Protein AF-0000000077557732 (afdb_homodimer)

Radius of gyration: 24.26 Å; Cα contacts (8 Å, |Δi|>4): 825; chains: 2; bounding box: 45×71×56 Å

Organism: Bursaphelenchus xylophilus (NCBI:txid6326)

Secondary structure (DSSP, 8-state):
---GGGTT-EEEEEEEE--SS--HHHHHHHHHHHHHHHHHS--EEEEEEEEEPPGGG--TT---HHHHHHHHHHHTTT-SSEEE--TTTT-SS---HHHHHHHHHHHHHHHH-TTPEEEEEEEHHHHHGGG-B-TTS-BSS-HHHHHHHHHHT-EEEEEPTT--HHHHHHTSSS-HHHHTTEEEEE-SSS-B---HHHHHHHHHTT---TTSS-HHHHHHHHHTTTT-/---GGGTT-EEEEEEEE--SS--HHHHHHHHHHHHHHHHHS--EEEEEEEEEPPGGG--TT---HHHHHHHHHHHTTT-SSEEE--TTTT-SS---HHHHHHHHHHHHHHHH-TTPEEEEEEEHHHHHGGG-B-TTS-BSS-HHHHHHHHHHT-EEEEEPTT--HHHHHHTSSS-HHHHTTEEEEE-SSS-B---HHHHHHHHHTT---TTSS-HHHHHHHHHTTTT-

Solvent-accessible surface area (backbone atoms only — not comparable to full-atom values): 24527 Å² total; per-residue (Å²): 115,79,61,72,80,44,55,61,26,45,31,33,38,36,30,70,43,68,42,71,49,60,34,39,58,66,55,38,48,53,49,51,51,45,44,47,36,36,71,76,32,46,24,44,73,69,37,34,36,40,33,35,45,23,68,61,67,71,57,88,90,62,68,58,35,68,61,29,44,52,35,37,40,48,61,28,61,87,45,92,46,40,42,54,44,58,67,51,36,67,43,93,51,62,74,55,66,66,58,53,50,53,52,50,45,53,55,44,27,74,73,71,35,82,77,51,40,50,28,41,34,39,43,38,70,59,51,46,46,58,72,37,62,42,94,87,67,45,57,70,45,51,50,69,50,52,43,45,42,25,66,75,39,20,34,42,31,40,47,47,88,88,61,59,44,68,62,46,58,71,70,45,86,49,61,66,77,35,57,53,31,51,42,78,42,68,51,79,48,59,41,51,68,53,44,34,68,34,46,40,52,27,44,59,70,70,36,75,57,72,76,48,31,51,68,62,33,51,49,47,36,59,73,68,59,56,65,104,113,79,61,72,80,44,56,61,27,44,30,33,38,37,31,69,43,66,42,70,50,61,36,41,57,66,55,38,46,53,49,51,49,45,44,47,36,36,70,76,33,48,25,44,74,70,37,34,37,41,32,35,44,24,68,60,66,71,58,86,88,63,69,58,34,68,61,28,44,51,34,37,40,47,60,29,61,86,46,91,44,39,42,54,44,58,68,51,35,67,40,94,50,61,74,56,67,66,57,54,49,53,53,51,46,54,56,44,27,74,73,72,35,82,78,53,39,49,28,41,35,41,43,37,70,59,51,47,46,59,71,37,62,40,93,88,68,44,58,68,46,52,49,70,54,50,42,47,41,24,66,76,39,21,32,42,30,38,49,47,89,88,61,58,42,68,61,46,58,72,70,46,86,49,62,68,77,36,55,50,31,51,42,78,40,68,52,77,48,59,41,51,68,53,44,34,68,34,46,41,52,28,45,58,69,70,36,77,56,71,76,48,31,50,67,60,34,52,50,48,37,58,73,67,58,56,65,104

pLDDT: mean 94.13, std 7.49, range [40.25, 98.94]

InterPro domains:
  IPR004821 Cytidyltransferase-like domain [PF01467] (14-201)
  IPR005248 Nicotinate/nicotinamide nucleotide adenylyltransferase [TIGR00482] (14-227)
  IPR014729 Rossmann-like alpha/beta/alpha sandwich fold [G3DSA:3.40.50.620] (9-228)
  IPR051182 Eukaryotic NMN adenylyltransferase [PTHR12039] (10-228)

Structure (mmCIF, N/CA/C/O backbone):
data_AF-0000000077557732-model_v1
#
loop_
_entity.id
_entity.type
_entity.pdbx_description
1 polymer 'Nicotinamide-nucleotide adenylyltransferase'
#
loop_
_atom_site.group_PDB
_atom_site.id
_atom_site.type_symbol
_atom_site.label_atom_id
_atom_site.label_alt_id
_atom_site.label_comp_id
_atom_site.label_asym_id
_atom_site.label_entity_id
_atom_site.label_seq_id
_atom_site.pdbx_PDB_ins_code
_atom_site.Cartn_x
_atom_site.Cartn_y
_atom_site.Cartn_z
_atom_site.occupancy
_atom_site.B_iso_or_equiv
_atom_site.auth_seq_id
_atom_site.auth_comp_id
_atom_site.auth_asym_id
_atom_site.auth_atom_id
_atom_site.pdbx_PDB_model_num
ATOM 1 N N . MET A 1 1 ? -14.984 -14.836 -21.516 1 40.88 1 MET A N 1
ATOM 2 C CA . MET A 1 1 ? -15.844 -15.938 -21.078 1 40.88 1 MET A CA 1
ATOM 3 C C . MET A 1 1 ? -15.312 -16.562 -19.797 1 40.88 1 MET A C 1
ATOM 5 O O . MET A 1 1 ? -14.102 -16.719 -19.625 1 40.88 1 MET A O 1
ATOM 9 N N . ILE A 1 2 ? -16.062 -16.406 -18.641 1 51.31 2 ILE A N 1
ATOM 10 C CA . ILE A 1 2 ? -15.82 -17.047 -17.359 1 51.31 2 ILE A CA 1
ATOM 11 C C . ILE A 1 2 ? -15.469 -18.516 -17.578 1 51.31 2 ILE A C 1
ATOM 13 O O . ILE A 1 2 ? -16.203 -19.25 -18.234 1 51.31 2 ILE A O 1
ATOM 17 N N . PRO A 1 3 ? -14.133 -18.859 -17.297 1 58.62 3 PRO A N 1
ATOM 18 C CA . PRO A 1 3 ? -13.969 -20.312 -17.438 1 58.62 3 PRO A CA 1
ATOM 19 C C . PRO A 1 3 ? -15 -21.109 -16.656 1 58.62 3 PRO A C 1
ATOM 21 O O . PRO A 1 3 ? -15.102 -20.969 -15.43 1 58.62 3 PRO A O 1
ATOM 24 N N . THR A 1 4 ? -16.016 -21.578 -17.266 1 62.94 4 THR A N 1
ATOM 25 C CA . THR A 1 4 ? -17.109 -22.359 -16.688 1 62.94 4 THR A CA 1
ATOM 26 C C . THR A 1 4 ? -16.578 -23.391 -15.703 1 62.94 4 THR A C 1
ATOM 28 O O . THR A 1 4 ? -17.281 -23.781 -14.766 1 62.94 4 THR A O 1
ATOM 31 N N . ARG A 1 5 ? -15.328 -23.578 -15.852 1 72.94 5 ARG A N 1
ATOM 32 C CA . ARG A 1 5 ? -14.766 -24.656 -15.055 1 72.94 5 ARG A CA 1
ATOM 33 C C . ARG A 1 5 ? -14.547 -24.219 -13.609 1 72.94 5 ARG A C 1
ATOM 35 O O . ARG A 1 5 ? -14.43 -25.062 -12.719 1 72.94 5 ARG A O 1
ATOM 42 N N . TRP A 1 6 ? -14.625 -22.984 -13.297 1 81.69 6 TRP A N 1
ATOM 43 C CA . TRP A 1 6 ? -14.312 -22.531 -11.945 1 81.69 6 TRP A CA 1
ATOM 44 C C . TRP A 1 6 ? -15.578 -22.312 -11.125 1 81.69 6 TRP A C 1
ATOM 46 O O . TRP A 1 6 ? -15.523 -22.156 -9.906 1 81.69 6 TRP A O 1
ATOM 56 N N . ASN A 1 7 ? -16.672 -22.344 -11.883 1 85.44 7 ASN A N 1
ATOM 57 C CA . ASN A 1 7 ? -17.906 -21.984 -11.18 1 85.44 7 ASN A CA 1
ATOM 58 C C . ASN A 1 7 ? -18.203 -22.953 -10.047 1 85.44 7 ASN A C 1
ATOM 60 O O . ASN A 1 7 ? -18.375 -24.156 -10.281 1 85.44 7 ASN A O 1
ATOM 64 N N . GLY A 1 8 ? -18.125 -22.422 -8.828 1 90.19 8 GLY A N 1
ATOM 65 C CA . GLY A 1 8 ? -18.469 -23.219 -7.652 1 90.19 8 GLY A CA 1
ATOM 66 C C . GLY A 1 8 ? -17.344 -24.125 -7.188 1 90.19 8 GLY A C 1
ATOM 67 O O . GLY A 1 8 ? -17.547 -24.938 -6.289 1 90.19 8 GLY A O 1
ATOM 68 N N . ALA A 1 9 ? -16.188 -23.938 -7.746 1 93.44 9 ALA A N 1
ATOM 69 C CA . ALA A 1 9 ? -15.078 -24.844 -7.461 1 93.44 9 ALA A CA 1
ATOM 70 C C . ALA A 1 9 ? -14.352 -24.438 -6.184 1 93.44 9 ALA A C 1
ATOM 72 O O . ALA A 1 9 ? -14.406 -23.281 -5.77 1 93.44 9 ALA A O 1
ATOM 73 N N . LYS A 1 10 ? -13.867 -25.531 -5.59 1 97.31 10 LYS A N 1
ATOM 74 C CA . LYS A 1 10 ? -12.844 -25.297 -4.578 1 97.31 10 LYS A CA 1
ATOM 75 C C . LYS A 1 10 ? -11.508 -24.938 -5.223 1 97.31 10 LYS A C 1
ATOM 77 O O . LYS A 1 10 ? -11 -25.688 -6.059 1 97.31 10 LYS A O 1
ATOM 82 N N . VAL A 1 11 ? -10.891 -23.719 -4.773 1 97.81 11 VAL A N 1
ATOM 83 C CA . VAL A 1 11 ? -9.781 -23.172 -5.535 1 97.81 11 VAL A CA 1
ATOM 84 C C . VAL A 1 11 ? -8.625 -22.828 -4.594 1 97.81 11 VAL A C 1
ATOM 86 O O . VAL A 1 11 ? -8.852 -22.391 -3.461 1 97.81 11 VAL A O 1
ATOM 89 N N . ALA A 1 12 ? -7.426 -23.078 -5.055 1 98.56 12 ALA A N 1
ATOM 90 C CA . ALA A 1 12 ? -6.211 -22.531 -4.465 1 98.56 12 ALA A CA 1
ATOM 91 C C . ALA A 1 12 ? -5.469 -21.641 -5.465 1 98.56 12 ALA A C 1
ATOM 93 O O . ALA A 1 12 ? -5.594 -21.828 -6.676 1 98.56 12 ALA A O 1
ATOM 94 N N . LEU A 1 13 ? -4.766 -20.641 -4.941 1 98.81 13 LEU A N 1
ATOM 95 C CA . LEU A 1 13 ? -3.992 -19.719 -5.762 1 98.81 13 LEU A CA 1
ATOM 96 C C . LEU A 1 13 ? -2.496 -19.906 -5.527 1 98.81 13 LEU A C 1
ATOM 98 O O . LEU A 1 13 ? -2.062 -20.078 -4.387 1 98.81 13 LEU A O 1
ATOM 102 N N . LEU A 1 14 ? -1.736 -19.922 -6.566 1 98.88 14 LEU A N 1
ATOM 103 C CA . LEU A 1 14 ? -0.282 -20 -6.477 1 98.88 14 LEU A CA 1
ATOM 104 C C . LEU A 1 14 ? 0.372 -18.812 -7.184 1 98.88 14 LEU A C 1
ATOM 106 O O . LEU A 1 14 ? 0.071 -18.547 -8.352 1 98.88 14 LEU A O 1
ATOM 110 N N . ALA A 1 15 ? 1.18 -18.141 -6.461 1 98.81 15 ALA A N 1
ATOM 111 C CA . ALA A 1 15 ? 1.988 -17.062 -7.043 1 98.81 15 ALA A CA 1
ATOM 112 C C . ALA A 1 15 ? 3.473 -17.422 -7.012 1 98.81 15 ALA A C 1
ATOM 114 O O . ALA A 1 15 ? 4.055 -17.594 -5.941 1 98.81 15 ALA A O 1
ATOM 115 N N . CYS A 1 16 ? 4.035 -17.531 -8.156 1 98.06 16 CYS A N 1
ATOM 116 C CA . CYS A 1 16 ? 5.477 -17.719 -8.289 1 98.06 16 CYS A CA 1
ATOM 117 C C . CYS A 1 16 ? 6.168 -16.391 -8.562 1 98.06 16 CYS A C 1
ATOM 119 O O . CYS A 1 16 ? 5.582 -15.492 -9.164 1 98.06 16 CYS A O 1
ATOM 121 N N . GLY A 1 17 ? 7.348 -16.234 -8.047 1 96.19 17 GLY A N 1
ATOM 122 C CA . GLY A 1 17 ? 8.086 -15.008 -8.297 1 96.19 17 GLY A CA 1
ATOM 123 C C . GLY A 1 17 ? 9.344 -14.891 -7.461 1 96.19 17 GLY A C 1
ATOM 124 O O . GLY A 1 17 ? 9.648 -15.773 -6.656 1 96.19 17 GLY A O 1
ATOM 125 N N . SER A 1 18 ? 10.102 -13.797 -7.715 1 96.38 18 SER A N 1
ATOM 126 C CA . SER A 1 18 ? 11.344 -13.57 -6.973 1 96.38 18 SER A CA 1
ATOM 127 C C . SER A 1 18 ? 11.055 -13.109 -5.551 1 96.38 18 SER A C 1
ATOM 129 O O . SER A 1 18 ? 11.758 -13.5 -4.613 1 96.38 18 SER A O 1
ATOM 131 N N . PHE A 1 19 ? 10.07 -12.164 -5.363 1 97.81 19 PHE A N 1
ATOM 132 C CA . PHE A 1 19 ? 9.734 -11.609 -4.059 1 97.81 19 PHE A CA 1
ATOM 133 C C . PHE A 1 19 ? 10.984 -11.055 -3.373 1 97.81 19 PHE A C 1
ATOM 135 O O . PHE A 1 19 ? 11.266 -11.398 -2.225 1 97.81 19 PHE A O 1
ATOM 142 N N . ASN A 1 20 ? 11.625 -10.094 -4.105 1 97.69 20 ASN A N 1
ATOM 143 C CA . ASN A 1 20 ? 12.961 -9.633 -3.738 1 97.69 20 ASN A CA 1
ATOM 144 C C . ASN A 1 20 ? 12.984 -8.141 -3.434 1 97.69 20 ASN A C 1
ATOM 146 O O . ASN A 1 20 ? 13.758 -7.391 -4.031 1 97.69 20 ASN A O 1
ATOM 150 N N . PRO A 1 21 ? 12.242 -7.684 -2.48 1 98.5 21 PRO A N 1
ATOM 151 C CA . PRO A 1 21 ? 11.477 -8.375 -1.438 1 98.5 21 PRO A CA 1
ATOM 152 C C . PRO A 1 21 ? 9.977 -8.414 -1.733 1 98.5 21 PRO A C 1
ATOM 154 O O . PRO A 1 21 ? 9.523 -7.828 -2.715 1 98.5 21 PRO A O 1
ATOM 157 N N . PRO A 1 22 ? 9.219 -9.18 -0.914 1 98.69 22 PRO A N 1
ATOM 158 C CA . PRO A 1 22 ? 7.762 -9.109 -1.048 1 98.69 22 PRO A CA 1
ATOM 159 C C . PRO A 1 22 ? 7.199 -7.738 -0.678 1 98.69 22 PRO A C 1
ATOM 161 O O . PRO A 1 22 ? 7.703 -7.09 0.244 1 98.69 22 PRO A O 1
ATOM 164 N N . THR A 1 23 ? 6.203 -7.258 -1.39 1 97.88 23 THR A N 1
ATOM 165 C CA . THR A 1 23 ? 5.547 -5.969 -1.188 1 97.88 23 THR A CA 1
ATOM 166 C C . THR A 1 23 ? 4.047 -6.156 -0.981 1 97.88 23 THR A C 1
ATOM 168 O O . THR A 1 23 ? 3.523 -7.262 -1.146 1 97.88 23 THR A O 1
ATOM 171 N N . PHE A 1 24 ? 3.391 -5.09 -0.667 1 97.38 24 PHE A N 1
ATOM 172 C CA . PHE A 1 24 ? 1.944 -5.156 -0.497 1 97.38 24 PHE A CA 1
ATOM 173 C C . PHE A 1 24 ? 1.258 -5.457 -1.823 1 97.38 24 PHE A C 1
ATOM 175 O O . PHE A 1 24 ? 0.146 -5.992 -1.846 1 97.38 24 PHE A O 1
ATOM 182 N N . MET A 1 25 ? 1.916 -5.113 -2.926 1 95.31 25 MET A N 1
ATOM 183 C CA . MET A 1 25 ? 1.328 -5.465 -4.215 1 95.31 25 MET A CA 1
ATOM 184 C C . MET A 1 25 ? 1.175 -6.977 -4.348 1 95.31 25 MET A C 1
ATOM 186 O O . MET A 1 25 ? 0.136 -7.461 -4.801 1 95.31 25 MET A O 1
ATOM 190 N N . HIS A 1 26 ? 2.176 -7.707 -3.896 1 97.44 26 HIS A N 1
ATOM 191 C CA . HIS A 1 26 ? 2.129 -9.164 -3.953 1 97.44 26 HIS A CA 1
ATOM 192 C C . HIS A 1 26 ? 1.004 -9.711 -3.08 1 97.44 26 HIS A C 1
ATOM 194 O O . HIS A 1 26 ? 0.316 -10.656 -3.469 1 97.44 26 HIS A O 1
ATOM 200 N N . LEU A 1 27 ? 0.832 -9.117 -1.992 1 98.06 27 LEU A N 1
ATOM 201 C CA . LEU A 1 27 ? -0.174 -9.594 -1.05 1 98.06 27 LEU A CA 1
ATOM 202 C C . LEU A 1 27 ? -1.576 -9.211 -1.509 1 98.06 27 LEU A C 1
ATOM 204 O O . LEU A 1 27 ? -2.508 -10.016 -1.408 1 98.06 27 LEU A O 1
ATOM 208 N N . ARG A 1 28 ? -1.676 -7.988 -2.035 1 97.19 28 ARG A N 1
ATOM 209 C CA . ARG A 1 28 ? -2.963 -7.496 -2.52 1 97.19 28 ARG A CA 1
ATOM 210 C C . ARG A 1 28 ? -3.465 -8.336 -3.688 1 97.19 28 ARG A C 1
ATOM 212 O O . ARG A 1 28 ? -4.672 -8.531 -3.844 1 97.19 28 ARG A O 1
ATOM 219 N N . MET A 1 29 ? -2.57 -8.859 -4.43 1 97.12 29 MET A N 1
ATOM 220 C CA . MET A 1 29 ? -2.943 -9.703 -5.566 1 97.12 29 MET A CA 1
ATOM 221 C C . MET A 1 29 ? -3.793 -10.883 -5.113 1 97.12 29 MET A C 1
ATOM 223 O O . MET A 1 29 ? -4.781 -11.227 -5.762 1 97.12 29 MET A O 1
ATOM 227 N N . PHE A 1 30 ? -3.449 -11.469 -4.016 1 98.5 30 PHE A N 1
ATOM 228 C CA . PHE A 1 30 ? -4.191 -12.602 -3.471 1 98.5 30 PHE A CA 1
ATOM 229 C C . PHE A 1 30 ? -5.586 -12.172 -3.029 1 98.5 30 PHE A C 1
ATOM 231 O O . PHE A 1 30 ? -6.574 -12.828 -3.357 1 98.5 30 PHE A O 1
ATOM 238 N N . GLU A 1 31 ? -5.641 -11.062 -2.334 1 98.19 31 GLU A N 1
ATOM 239 C CA . GLU A 1 31 ? -6.922 -10.586 -1.83 1 98.19 31 GLU A CA 1
ATOM 240 C C . GLU A 1 31 ? -7.883 -10.266 -2.973 1 98.19 31 GLU A C 1
ATOM 242 O O . GLU A 1 31 ? -9.055 -10.656 -2.936 1 98.19 31 GLU A O 1
ATOM 247 N N . ARG A 1 32 ? -7.367 -9.594 -3.979 1 97.38 32 ARG A N 1
ATOM 248 C CA . ARG A 1 32 ? -8.211 -9.195 -5.098 1 97.38 32 ARG A CA 1
ATOM 249 C C . ARG A 1 32 ? -8.672 -10.406 -5.902 1 97.38 32 ARG A C 1
ATOM 251 O O . ARG A 1 32 ? -9.82 -10.461 -6.352 1 97.38 32 ARG A O 1
ATOM 258 N N . ALA A 1 33 ? -7.754 -11.305 -6.137 1 97.88 33 ALA A N 1
ATOM 259 C CA . ALA A 1 33 ? -8.109 -12.531 -6.852 1 97.88 33 ALA A CA 1
ATOM 260 C C . ALA A 1 33 ? -9.18 -13.312 -6.094 1 97.88 33 ALA A C 1
ATOM 262 O O . ALA A 1 33 ? -10.133 -13.82 -6.691 1 97.88 33 ALA A O 1
ATOM 263 N N . ARG A 1 34 ? -9.016 -13.438 -4.801 1 98.25 34 ARG A N 1
ATOM 264 C CA . ARG A 1 34 ? -9.992 -14.156 -3.988 1 98.25 34 ARG A CA 1
ATOM 265 C C . ARG A 1 34 ? -11.367 -13.492 -4.082 1 98.25 34 ARG A C 1
ATOM 267 O O . ARG A 1 34 ? -12.375 -14.18 -4.246 1 98.25 34 ARG A O 1
ATOM 274 N N . ASP A 1 35 ? -11.391 -12.18 -3.992 1 97.81 35 ASP A N 1
ATOM 275 C CA . ASP A 1 35 ? -12.656 -11.453 -4.133 1 97.81 35 ASP A CA 1
ATOM 276 C C . ASP A 1 35 ? -13.32 -11.781 -5.469 1 97.81 35 ASP A C 1
ATOM 278 O O . ASP A 1 35 ? -14.516 -12.078 -5.508 1 97.81 35 ASP A O 1
ATOM 282 N N . LEU A 1 36 ? -12.547 -11.672 -6.535 1 96.25 36 LEU A N 1
ATOM 283 C CA . LEU A 1 36 ? -13.055 -11.953 -7.871 1 96.25 36 LEU A CA 1
ATOM 284 C C . LEU A 1 36 ? -13.641 -13.359 -7.945 1 96.25 36 LEU A C 1
ATOM 286 O O . LEU A 1 36 ? -14.773 -13.547 -8.383 1 96.25 36 LEU A O 1
ATOM 290 N N . LEU A 1 37 ? -12.914 -14.344 -7.5 1 96.88 37 LEU A N 1
ATOM 291 C CA . LEU A 1 37 ? -13.266 -15.75 -7.625 1 96.88 37 LEU A CA 1
ATOM 292 C C . LEU A 1 37 ? -14.5 -16.078 -6.785 1 96.88 37 LEU A C 1
ATOM 294 O O . LEU A 1 37 ? -15.375 -16.828 -7.223 1 96.88 37 LEU A O 1
ATOM 298 N N . GLN A 1 38 ? -14.539 -15.469 -5.625 1 96.94 38 GLN A N 1
ATOM 299 C CA . GLN A 1 38 ? -15.648 -15.773 -4.727 1 96.94 38 GLN A CA 1
ATOM 300 C C . GLN A 1 38 ? -16.906 -15.023 -5.141 1 96.94 38 GLN A C 1
ATOM 302 O O . GLN A 1 38 ? -18.016 -15.578 -5.098 1 96.94 38 GLN A O 1
ATOM 307 N N . GLN A 1 39 ? -16.781 -13.844 -5.602 1 95.44 39 GLN A N 1
ATOM 308 C CA . GLN A 1 39 ? -17.969 -13.039 -5.898 1 95.44 39 GLN A CA 1
ATOM 309 C C . GLN A 1 39 ? -18.484 -13.32 -7.309 1 95.44 39 GLN A C 1
ATOM 311 O O . GLN A 1 39 ? -19.688 -13.43 -7.523 1 95.44 39 GLN A O 1
ATOM 316 N N . GLU A 1 40 ? -17.578 -13.414 -8.219 1 93.31 40 GLU A N 1
ATOM 317 C CA . GLU A 1 40 ? -18 -13.492 -9.617 1 93.31 40 GLU A CA 1
ATOM 318 C C . GLU A 1 40 ? -18.078 -14.938 -10.094 1 93.31 40 GLU A C 1
ATOM 320 O O . GLU A 1 40 ? -18.906 -15.273 -10.945 1 93.31 40 GLU A O 1
ATOM 325 N N . TYR A 1 41 ? -17.281 -15.789 -9.484 1 93.19 41 TYR A N 1
ATOM 326 C CA . TYR A 1 41 ? -17.219 -17.172 -9.961 1 93.19 41 TYR A CA 1
ATOM 327 C C . TYR A 1 41 ? -17.766 -18.125 -8.906 1 93.19 41 TYR A C 1
ATOM 329 O O . TYR A 1 41 ? -17.766 -19.344 -9.117 1 93.19 41 TYR A O 1
ATOM 337 N N . LYS A 1 42 ? -18.141 -17.594 -7.812 1 95.38 42 LYS A N 1
ATOM 338 C CA . LYS A 1 42 ? -18.75 -18.359 -6.727 1 95.38 42 LYS A CA 1
ATOM 339 C C . LYS A 1 42 ? -17.844 -19.5 -6.27 1 95.38 42 LYS A C 1
ATOM 341 O O . LYS A 1 42 ? -18.328 -20.578 -5.918 1 95.38 42 LYS A O 1
ATOM 346 N N . CYS A 1 43 ? -16.578 -19.219 -6.418 1 96.56 43 CYS A N 1
ATOM 347 C CA . CYS A 1 43 ? -15.594 -20.188 -5.934 1 96.56 43 CYS A CA 1
ATOM 348 C C . CYS A 1 43 ? -15.43 -20.078 -4.422 1 96.56 43 CYS A C 1
ATOM 350 O O . CYS A 1 43 ? -15.867 -19.109 -3.809 1 96.56 43 CYS A O 1
ATOM 352 N N . THR A 1 44 ? -14.945 -21.172 -3.918 1 97.38 44 THR A N 1
ATOM 353 C CA . THR A 1 44 ? -14.43 -21.141 -2.555 1 97.38 44 THR A CA 1
ATOM 354 C C . THR A 1 44 ? -12.898 -21.188 -2.559 1 97.38 44 THR A C 1
ATOM 356 O O . THR A 1 44 ? -12.312 -22.234 -2.854 1 97.38 44 THR A O 1
ATOM 359 N N . VAL A 1 45 ? -12.312 -20.078 -2.248 1 98.19 45 VAL A N 1
ATOM 360 C CA . VAL A 1 45 ? -10.852 -20.031 -2.207 1 98.19 45 VAL A CA 1
ATOM 361 C C . VAL A 1 45 ? -10.359 -20.531 -0.85 1 98.19 45 VAL A C 1
ATOM 363 O O . VAL A 1 45 ? -10.625 -19.906 0.18 1 98.19 45 VAL A O 1
ATOM 366 N N . VAL A 1 46 ? -9.539 -21.578 -0.882 1 98.19 46 VAL A N 1
ATOM 367 C CA . VAL A 1 46 ? -9.234 -22.234 0.389 1 98.19 46 VAL A CA 1
ATOM 368 C C . VAL A 1 46 ? -7.777 -22 0.763 1 98.19 46 VAL A C 1
ATOM 370 O O . VAL A 1 46 ? -7.391 -22.156 1.923 1 98.19 46 VAL A O 1
ATOM 373 N N . GLU A 1 47 ? -6.961 -21.578 -0.262 1 98.38 47 GLU A N 1
ATOM 374 C CA . GLU A 1 47 ? -5.539 -21.453 0.042 1 98.38 47 GLU A CA 1
ATOM 375 C C . GLU A 1 47 ? -4.832 -20.578 -1 1 98.38 47 GLU A C 1
ATOM 377 O O . GLU A 1 47 ? -5.184 -20.609 -2.182 1 98.38 47 GLU A O 1
ATOM 382 N N . GLY A 1 48 ? -3.959 -19.734 -0.534 1 98.81 48 GLY A N 1
ATOM 383 C CA . GLY A 1 48 ? -2.98 -19.047 -1.352 1 98.81 48 GLY A CA 1
ATOM 384 C C . GLY A 1 48 ? -1.55 -19.438 -1.033 1 98.81 48 GLY A C 1
ATOM 385 O O . GLY A 1 48 ? -1.201 -19.641 0.131 1 98.81 48 GLY A O 1
ATOM 386 N N . ILE A 1 49 ? -0.725 -19.562 -2.041 1 98.94 49 ILE A N 1
ATOM 387 C CA . ILE A 1 49 ? 0.657 -19.984 -1.857 1 98.94 49 ILE A CA 1
ATOM 388 C C . ILE A 1 49 ? 1.599 -19.016 -2.564 1 98.94 49 ILE A C 1
ATOM 390 O O . ILE A 1 49 ? 1.43 -18.734 -3.752 1 98.94 49 ILE A O 1
ATOM 394 N N . ILE A 1 50 ? 2.529 -18.516 -1.803 1 98.88 50 ILE A N 1
ATOM 395 C CA . ILE A 1 50 ? 3.654 -17.781 -2.369 1 98.88 50 ILE A CA 1
ATOM 396 C C . ILE A 1 50 ? 4.852 -18.703 -2.539 1 98.88 50 ILE A C 1
ATOM 398 O O . ILE A 1 50 ? 5.293 -19.344 -1.579 1 98.88 50 ILE A O 1
ATOM 402 N N . SER A 1 51 ? 5.332 -18.859 -3.701 1 98.75 51 SER A N 1
ATOM 403 C CA . SER A 1 51 ? 6.449 -19.75 -4.023 1 98.75 51 SER A CA 1
ATOM 404 C C . SER A 1 51 ? 7.625 -18.969 -4.594 1 98.75 51 SER A C 1
ATOM 406 O O . SER A 1 51 ? 7.727 -18.781 -5.812 1 98.75 51 SER A O 1
ATOM 408 N N . PRO A 1 52 ? 8.586 -18.562 -3.732 1 98.31 52 PRO A N 1
ATOM 409 C CA . PRO A 1 52 ? 9.758 -17.875 -4.273 1 98.31 52 PRO A CA 1
ATOM 410 C C . PRO A 1 52 ? 10.625 -18.781 -5.148 1 98.31 52 PRO A C 1
ATOM 412 O O . PRO A 1 52 ? 10.781 -19.953 -4.848 1 98.31 52 PRO A O 1
ATOM 415 N N . VAL A 1 53 ? 11.133 -18.203 -6.152 1 96.88 53 VAL A N 1
ATOM 416 C CA . VAL A 1 53 ? 11.953 -18.953 -7.105 1 96.88 53 VAL A CA 1
ATOM 417 C C . VAL A 1 53 ? 13.281 -19.344 -6.457 1 96.88 53 VAL A C 1
ATOM 419 O O . VAL A 1 53 ? 13.727 -18.688 -5.508 1 96.88 53 VAL A O 1
ATOM 422 N N . GLY A 1 54 ? 13.852 -20.359 -7.027 1 95.62 54 GLY A N 1
ATOM 423 C CA . GLY A 1 54 ? 15.133 -20.812 -6.52 1 95.62 54 GLY A CA 1
ATOM 424 C C . GLY A 1 54 ? 16.297 -19.922 -6.926 1 95.62 54 GLY A C 1
ATOM 425 O O . GLY A 1 54 ? 16.141 -19.062 -7.785 1 95.62 54 GLY A O 1
ATOM 426 N N . ASP A 1 55 ? 17.453 -20.203 -6.363 1 94.44 55 ASP A N 1
ATOM 427 C CA . ASP A 1 55 ? 18.641 -19.375 -6.539 1 94.44 55 ASP A CA 1
ATOM 428 C C . ASP A 1 55 ? 19.203 -19.5 -7.953 1 94.44 55 ASP A C 1
ATOM 430 O O . ASP A 1 55 ? 19.984 -18.656 -8.398 1 94.44 55 ASP A O 1
ATOM 434 N N . ARG A 1 56 ? 18.875 -20.469 -8.648 1 90.62 56 ARG A N 1
ATOM 435 C CA . ARG A 1 56 ? 19.453 -20.734 -9.969 1 90.62 56 ARG A CA 1
ATOM 436 C C . ARG A 1 56 ? 18.656 -20.016 -11.055 1 90.62 56 ARG A C 1
ATOM 438 O O . ARG A 1 56 ? 18.922 -20.188 -12.242 1 90.62 56 ARG A O 1
ATOM 445 N N . TYR A 1 57 ? 17.594 -19.344 -10.734 1 86 57 TYR A N 1
ATOM 446 C CA . TYR A 1 57 ? 16.844 -18.531 -11.68 1 86 57 TYR A CA 1
ATOM 447 C C . TYR A 1 57 ? 17.734 -17.516 -12.367 1 86 57 TYR A C 1
ATOM 449 O O . TYR A 1 57 ? 17.547 -17.188 -13.539 1 86 57 TYR A O 1
ATOM 457 N N . GLY A 1 58 ? 18.844 -17.031 -11.82 1 78 58 GLY A N 1
ATOM 458 C CA . GLY A 1 58 ? 19.891 -16.219 -12.422 1 78 58 GLY A CA 1
ATOM 459 C C . GLY A 1 58 ? 19.469 -14.781 -12.656 1 78 58 GLY A C 1
ATOM 460 O O . GLY A 1 58 ? 19.969 -14.117 -13.562 1 78 58 GLY A O 1
ATOM 461 N N . LYS A 1 59 ? 18.547 -14.188 -12.031 1 80.5 59 LYS A N 1
ATOM 462 C CA . LYS A 1 59 ? 18.172 -12.781 -12.156 1 80.5 59 LYS A CA 1
ATOM 463 C C . LYS A 1 59 ? 19.172 -11.867 -11.469 1 80.5 59 LYS A C 1
ATOM 465 O O . LYS A 1 59 ? 19.719 -12.211 -10.422 1 80.5 59 LYS A O 1
ATOM 470 N N . SER A 1 60 ? 19.312 -10.727 -12.102 1 82.06 60 SER A N 1
ATOM 471 C CA . SER A 1 60 ? 20.25 -9.75 -11.531 1 82.06 60 SER A CA 1
ATOM 472 C C . SER A 1 60 ? 19.75 -9.234 -10.188 1 82.06 60 SER A C 1
ATOM 474 O O . SER A 1 60 ? 18.547 -9.055 -9.984 1 82.06 60 SER A O 1
ATOM 476 N N . GLU A 1 61 ? 20.547 -9.125 -9.18 1 87.81 61 GLU A N 1
ATOM 477 C CA . GLU A 1 61 ? 20.297 -8.5 -7.879 1 87.81 61 GLU A CA 1
ATOM 478 C C . GLU A 1 61 ? 19.5 -9.438 -6.965 1 87.81 61 GLU A C 1
ATOM 480 O O . GLU A 1 61 ? 18.984 -9.008 -5.934 1 87.81 61 GLU A O 1
ATOM 485 N N . LEU A 1 62 ? 19.375 -10.625 -7.508 1 93.38 62 LEU A N 1
ATOM 486 C CA . LEU A 1 62 ? 18.656 -11.594 -6.688 1 93.38 62 LEU A CA 1
ATOM 487 C C . LEU A 1 62 ? 19.5 -11.992 -5.473 1 93.38 62 LEU A C 1
ATOM 489 O O . LEU A 1 62 ? 20.609 -12.492 -5.613 1 93.38 62 LEU A O 1
ATOM 493 N N . ILE A 1 63 ? 18.969 -11.734 -4.312 1 96.94 63 ILE A N 1
ATOM 494 C CA . ILE A 1 63 ? 19.641 -12.203 -3.105 1 96.94 63 ILE A CA 1
ATOM 495 C C . ILE A 1 63 ? 19.297 -13.664 -2.857 1 96.94 63 ILE A C 1
ATOM 497 O O . ILE A 1 63 ? 18.5 -14.258 -3.592 1 96.94 63 ILE A O 1
ATOM 501 N N . SER A 1 64 ? 19.812 -14.289 -1.854 1 96.75 64 SER A N 1
ATOM 502 C CA . SER A 1 64 ? 19.625 -15.711 -1.594 1 96.75 64 SER A CA 1
ATOM 503 C C . SER A 1 64 ? 18.156 -16.047 -1.377 1 96.75 64 SER A C 1
ATOM 505 O O . SER A 1 64 ? 17.422 -15.273 -0.753 1 96.75 64 SER A O 1
ATOM 507 N N . SER A 1 65 ? 17.812 -17.266 -1.859 1 97 65 SER A N 1
ATOM 508 C CA . SER A 1 65 ? 16.422 -17.703 -1.694 1 97 65 SER A CA 1
ATOM 509 C C . SER A 1 65 ? 16.078 -17.891 -0.221 1 97 65 SER A C 1
ATOM 511 O O . SER A 1 65 ? 14.922 -17.766 0.169 1 97 65 SER A O 1
ATOM 513 N N . SER A 1 66 ? 17.062 -18.125 0.572 1 97.94 66 SER A N 1
ATOM 514 C CA . SER A 1 66 ? 16.812 -18.25 2.002 1 97.94 66 SER A CA 1
ATOM 515 C C . SER A 1 66 ? 16.25 -16.953 2.582 1 97.94 66 SER A C 1
ATOM 517 O O . SER A 1 66 ? 15.273 -16.984 3.34 1 97.94 66 SER A O 1
ATOM 519 N N . HIS A 1 67 ? 16.875 -15.812 2.23 1 98.56 67 HIS A N 1
ATOM 520 C CA . HIS A 1 67 ? 16.375 -14.516 2.664 1 98.56 67 HIS A CA 1
ATOM 521 C C . HIS A 1 67 ? 14.977 -14.242 2.1 1 98.56 67 HIS A C 1
ATOM 523 O O . HIS A 1 67 ? 14.094 -13.773 2.818 1 98.56 67 HIS A O 1
ATOM 529 N N . ARG A 1 68 ? 14.805 -14.594 0.849 1 98.56 68 ARG A N 1
ATOM 530 C CA . ARG A 1 68 ? 13.547 -14.289 0.178 1 98.56 68 ARG A CA 1
ATOM 531 C C . ARG A 1 68 ? 12.406 -15.141 0.735 1 98.56 68 ARG A C 1
ATOM 533 O O . ARG A 1 68 ? 11.305 -14.641 0.967 1 98.56 68 ARG A O 1
ATOM 540 N N . LEU A 1 69 ? 12.68 -16.391 0.988 1 98.75 69 LEU A N 1
ATOM 541 C CA . LEU A 1 69 ? 11.672 -17.25 1.592 1 98.75 69 LEU A CA 1
ATOM 542 C C . LEU A 1 69 ? 11.297 -16.766 2.986 1 98.75 69 LEU A C 1
ATOM 544 O O . LEU A 1 69 ? 10.117 -16.719 3.332 1 98.75 69 LEU A O 1
ATOM 548 N N . ARG A 1 70 ? 12.297 -16.453 3.752 1 98.88 70 ARG A N 1
ATOM 549 C CA . ARG A 1 70 ? 12.031 -15.961 5.102 1 98.88 70 ARG A CA 1
ATOM 550 C C . ARG A 1 70 ? 11.172 -14.695 5.07 1 98.88 70 ARG A C 1
ATOM 552 O O . ARG A 1 70 ? 10.227 -14.57 5.844 1 98.88 70 ARG A O 1
ATOM 559 N N . MET A 1 71 ? 11.477 -13.789 4.184 1 98.94 71 MET A N 1
ATOM 560 C CA . MET A 1 71 ? 10.688 -12.57 4.066 1 98.94 71 MET A CA 1
ATOM 561 C C . MET A 1 71 ? 9.258 -12.883 3.627 1 98.94 71 MET A C 1
ATOM 563 O O . MET A 1 71 ? 8.312 -12.266 4.098 1 98.94 71 MET A O 1
ATOM 567 N N . CYS A 1 72 ? 9.109 -13.852 2.734 1 98.94 72 CYS A N 1
ATOM 568 C CA . CYS A 1 72 ? 7.77 -14.258 2.322 1 98.94 72 CYS A CA 1
ATOM 569 C C . CYS A 1 72 ? 6.988 -14.836 3.496 1 98.94 72 CYS A C 1
ATOM 571 O O . CYS A 1 72 ? 5.801 -14.555 3.658 1 98.94 72 CYS A O 1
ATOM 573 N N . GLU A 1 73 ? 7.66 -15.633 4.297 1 98.88 73 GLU A N 1
ATOM 574 C CA . GLU A 1 73 ? 7.027 -16.188 5.488 1 98.88 73 GLU A CA 1
ATOM 575 C C . GLU A 1 73 ? 6.566 -15.086 6.438 1 98.88 73 GLU A C 1
ATOM 577 O O . GLU A 1 73 ? 5.453 -15.141 6.969 1 98.88 73 GLU A O 1
ATOM 582 N N . LEU A 1 74 ? 7.434 -14.125 6.594 1 98.81 74 LEU A N 1
ATOM 583 C CA . LEU A 1 74 ? 7.094 -12.992 7.441 1 98.81 74 LEU A CA 1
ATOM 584 C C . LEU A 1 74 ? 5.926 -12.203 6.855 1 98.81 74 LEU A C 1
ATOM 586 O O . LEU A 1 74 ? 5.035 -11.766 7.59 1 98.81 74 LEU A O 1
ATOM 590 N N . ALA A 1 75 ? 5.883 -12.047 5.559 1 98.75 75 ALA A N 1
ATOM 591 C CA . ALA A 1 75 ? 4.883 -11.242 4.867 1 98.75 75 ALA A CA 1
ATOM 592 C C . ALA A 1 75 ? 3.484 -11.82 5.051 1 98.75 75 ALA A C 1
ATOM 594 O O . ALA A 1 75 ? 2.498 -11.078 5.086 1 98.75 75 ALA A O 1
ATOM 595 N N . VAL A 1 76 ? 3.391 -13.164 5.211 1 98.62 76 VAL A N 1
ATOM 596 C CA . VAL A 1 76 ? 2.07 -13.789 5.211 1 98.62 76 VAL A CA 1
ATOM 597 C C . VAL A 1 76 ? 1.737 -14.297 6.613 1 98.62 76 VAL A C 1
ATOM 599 O O . VAL A 1 76 ? 0.765 -15.031 6.797 1 98.62 76 VAL A O 1
ATOM 602 N N . ARG A 1 77 ? 2.52 -13.914 7.547 1 97.62 77 ARG A N 1
ATOM 603 C CA . ARG A 1 77 ? 2.393 -14.453 8.898 1 97.62 77 ARG A CA 1
ATOM 604 C C . ARG A 1 77 ? 1.011 -14.156 9.477 1 97.62 77 ARG A C 1
ATOM 606 O O . ARG A 1 77 ? 0.448 -14.984 10.203 1 97.62 77 ARG A O 1
ATOM 613 N N . SER A 1 78 ? 0.44 -13.039 9.117 1 96.56 78 SER A N 1
ATOM 614 C CA . SER A 1 78 ? -0.834 -12.641 9.703 1 96.56 78 SER A CA 1
ATOM 615 C C . SER A 1 78 ? -2.008 -13.141 8.875 1 96.56 78 SER A C 1
ATOM 617 O O . SER A 1 78 ? -3.168 -12.938 9.242 1 96.56 78 SER A O 1
ATOM 619 N N . SER A 1 79 ? -1.756 -13.758 7.797 1 97.56 79 SER A N 1
ATOM 620 C CA . SER A 1 79 ? -2.83 -14.258 6.945 1 97.56 79 SER A CA 1
ATOM 621 C C . SER A 1 79 ? -3.305 -15.633 7.41 1 97.56 79 SER A C 1
ATOM 623 O O . SER A 1 79 ? -2.496 -16.469 7.812 1 97.56 79 SER A O 1
ATOM 625 N N . GLU A 1 80 ? -4.582 -15.836 7.27 1 97 80 GLU A N 1
ATOM 626 C CA . GLU A 1 80 ? -5.152 -17.125 7.645 1 97 80 GLU A CA 1
ATOM 627 C C . GLU A 1 80 ? -5.227 -18.062 6.445 1 97 80 GLU A C 1
ATOM 629 O O . GLU A 1 80 ? -5.52 -19.25 6.602 1 97 80 GLU A O 1
ATOM 634 N N . TRP A 1 81 ? -4.969 -17.562 5.254 1 98.44 81 TRP A N 1
ATOM 635 C CA . TRP A 1 81 ? -5.234 -18.438 4.105 1 98.44 81 TRP A CA 1
ATOM 636 C C . TRP A 1 81 ? -4.078 -18.391 3.113 1 98.44 81 TRP A C 1
ATOM 638 O O . TRP A 1 81 ? -4.043 -19.156 2.156 1 98.44 81 TRP A O 1
ATOM 648 N N . ILE A 1 82 ? -3.109 -17.516 3.301 1 98.81 82 ILE A N 1
ATOM 649 C CA . ILE A 1 82 ? -1.931 -17.453 2.441 1 98.81 82 ILE A CA 1
ATOM 650 C C . ILE A 1 82 ? -0.714 -17.984 3.193 1 98.81 82 ILE A C 1
ATOM 652 O O . ILE A 1 82 ? -0.501 -17.656 4.359 1 98.81 82 ILE A O 1
ATOM 656 N N . ARG A 1 83 ? 0.081 -18.797 2.594 1 98.62 83 ARG A N 1
ATOM 657 C CA . ARG A 1 83 ? 1.328 -19.297 3.166 1 98.62 83 ARG A CA 1
ATOM 658 C C . ARG A 1 83 ? 2.473 -19.188 2.164 1 98.62 83 ARG A C 1
ATOM 660 O O . ARG A 1 83 ? 2.242 -19.125 0.955 1 98.62 83 ARG A O 1
ATOM 667 N N . ALA A 1 84 ? 3.662 -19.141 2.674 1 98.81 84 ALA A N 1
ATOM 668 C CA . ALA A 1 84 ? 4.863 -19.266 1.85 1 98.81 84 ALA A CA 1
ATOM 669 C C . ALA A 1 84 ? 5.348 -20.703 1.796 1 98.81 84 ALA A C 1
ATOM 671 O O . ALA A 1 84 ? 5.234 -21.453 2.779 1 98.81 84 ALA A O 1
ATOM 672 N N . ASP A 1 85 ? 5.809 -21.109 0.652 1 98.81 85 ASP A N 1
ATOM 673 C CA . ASP A 1 85 ? 6.285 -22.469 0.474 1 98.81 85 ASP A CA 1
ATOM 674 C C . ASP A 1 85 ? 7.688 -22.5 -0.132 1 98.81 85 ASP A C 1
ATOM 676 O O . ASP A 1 85 ? 7.938 -21.859 -1.152 1 98.81 85 ASP A O 1
ATOM 680 N N . GLY A 1 86 ? 8.562 -23.25 0.408 1 98.5 86 GLY A N 1
ATOM 681 C CA . GLY A 1 86 ? 9.969 -23.219 0.027 1 98.5 86 GLY A CA 1
ATOM 682 C C . GLY A 1 86 ? 10.359 -24.328 -0.936 1 98.5 86 GLY A C 1
ATOM 683 O O . GLY A 1 86 ? 11.539 -24.5 -1.239 1 98.5 86 GLY A O 1
ATOM 684 N N . TRP A 1 87 ? 9.383 -25.125 -1.402 1 98.69 87 TRP A N 1
ATOM 685 C CA . TRP A 1 87 ? 9.719 -26.25 -2.26 1 98.69 87 TRP A CA 1
ATOM 686 C C . TRP A 1 87 ? 10.539 -25.797 -3.465 1 98.69 87 TRP A C 1
ATOM 688 O O . TRP A 1 87 ? 11.57 -26.391 -3.783 1 98.69 87 TRP A O 1
ATOM 698 N N . GLU A 1 88 ? 10.078 -24.719 -4.133 1 98.06 88 GLU A N 1
ATOM 699 C CA . GLU A 1 88 ? 10.781 -24.25 -5.316 1 98.06 88 GLU A CA 1
ATOM 700 C C . GLU A 1 88 ? 12.203 -23.812 -4.969 1 98.06 88 GLU A C 1
ATOM 702 O O . GLU A 1 88 ? 13.156 -24.141 -5.688 1 98.06 88 GLU A O 1
ATOM 707 N N . CYS A 1 89 ? 12.367 -23.141 -3.885 1 95.56 89 CYS A N 1
ATOM 708 C CA . CYS A 1 89 ? 13.664 -22.656 -3.418 1 95.56 89 CYS A CA 1
ATOM 709 C C . CYS A 1 89 ? 14.602 -23.828 -3.115 1 95.56 89 CYS A C 1
ATOM 711 O O . CYS A 1 89 ? 15.82 -23.672 -3.189 1 95.56 89 CYS A O 1
ATOM 713 N N . SER A 1 90 ? 14.039 -24.859 -2.812 1 96.25 90 SER A N 1
ATOM 714 C CA . SER A 1 90 ? 14.836 -25.984 -2.35 1 96.25 90 SER A CA 1
ATOM 715 C C . SER A 1 90 ? 15.367 -26.797 -3.521 1 96.25 90 SER A C 1
ATOM 717 O O . SER A 1 90 ? 16.188 -27.703 -3.336 1 96.25 90 SER A O 1
ATOM 719 N N . GLN A 1 91 ? 14.875 -26.531 -4.715 1 96 91 GLN A N 1
ATOM 720 C CA . GLN A 1 91 ? 15.32 -27.281 -5.883 1 96 91 GLN A CA 1
ATOM 721 C C . GLN A 1 91 ? 16.75 -26.922 -6.258 1 96 91 GLN A C 1
ATOM 723 O O . GLN A 1 91 ? 17.172 -25.766 -6.074 1 96 91 GLN A O 1
ATOM 728 N N . THR A 1 92 ? 17.531 -27.812 -6.836 1 93 92 THR A N 1
ATOM 729 C CA . THR A 1 92 ? 18.938 -27.641 -7.152 1 93 92 THR A CA 1
ATOM 730 C C . THR A 1 92 ? 19.109 -27 -8.531 1 93 92 THR A C 1
ATOM 732 O O . THR A 1 92 ? 20.203 -26.578 -8.891 1 93 92 THR A O 1
ATOM 735 N N . SER A 1 93 ? 18.109 -27 -9.312 1 93.12 93 SER A N 1
ATOM 736 C CA . SER A 1 93 ? 18.094 -26.359 -10.617 1 93.12 93 SER A CA 1
ATOM 737 C C . SER A 1 93 ? 16.891 -25.438 -10.766 1 93.12 93 SER A C 1
ATOM 739 O O . SER A 1 93 ? 15.945 -25.5 -9.977 1 93.12 93 SER A O 1
ATOM 741 N N . TRP A 1 94 ? 17.031 -24.578 -11.688 1 92.44 94 TRP A N 1
ATOM 742 C CA . TRP A 1 94 ? 15.883 -23.734 -11.969 1 92.44 94 TRP A CA 1
ATOM 743 C C . TRP A 1 94 ? 14.672 -24.578 -12.344 1 92.44 94 TRP A C 1
ATOM 745 O O . TRP A 1 94 ? 14.781 -25.531 -13.117 1 92.44 94 TRP A O 1
ATOM 755 N N . THR A 1 95 ? 13.531 -24.234 -11.781 1 94.81 95 THR A N 1
ATOM 756 C CA . THR A 1 95 ? 12.297 -25 -11.961 1 94.81 95 THR A CA 1
ATOM 757 C C . THR A 1 95 ? 11.297 -24.203 -12.797 1 94.81 95 THR A C 1
ATOM 759 O O . THR A 1 95 ? 10.984 -23.047 -12.477 1 94.81 95 THR A O 1
ATOM 762 N N . ARG A 1 96 ? 10.836 -24.797 -13.852 1 94.56 96 ARG A N 1
ATOM 763 C CA . ARG A 1 96 ? 9.805 -24.156 -14.664 1 94.56 96 ARG A CA 1
ATOM 764 C C . ARG A 1 96 ? 8.492 -24.062 -13.891 1 94.56 96 ARG A C 1
ATOM 766 O O . ARG A 1 96 ? 8.156 -24.953 -13.109 1 94.56 96 ARG A O 1
ATOM 773 N N . THR A 1 97 ? 7.727 -23.031 -14.164 1 97.31 97 THR A N 1
ATOM 774 C CA . THR A 1 97 ? 6.48 -22.766 -13.461 1 97.31 97 THR A CA 1
ATOM 775 C C . THR A 1 97 ? 5.523 -23.938 -13.586 1 97.31 97 THR A C 1
ATOM 777 O O . THR A 1 97 ? 4.809 -24.281 -12.641 1 97.31 97 THR A O 1
ATOM 780 N N . ARG A 1 98 ? 5.473 -24.609 -14.734 1 97.31 98 ARG A N 1
ATOM 781 C CA . ARG A 1 98 ? 4.613 -25.781 -14.922 1 97.31 98 ARG A CA 1
ATOM 782 C C . ARG A 1 98 ? 4.91 -26.844 -13.883 1 97.31 98 ARG A C 1
ATOM 784 O O . ARG A 1 98 ? 3.992 -27.453 -13.32 1 97.31 98 ARG A O 1
ATOM 791 N N . VAL A 1 99 ? 6.176 -27.062 -13.641 1 97.44 99 VAL A N 1
ATOM 792 C CA . VAL A 1 99 ? 6.602 -28.078 -12.695 1 97.44 99 VAL A CA 1
ATOM 793 C C . VAL A 1 99 ? 6.203 -27.672 -11.281 1 97.44 99 VAL A C 1
ATOM 795 O O . VAL A 1 99 ? 5.766 -28.5 -10.477 1 97.44 99 VAL A O 1
ATOM 798 N N . VAL A 1 100 ? 6.359 -26.422 -10.938 1 98.56 100 VAL A N 1
ATOM 799 C CA . VAL A 1 100 ? 5.961 -25.891 -9.641 1 98.56 100 VAL A CA 1
ATOM 800 C C . VAL A 1 100 ? 4.457 -26.094 -9.438 1 98.56 100 VAL A C 1
ATOM 802 O O . VAL A 1 100 ? 4.023 -26.547 -8.375 1 98.56 100 VAL A O 1
ATOM 805 N N . LEU A 1 101 ? 3.713 -25.797 -10.445 1 98.69 101 LEU A N 1
ATOM 806 C CA . LEU A 1 101 ? 2.268 -25.984 -10.406 1 98.69 101 LEU A CA 1
ATOM 807 C C . LEU A 1 101 ? 1.915 -27.453 -10.195 1 98.69 101 LEU A C 1
ATOM 809 O O . LEU A 1 101 ? 1.051 -27.781 -9.375 1 98.69 101 LEU A O 1
ATOM 813 N N . GLU A 1 102 ? 2.555 -28.344 -10.914 1 98.44 102 GLU A N 1
ATOM 814 C CA . GLU A 1 102 ? 2.301 -29.781 -10.781 1 98.44 102 GLU A CA 1
ATOM 815 C C . GLU A 1 102 ? 2.576 -30.266 -9.359 1 98.44 102 GLU A C 1
ATOM 817 O O . GLU A 1 102 ? 1.786 -31.016 -8.789 1 98.44 102 GLU A O 1
ATOM 822 N N . HIS A 1 103 ? 3.654 -29.812 -8.812 1 98.62 103 HIS A N 1
ATOM 823 C CA . HIS A 1 103 ? 3.998 -30.172 -7.438 1 98.62 103 HIS A CA 1
ATOM 824 C C . HIS A 1 103 ? 2.916 -29.719 -6.465 1 98.62 103 HIS A C 1
ATOM 826 O O . HIS A 1 103 ? 2.408 -30.516 -5.68 1 98.62 103 HIS A O 1
ATOM 832 N N . HIS A 1 104 ? 2.547 -28.469 -6.539 1 98.75 104 HIS A N 1
ATOM 833 C CA . HIS A 1 104 ? 1.606 -27.922 -5.566 1 98.75 104 HIS A CA 1
ATOM 834 C C . HIS A 1 104 ? 0.205 -28.484 -5.785 1 98.75 104 HIS A C 1
ATOM 836 O O . HIS A 1 104 ? -0.56 -28.641 -4.828 1 98.75 104 HIS A O 1
ATOM 842 N N . ARG A 1 105 ? -0.14 -28.797 -7.062 1 98.38 105 ARG A N 1
ATOM 843 C CA . ARG A 1 105 ? -1.41 -29.484 -7.301 1 98.38 105 ARG A CA 1
ATOM 844 C C . ARG A 1 105 ? -1.479 -30.797 -6.539 1 98.38 105 ARG A C 1
ATOM 846 O O . ARG A 1 105 ? -2.49 -31.094 -5.902 1 98.38 105 ARG A O 1
ATOM 853 N N . SER A 1 106 ? -0.426 -31.531 -6.641 1 98.44 106 SER A N 1
ATOM 854 C CA . SER A 1 106 ? -0.377 -32.812 -5.945 1 98.44 106 SER A CA 1
ATOM 855 C C . SER A 1 106 ? -0.523 -32.625 -4.438 1 98.44 106 SER A C 1
ATOM 857 O O . SER A 1 106 ? -1.28 -33.344 -3.791 1 98.44 106 SER A O 1
ATOM 859 N N . VAL A 1 107 ? 0.18 -31.688 -3.885 1 98.38 107 VAL A N 1
ATOM 860 C CA . VAL A 1 107 ? 0.137 -31.391 -2.453 1 98.38 107 VAL A CA 1
ATOM 861 C C . VAL A 1 107 ? -1.276 -30.984 -2.053 1 98.38 107 VAL A C 1
ATOM 863 O O . VAL A 1 107 ? -1.809 -31.453 -1.047 1 98.38 107 VAL A O 1
ATOM 866 N N . LEU A 1 108 ? -1.904 -30.172 -2.83 1 98.38 108 LEU A N 1
ATOM 867 C CA . LEU A 1 108 ? -3.227 -29.641 -2.535 1 98.38 108 LEU A CA 1
ATOM 868 C C . LEU A 1 108 ? -4.293 -30.719 -2.648 1 98.38 108 LEU A C 1
ATOM 870 O O . LEU A 1 108 ? -5.242 -30.75 -1.859 1 98.38 108 LEU A O 1
ATOM 874 N N . GLN A 1 109 ? -4.117 -31.578 -3.693 1 98.12 109 GLN A N 1
ATOM 875 C CA . GLN A 1 109 ? -5.074 -32.656 -3.869 1 98.12 109 GLN A CA 1
ATOM 876 C C . GLN A 1 109 ? -5.051 -33.625 -2.676 1 98.12 109 GLN A C 1
ATOM 878 O O . GLN A 1 109 ? -6.094 -34.125 -2.258 1 98.12 109 GLN A O 1
ATOM 883 N N . ALA A 1 110 ? -3.879 -33.844 -2.121 1 98.12 110 ALA A N 1
ATOM 884 C CA . ALA A 1 110 ? -3.756 -34.688 -0.93 1 98.12 110 ALA A CA 1
ATOM 885 C C . ALA A 1 110 ? -4.418 -34 0.275 1 98.12 110 ALA A C 1
ATOM 887 O O . ALA A 1 110 ? -5.008 -34.688 1.118 1 98.12 110 ALA A O 1
ATOM 888 N N . LYS A 1 111 ? -4.387 -32.719 0.359 1 97.62 111 LYS A N 1
ATOM 889 C CA . LYS A 1 111 ? -4.855 -31.969 1.511 1 97.62 111 LYS A CA 1
ATOM 890 C C . LYS A 1 111 ? -6.348 -31.656 1.396 1 97.62 111 LYS A C 1
ATOM 892 O O . LYS A 1 111 ? -7.07 -31.688 2.395 1 97.62 111 LYS A O 1
ATOM 897 N N . HIS A 1 112 ? -6.828 -31.344 0.171 1 96.88 112 HIS A N 1
ATOM 898 C CA . HIS A 1 112 ? -8.164 -30.781 0.017 1 96.88 112 HIS A CA 1
ATOM 899 C C . HIS A 1 112 ? -9.039 -31.672 -0.855 1 96.88 112 HIS A C 1
ATOM 901 O O . HIS A 1 112 ? -10.227 -31.391 -1.031 1 96.88 112 HIS A O 1
ATOM 907 N N . GLY A 1 113 ? -8.492 -32.688 -1.423 1 96.12 113 GLY A N 1
ATOM 908 C CA . GLY A 1 113 ? -9.227 -33.562 -2.328 1 96.12 113 GLY A CA 1
ATOM 909 C C . GLY A 1 113 ? -8.844 -33.375 -3.783 1 96.12 113 GLY A C 1
ATOM 910 O O . GLY A 1 113 ? -8.297 -32.344 -4.152 1 96.12 113 GLY A O 1
ATOM 911 N N . THR A 1 114 ? -9.164 -34.281 -4.688 1 95.62 114 THR A N 1
ATOM 912 C CA . THR A 1 114 ? -8.703 -34.312 -6.074 1 95.62 114 THR A CA 1
ATOM 913 C C . THR A 1 114 ? -9.469 -33.281 -6.922 1 95.62 114 THR A C 1
ATOM 915 O O . THR A 1 114 ? -9.047 -32.969 -8.031 1 95.62 114 THR A O 1
ATOM 918 N N . ASP A 1 115 ? -10.539 -32.781 -6.363 1 94.31 115 ASP A N 1
ATOM 919 C CA . ASP A 1 115 ? -11.367 -31.875 -7.164 1 94.31 115 ASP A CA 1
ATOM 920 C C . ASP A 1 115 ? -10.93 -30.422 -7 1 94.31 115 ASP A C 1
ATOM 922 O O . ASP A 1 115 ? -11.461 -29.531 -7.652 1 94.31 115 ASP A O 1
ATOM 926 N N . ILE A 1 116 ? -9.891 -30.188 -6.207 1 96.56 116 ILE A N 1
ATOM 927 C CA . ILE A 1 116 ? -9.414 -28.828 -6.004 1 96.56 116 ILE A CA 1
ATOM 928 C C . ILE A 1 116 ? -8.781 -28.297 -7.289 1 96.56 116 ILE A C 1
ATOM 930 O O . ILE A 1 116 ? -8.07 -29.031 -7.98 1 96.56 116 ILE A O 1
ATOM 934 N N . GLN A 1 117 ? -9.07 -27.047 -7.59 1 96.38 117 GLN A N 1
ATOM 935 C CA . GLN A 1 117 ? -8.461 -26.375 -8.734 1 96.38 117 GLN A CA 1
ATOM 936 C C . GLN A 1 117 ? -7.34 -25.438 -8.289 1 96.38 117 GLN A C 1
ATOM 938 O O . GLN A 1 117 ? -7.484 -24.703 -7.309 1 96.38 117 GLN A O 1
ATOM 943 N N . LEU A 1 118 ? -6.246 -25.594 -8.953 1 98.19 118 LEU A N 1
ATOM 944 C CA . LEU A 1 118 ? -5.121 -24.688 -8.727 1 98.19 118 LEU A CA 1
ATOM 945 C C . LEU A 1 118 ? -5.016 -23.656 -9.852 1 98.19 118 LEU A C 1
ATOM 947 O O . LEU A 1 118 ? -5.023 -24.031 -11.031 1 98.19 118 LEU A O 1
ATOM 951 N N . ILE A 1 119 ? -4.996 -22.391 -9.477 1 98.25 119 ILE A N 1
ATOM 952 C CA . ILE A 1 119 ? -4.922 -21.297 -10.445 1 98.25 119 ILE A CA 1
ATOM 953 C C . ILE A 1 119 ? -3.613 -20.531 -10.25 1 98.25 119 ILE A C 1
ATOM 955 O O . ILE A 1 119 ? -3.211 -20.25 -9.125 1 98.25 119 ILE A O 1
ATOM 959 N N . LEU A 1 120 ? -2.936 -20.234 -11.359 1 98.62 120 LEU A N 1
ATOM 960 C CA . LEU A 1 120 ? -1.749 -19.391 -11.32 1 98.62 120 LEU A CA 1
ATOM 961 C C . LEU A 1 120 ? -2.135 -17.922 -11.141 1 98.62 120 LEU A C 1
ATOM 963 O O . LEU A 1 120 ? -2.941 -17.391 -11.906 1 98.62 120 LEU A O 1
ATOM 967 N N . LEU A 1 121 ? -1.634 -17.359 -10.078 1 98.56 121 LEU A N 1
ATOM 968 C CA . LEU A 1 121 ? -1.828 -15.945 -9.789 1 98.56 121 LEU A CA 1
ATOM 969 C C . LEU A 1 121 ? -0.568 -15.148 -10.109 1 98.56 121 LEU A C 1
ATOM 971 O O . LEU A 1 121 ? 0.521 -15.484 -9.641 1 98.56 121 LEU A O 1
ATOM 975 N N . CYS A 1 122 ? -0.715 -14.07 -10.914 1 97.38 122 CYS A N 1
ATOM 976 C CA . CYS A 1 122 ? 0.491 -13.344 -11.289 1 97.38 122 CYS A CA 1
ATOM 977 C C . CYS A 1 122 ? 0.171 -11.883 -11.594 1 97.38 122 CYS A C 1
ATOM 979 O O . CYS A 1 122 ? -0.998 -11.492 -11.633 1 97.38 122 CYS A O 1
ATOM 981 N N . GLY A 1 123 ? 1.184 -11.078 -11.633 1 94.56 123 GLY A N 1
ATOM 982 C CA . GLY A 1 123 ? 1.071 -9.703 -12.102 1 94.56 123 GLY A CA 1
ATOM 983 C C . GLY A 1 123 ? 1.395 -9.547 -13.578 1 94.56 123 GLY A C 1
ATOM 984 O O . GLY A 1 123 ? 1.714 -10.523 -14.258 1 94.56 123 GLY A O 1
ATOM 985 N N . GLU A 1 124 ? 1.318 -8.383 -14.039 1 90.69 124 GLU A N 1
ATOM 986 C CA . GLU A 1 124 ? 1.522 -8.094 -15.453 1 90.69 124 GLU A CA 1
ATOM 987 C C . GLU A 1 124 ? 2.957 -8.398 -15.875 1 90.69 124 GLU A C 1
ATOM 989 O O . GLU A 1 124 ? 3.193 -8.867 -17 1 90.69 124 GLU A O 1
ATOM 994 N N . ASP A 1 125 ? 3.828 -8.109 -14.977 1 88.5 125 ASP A N 1
ATOM 995 C CA . ASP A 1 125 ? 5.227 -8.367 -15.297 1 88.5 125 ASP A CA 1
ATOM 996 C C . ASP A 1 125 ? 5.465 -9.852 -15.578 1 88.5 125 ASP A C 1
ATOM 998 O O . ASP A 1 125 ? 6.305 -10.211 -16.406 1 88.5 125 ASP A O 1
ATOM 1002 N N . PHE A 1 126 ? 4.84 -10.641 -14.875 1 92.06 126 PHE A N 1
ATOM 1003 C CA . PHE A 1 126 ? 4.93 -12.086 -15.07 1 92.06 126 PHE A CA 1
ATOM 1004 C C . PHE A 1 126 ? 4.371 -12.484 -16.438 1 92.06 126 PHE A C 1
ATOM 1006 O O . PHE A 1 126 ? 5.008 -13.234 -17.172 1 92.06 126 PHE A O 1
ATOM 1013 N N . VAL A 1 127 ? 3.279 -11.906 -16.844 1 92.44 127 VAL A N 1
ATOM 1014 C CA . VAL A 1 127 ? 2.66 -12.188 -18.141 1 92.44 127 VAL A CA 1
ATOM 1015 C C . VAL A 1 127 ? 3.557 -11.672 -19.266 1 92.44 127 VAL A C 1
ATOM 1017 O O . VAL A 1 127 ? 3.738 -12.352 -20.266 1 92.44 127 VAL A O 1
ATOM 1020 N N . ASP A 1 128 ? 4.129 -10.578 -19.047 1 90.94 128 ASP A N 1
ATOM 1021 C CA . ASP A 1 128 ? 5.012 -10.008 -20.062 1 90.94 128 ASP A CA 1
ATOM 1022 C C . ASP A 1 128 ? 6.207 -10.922 -20.328 1 90.94 128 ASP A C 1
ATOM 1024 O O . ASP A 1 128 ? 6.746 -10.945 -21.438 1 90.94 128 ASP A O 1
ATOM 1028 N N . SER A 1 129 ? 6.586 -11.656 -19.328 1 92 129 SER A N 1
ATOM 1029 C CA . SER A 1 129 ? 7.727 -12.555 -19.5 1 92 129 SER A CA 1
ATOM 1030 C C . SER A 1 129 ? 7.391 -13.695 -20.453 1 92 129 SER A C 1
ATOM 1032 O O . SER A 1 129 ? 8.289 -14.367 -20.969 1 92 129 SER A O 1
ATOM 1034 N N . PHE A 1 130 ? 6.109 -13.938 -20.719 1 94.25 130 PHE A N 1
ATOM 1035 C CA . PHE A 1 130 ? 5.699 -15.023 -21.609 1 94.25 130 PHE A CA 1
ATOM 1036 C C . PHE A 1 130 ? 6.227 -14.805 -23.016 1 94.25 130 PHE A C 1
ATOM 1038 O O . PHE A 1 130 ? 6.367 -15.75 -23.781 1 94.25 130 PHE A O 1
ATOM 1045 N N . ALA A 1 131 ? 6.547 -13.594 -23.344 1 92.38 131 ALA A N 1
ATOM 1046 C CA . ALA A 1 131 ? 6.941 -13.258 -24.703 1 92.38 131 ALA A CA 1
ATOM 1047 C C . ALA A 1 131 ? 8.453 -13.055 -24.797 1 92.38 131 ALA A C 1
ATOM 1049 O O . ALA A 1 131 ? 8.969 -12.734 -25.875 1 92.38 131 ALA A O 1
ATOM 1050 N N . VAL A 1 132 ? 9.102 -13.25 -23.734 1 91.62 132 VAL A N 1
ATOM 1051 C CA . VAL A 1 132 ? 10.531 -12.969 -23.703 1 91.62 132 VAL A CA 1
ATOM 1052 C C . VAL A 1 132 ? 11.281 -14.031 -24.516 1 91.62 132 VAL A C 1
ATOM 1054 O O . VAL A 1 132 ? 11.008 -15.227 -24.375 1 91.62 132 VAL A O 1
ATOM 1057 N N . VAL A 1 133 ? 12.273 -13.617 -25.281 1 91.94 133 VAL A N 1
ATOM 1058 C CA . VAL A 1 133 ? 13.18 -14.477 -26.047 1 91.94 133 VAL A CA 1
ATOM 1059 C C . VAL A 1 133 ? 14.594 -14.375 -25.469 1 91.94 133 VAL A C 1
ATOM 1061 O O . VAL A 1 133 ? 15.109 -13.273 -25.266 1 91.94 133 VAL A O 1
ATOM 1064 N N . LEU A 1 134 ? 15.117 -15.469 -25.125 1 88.31 134 LEU A N 1
ATOM 1065 C CA . LEU A 1 134 ? 16.453 -15.516 -24.562 1 88.31 134 LEU A CA 1
ATOM 1066 C C . LEU A 1 134 ? 17.5 -15.125 -25.594 1 88.31 134 LEU A C 1
ATOM 1068 O O . LEU A 1 134 ? 17.203 -15.062 -26.797 1 88.31 134 LEU A O 1
ATOM 1072 N N . ALA A 1 135 ? 18.703 -14.945 -25.078 1 87.25 135 ALA A N 1
ATOM 1073 C CA . ALA A 1 135 ? 19.797 -14.57 -25.969 1 87.25 135 ALA A CA 1
ATOM 1074 C C . ALA A 1 135 ? 20.094 -15.688 -26.953 1 87.25 135 ALA A C 1
ATOM 1076 O O . ALA A 1 135 ? 20.531 -15.422 -28.078 1 87.25 135 ALA A O 1
ATOM 1077 N N . SER A 1 136 ? 19.875 -16.781 -26.625 1 89.75 136 SER A N 1
ATOM 1078 C CA . SER A 1 136 ? 20.109 -17.953 -27.453 1 89.75 136 SER A CA 1
ATOM 1079 C C . SER A 1 136 ? 19.109 -18.031 -28.609 1 89.75 136 SER A C 1
ATOM 1081 O O . SER A 1 136 ? 19.281 -18.812 -29.547 1 89.75 136 SER A O 1
ATOM 1083 N N . GLY A 1 137 ? 18.016 -17.219 -28.484 1 90.5 137 GLY A N 1
ATOM 1084 C CA . GLY A 1 137 ? 16.969 -17.25 -29.5 1 90.5 137 GLY A CA 1
ATOM 1085 C C . GLY A 1 137 ? 15.773 -18.078 -29.094 1 90.5 137 GLY A C 1
ATOM 1086 O O . GLY A 1 137 ? 14.734 -18.047 -29.75 1 90.5 137 GLY A O 1
ATOM 1087 N N . GLU A 1 138 ? 16.031 -18.781 -28.047 1 90.44 138 GLU A N 1
ATOM 1088 C CA . GLU A 1 138 ? 14.93 -19.594 -27.562 1 90.44 138 GLU A CA 1
ATOM 1089 C C . GLU A 1 138 ? 13.945 -18.766 -26.734 1 90.44 138 GLU A C 1
ATOM 1091 O O . GLU A 1 138 ? 14.328 -17.781 -26.109 1 90.44 138 GLU A O 1
ATOM 1096 N N . ASN A 1 139 ? 12.648 -19.234 -26.812 1 91.56 139 ASN A N 1
ATOM 1097 C CA . ASN A 1 139 ? 11.656 -18.594 -25.953 1 91.56 139 ASN A CA 1
ATOM 1098 C C . ASN A 1 139 ? 11.859 -18.969 -24.484 1 91.56 139 ASN A C 1
ATOM 1100 O O . ASN A 1 139 ? 12.164 -20.125 -24.172 1 91.56 139 ASN A O 1
ATOM 1104 N N . LEU A 1 140 ? 11.719 -17.984 -23.641 1 91.19 140 LEU A N 1
ATOM 1105 C CA . LEU A 1 140 ? 11.797 -18.266 -22.203 1 91.19 140 LEU A CA 1
ATOM 1106 C C . LEU A 1 140 ? 10.75 -19.281 -21.797 1 91.19 140 LEU A C 1
ATOM 1108 O O . LEU A 1 140 ? 11.039 -20.188 -21.016 1 91.19 140 LEU A O 1
ATOM 1112 N N . TRP A 1 141 ? 9.586 -19.125 -22.375 1 94.94 141 TRP A N 1
ATOM 1113 C CA . TRP A 1 141 ? 8.492 -20.062 -22.125 1 94.94 141 TRP A CA 1
ATOM 1114 C C . TRP A 1 141 ? 8.227 -20.938 -23.344 1 94.94 141 TRP A C 1
ATOM 1116 O O . TRP A 1 141 ? 8.109 -20.422 -24.453 1 94.94 141 TRP A O 1
ATOM 1126 N N . LYS A 1 142 ? 8.055 -22.188 -23.078 1 93.94 142 LYS A N 1
ATOM 1127 C CA . LYS A 1 142 ? 7.594 -23.062 -24.141 1 93.94 142 LYS A CA 1
ATOM 1128 C C . LYS A 1 142 ? 6.098 -22.906 -24.375 1 93.94 142 LYS A C 1
ATOM 1130 O O . LYS A 1 142 ? 5.316 -22.828 -23.422 1 93.94 142 LYS A O 1
ATOM 1135 N N . SER A 1 143 ? 5.789 -22.938 -25.641 1 93.88 143 SER A N 1
ATOM 1136 C CA . SER A 1 143 ? 4.379 -22.797 -26 1 93.88 143 SER A CA 1
ATOM 1137 C C . SER A 1 143 ? 3.545 -23.922 -25.391 1 93.88 143 SER A C 1
ATOM 1139 O O . SER A 1 143 ? 2.408 -23.703 -24.969 1 93.88 143 SER A O 1
ATOM 1141 N N . GLU A 1 144 ? 4.09 -25.078 -25.391 1 94.94 144 GLU A N 1
ATOM 1142 C CA . GLU A 1 144 ? 3.377 -26.219 -24.812 1 94.94 144 GLU A CA 1
ATOM 1143 C C . GLU A 1 144 ? 3.148 -26.031 -23.328 1 94.94 144 GLU A C 1
ATOM 1145 O O . GLU A 1 144 ? 2.109 -26.438 -22.797 1 94.94 144 GLU A O 1
ATOM 1150 N N . ASP A 1 145 ? 4.105 -25.422 -22.641 1 96.12 145 ASP A N 1
ATOM 1151 C CA . ASP A 1 145 ? 3.963 -25.141 -21.219 1 96.12 145 ASP A CA 1
ATOM 1152 C C . ASP A 1 145 ? 2.867 -24.109 -20.969 1 96.12 145 ASP A C 1
ATOM 1154 O O . ASP A 1 145 ? 2.033 -24.281 -20.078 1 96.12 145 ASP A O 1
ATOM 1158 N N . LEU A 1 146 ? 2.936 -23.109 -21.781 1 96.88 146 LEU A N 1
ATOM 1159 C CA . LEU A 1 146 ? 1.925 -22.062 -21.656 1 96.88 146 LEU A CA 1
ATOM 1160 C C . LEU A 1 146 ? 0.529 -22.625 -21.906 1 96.88 146 LEU A C 1
ATOM 1162 O O . LEU A 1 146 ? -0.394 -22.375 -21.125 1 96.88 146 LEU A O 1
ATOM 1166 N N . SER A 1 147 ? 0.42 -23.406 -22.969 1 96.12 147 SER A N 1
ATOM 1167 C CA . SER A 1 147 ? -0.862 -24.031 -23.281 1 96.12 147 SER A CA 1
ATOM 1168 C C . SER A 1 147 ? -1.338 -24.906 -22.125 1 96.12 147 SER A C 1
ATOM 1170 O O . SER A 1 147 ? -2.51 -24.859 -21.75 1 96.12 147 SER A O 1
ATOM 1172 N N . HIS A 1 148 ? -0.426 -25.625 -21.625 1 96.75 148 HIS A N 1
ATOM 1173 C CA . HIS A 1 148 ? -0.75 -26.5 -20.516 1 96.75 148 HIS A CA 1
ATOM 1174 C C . HIS A 1 148 ? -1.206 -25.703 -19.297 1 96.75 148 HIS A C 1
ATOM 1176 O O . HIS A 1 148 ? -2.217 -26.031 -18.672 1 96.75 148 HIS A O 1
ATOM 1182 N N . ILE A 1 149 ? -0.553 -24.672 -18.969 1 97.44 149 ILE A N 1
ATOM 1183 C CA . ILE A 1 149 ? -0.87 -23.828 -17.812 1 97.44 149 ILE A CA 1
ATOM 1184 C C . ILE A 1 149 ? -2.236 -23.188 -18 1 97.44 149 ILE A C 1
ATOM 1186 O O . ILE A 1 149 ? -3.082 -23.219 -17.109 1 97.44 149 ILE A O 1
ATOM 1190 N N . PHE A 1 150 ? -2.461 -22.688 -19.188 1 96.25 150 PHE A N 1
ATOM 1191 C CA . PHE A 1 150 ? -3.707 -21.969 -19.453 1 96.25 150 PHE A CA 1
ATOM 1192 C C . PHE A 1 150 ? -4.895 -22.922 -19.391 1 96.25 150 PHE A C 1
ATOM 1194 O O . PHE A 1 150 ? -5.969 -22.547 -18.906 1 96.25 150 PHE A O 1
ATOM 1201 N N . THR A 1 151 ? -4.719 -24.125 -19.75 1 95.12 151 THR A N 1
ATOM 1202 C CA . THR A 1 151 ? -5.852 -25.047 -19.891 1 95.12 151 THR A CA 1
ATOM 1203 C C . THR A 1 151 ? -6.051 -25.859 -18.625 1 95.12 151 THR A C 1
ATOM 1205 O O . THR A 1 151 ? -7.188 -26.109 -18.203 1 95.12 151 THR A O 1
ATOM 1208 N N . GLN A 1 152 ? -5 -26.234 -18 1 95.06 152 GLN A N 1
ATOM 1209 C CA . GLN A 1 152 ? -5.117 -27.141 -16.859 1 95.06 152 GLN A CA 1
ATOM 1210 C C . GLN A 1 152 ? -5.293 -26.359 -15.562 1 95.06 152 GLN A C 1
ATOM 1212 O O . GLN A 1 152 ? -5.902 -26.859 -14.617 1 95.06 152 GLN A O 1
ATOM 1217 N N . TYR A 1 153 ? -4.812 -25.172 -15.531 1 96.81 153 TYR A N 1
ATOM 1218 C CA . TYR A 1 153 ? -4.805 -24.438 -14.281 1 96.81 153 TYR A CA 1
ATOM 1219 C C . TYR A 1 153 ? -5.59 -23.125 -14.414 1 96.81 153 TYR A C 1
ATOM 1221 O O . TYR A 1 153 ? -6.473 -22.844 -13.602 1 96.81 153 TYR A O 1
ATOM 1229 N N . GLY A 1 154 ? -5.281 -22.438 -15.5 1 95.81 154 GLY A N 1
ATOM 1230 C CA . GLY A 1 154 ? -5.781 -21.078 -15.648 1 95.81 154 GLY A CA 1
ATOM 1231 C C . GLY A 1 154 ? -4.906 -20.047 -14.969 1 95.81 154 GLY A C 1
ATOM 1232 O O . GLY A 1 154 ? -3.994 -20.391 -14.219 1 95.81 154 GLY A O 1
ATOM 1233 N N . VAL A 1 155 ? -5.211 -18.75 -15.344 1 97.12 155 VAL A N 1
ATOM 1234 C CA . VAL A 1 155 ? -4.387 -17.656 -14.852 1 97.12 155 VAL A CA 1
ATOM 1235 C C . VAL A 1 155 ? -5.273 -16.484 -14.43 1 97.12 155 VAL A C 1
ATOM 1237 O O . VAL A 1 155 ? -6.223 -16.141 -15.141 1 97.12 155 VAL A O 1
ATOM 1240 N N . VAL A 1 156 ? -5.059 -16.047 -13.227 1 97 156 VAL A N 1
ATOM 1241 C CA . VAL A 1 156 ? -5.566 -14.734 -12.828 1 97 156 VAL A CA 1
ATOM 1242 C C . VAL A 1 156 ? -4.418 -13.727 -12.789 1 97 156 VAL A C 1
ATOM 1244 O O . VAL A 1 156 ? -3.432 -13.93 -12.078 1 97 156 VAL A O 1
ATOM 1247 N N . CYS A 1 157 ? -4.559 -12.695 -13.547 1 96.44 157 CYS A N 1
ATOM 1248 C CA . CYS A 1 157 ? -3.51 -11.688 -13.664 1 96.44 157 CYS A CA 1
ATOM 1249 C C . CYS A 1 157 ? -3.984 -10.336 -13.148 1 96.44 157 CYS A C 1
ATOM 1251 O O . CYS A 1 157 ? -4.977 -9.797 -13.641 1 96.44 157 CYS A O 1
ATOM 1253 N N . LEU A 1 158 ? -3.291 -9.891 -12.141 1 94.88 158 LEU A N 1
ATOM 1254 C CA . LEU A 1 158 ? -3.559 -8.531 -11.68 1 94.88 158 LEU A CA 1
ATOM 1255 C C . LEU A 1 158 ? -2.941 -7.508 -12.625 1 94.88 158 LEU A C 1
ATOM 1257 O O . LEU A 1 158 ? -1.722 -7.477 -12.805 1 94.88 158 LEU A O 1
ATOM 1261 N N . GLN A 1 159 ? -3.773 -6.676 -13.109 1 89.25 159 GLN A N 1
ATOM 1262 C CA . GLN A 1 159 ? -3.332 -5.688 -14.086 1 89.25 159 GLN A CA 1
ATOM 1263 C C . GLN A 1 159 ? -2.93 -4.383 -13.398 1 89.25 159 GLN A C 1
ATOM 1265 O O . GLN A 1 159 ? -3.553 -3.969 -12.422 1 89.25 159 GLN A O 1
ATOM 1270 N N . ARG A 1 160 ? -1.903 -3.807 -13.922 1 78.94 160 ARG A N 1
ATOM 1271 C CA . ARG A 1 160 ? -1.497 -2.473 -13.492 1 78.94 160 ARG A CA 1
ATOM 1272 C C . ARG A 1 160 ? -2.127 -1.396 -14.367 1 78.94 160 ARG A C 1
ATOM 1274 O O . ARG A 1 160 ? -2.572 -1.68 -15.484 1 78.94 160 ARG A O 1
ATOM 1281 N N . VAL A 1 161 ? -2.174 -0.267 -13.773 1 70.69 161 VAL A N 1
ATOM 1282 C CA . VAL A 1 161 ? -2.691 0.844 -14.562 1 70.69 161 VAL A CA 1
ATOM 1283 C C . VAL A 1 161 ? -1.78 1.094 -15.766 1 70.69 161 VAL A C 1
ATOM 1285 O O . VAL A 1 161 ? -0.569 1.262 -15.609 1 70.69 161 VAL A O 1
ATOM 1288 N N . GLY A 1 162 ? -2.377 0.999 -16.922 1 69.31 162 GLY A N 1
ATOM 1289 C CA . GLY A 1 162 ? -1.632 1.297 -18.141 1 69.31 162 GLY A CA 1
ATOM 1290 C C . GLY A 1 162 ? -0.855 0.106 -18.672 1 69.31 162 GLY A C 1
ATOM 1291 O O . GLY A 1 162 ? -0.06 0.243 -19.594 1 69.31 162 GLY A O 1
ATOM 1292 N N . GLY A 1 163 ? -1.037 -1.028 -18.125 1 73.56 163 GLY A N 1
ATOM 1293 C CA . GLY A 1 163 ? -0.258 -2.184 -18.531 1 73.56 163 GLY A CA 1
ATOM 1294 C C . GLY A 1 163 ? -0.7 -2.752 -19.875 1 73.56 163 GLY A C 1
ATOM 1295 O O . GLY A 1 163 ? -1.764 -2.396 -20.375 1 73.56 163 GLY A O 1
ATOM 1296 N N . ASP A 1 164 ? 0.134 -3.604 -20.531 1 83 164 ASP A N 1
ATOM 1297 C CA . ASP A 1 164 ? -0.071 -4.141 -21.859 1 83 164 ASP A CA 1
ATOM 1298 C C . ASP A 1 164 ? -0.151 -5.668 -21.844 1 83 164 ASP A C 1
ATOM 1300 O O . ASP A 1 164 ? 0.125 -6.328 -22.844 1 83 164 ASP A O 1
ATOM 1304 N N . ALA A 1 165 ? -0.508 -6.223 -20.719 1 86.56 165 ALA A N 1
ATOM 1305 C CA . ALA A 1 165 ? -0.473 -7.676 -20.578 1 86.56 165 ALA A CA 1
ATOM 1306 C C . ALA A 1 165 ? -1.398 -8.352 -21.578 1 86.56 165 ALA A C 1
ATOM 1308 O O . ALA A 1 165 ? -1.078 -9.414 -22.109 1 86.56 165 ALA A O 1
ATOM 1309 N N . ARG A 1 166 ? -2.492 -7.766 -21.969 1 86 166 ARG A N 1
ATOM 1310 C CA . ARG A 1 166 ? -3.426 -8.32 -22.938 1 86 166 ARG A CA 1
ATOM 1311 C C . ARG A 1 166 ? -2.789 -8.406 -24.328 1 86 166 ARG A C 1
ATOM 1313 O O . ARG A 1 166 ? -2.963 -9.406 -25.031 1 86 166 ARG A O 1
ATOM 1320 N N . LYS A 1 167 ? -2.088 -7.387 -24.656 1 89.5 167 LYS A N 1
ATOM 1321 C CA . LYS A 1 167 ? -1.383 -7.379 -25.938 1 89.5 167 LYS A CA 1
ATOM 1322 C C . LYS A 1 167 ? -0.332 -8.484 -25.984 1 89.5 167 LYS A C 1
ATOM 1324 O O . LYS A 1 167 ? -0.149 -9.125 -27.031 1 89.5 167 LYS A O 1
ATOM 1329 N N . THR A 1 168 ? 0.351 -8.617 -24.875 1 91.44 168 THR A N 1
ATOM 1330 C CA . THR A 1 168 ? 1.349 -9.672 -24.781 1 91.44 168 THR A CA 1
ATOM 1331 C C . THR A 1 168 ? 0.716 -11.039 -25.047 1 91.44 168 THR A C 1
ATOM 1333 O O . THR A 1 168 ? 1.259 -11.844 -25.812 1 91.44 168 THR A O 1
ATOM 1336 N N . LEU A 1 169 ? -0.386 -11.289 -24.547 1 92.06 169 LEU A N 1
ATOM 1337 C CA . LEU A 1 169 ? -1.061 -12.578 -24.672 1 92.06 169 LEU A CA 1
ATOM 1338 C C . LEU A 1 169 ? -1.486 -12.812 -26.125 1 92.06 169 LEU A C 1
ATOM 1340 O O . LEU A 1 169 ? -1.395 -13.938 -26.625 1 92.06 169 LEU A O 1
ATOM 1344 N N . GLU A 1 170 ? -1.927 -11.797 -26.75 1 90.38 170 GLU A N 1
ATOM 1345 C CA . GLU A 1 170 ? -2.396 -11.898 -28.125 1 90.38 170 GLU A CA 1
ATOM 1346 C C . GLU A 1 170 ? -1.265 -12.305 -29.078 1 90.38 170 GLU A C 1
ATOM 1348 O O . GLU A 1 170 ? -1.506 -12.93 -30.109 1 90.38 170 GLU A O 1
ATOM 1353 N N . GLY A 1 171 ? -0.063 -12 -28.719 1 90.31 171 GLY A N 1
ATOM 1354 C CA . GLY A 1 171 ? 1.075 -12.281 -29.578 1 90.31 171 GLY A CA 1
ATOM 1355 C C . GLY A 1 171 ? 1.696 -13.641 -29.328 1 90.31 171 GLY A C 1
ATOM 1356 O O . GLY A 1 171 ? 2.623 -14.047 -30.031 1 90.31 171 GLY A O 1
ATOM 1357 N N . LEU A 1 172 ? 1.201 -14.359 -28.406 1 93.06 172 LEU A N 1
ATOM 1358 C CA . LEU A 1 172 ? 1.787 -15.648 -28.047 1 93.06 172 LEU A CA 1
ATOM 1359 C C . LEU A 1 172 ? 1.423 -16.719 -29.078 1 93.06 172 LEU A C 1
ATOM 1361 O O . LEU A 1 172 ? 0.344 -16.656 -29.672 1 93.06 172 LEU A O 1
ATOM 1365 N N . ALA A 1 173 ? 2.291 -17.625 -29.312 1 91.31 173 ALA A N 1
ATOM 1366 C CA . ALA A 1 173 ? 2.039 -18.766 -30.188 1 91.31 173 ALA A CA 1
ATOM 1367 C C . ALA A 1 173 ? 1.253 -19.844 -29.453 1 91.31 173 ALA A C 1
ATOM 1369 O O . ALA A 1 173 ? 1.679 -21 -29.406 1 91.31 173 ALA A O 1
ATOM 1370 N N . VAL A 1 174 ? 0.214 -19.531 -28.859 1 94.44 174 VAL A N 1
ATOM 1371 C CA . VAL A 1 174 ? -0.724 -20.391 -28.141 1 94.44 174 VAL A CA 1
ATOM 1372 C C . VAL A 1 174 ? -2.131 -20.203 -28.703 1 94.44 174 VAL A C 1
ATOM 1374 O O . VAL A 1 174 ? -2.5 -19.094 -29.109 1 94.44 174 VAL A O 1
ATOM 1377 N N . PRO A 1 175 ? -2.93 -21.297 -28.859 1 94.38 175 PRO A N 1
ATOM 1378 C CA . PRO A 1 175 ? -4.301 -21.156 -29.359 1 94.38 175 PRO A CA 1
ATOM 1379 C C . PRO A 1 175 ? -5.102 -20.109 -28.594 1 94.38 175 PRO A C 1
ATOM 1381 O O . PRO A 1 175 ? -4.996 -20.016 -27.375 1 94.38 175 PRO A O 1
ATOM 1384 N N . LYS A 1 176 ? -5.875 -19.391 -29.297 1 92 176 LYS A N 1
ATOM 1385 C CA . LYS A 1 176 ? -6.664 -18.297 -28.719 1 92 176 LYS A CA 1
ATOM 1386 C C . LYS A 1 176 ? -7.609 -18.812 -27.641 1 92 176 LYS A C 1
ATOM 1388 O O . LYS A 1 176 ? -7.871 -18.141 -26.641 1 92 176 LYS A O 1
ATOM 1393 N N . GLU A 1 177 ? -8.078 -19.953 -27.844 1 91.75 177 GLU A N 1
ATOM 1394 C CA . GLU A 1 177 ? -9 -20.562 -26.875 1 91.75 177 GLU A CA 1
ATOM 1395 C C . GLU A 1 177 ? -8.32 -20.781 -25.531 1 91.75 177 GLU A C 1
ATOM 1397 O O . GLU A 1 177 ? -8.969 -20.719 -24.484 1 91.75 177 GLU A O 1
ATOM 1402 N N . HIS A 1 178 ? -7.039 -21.047 -25.562 1 92.12 178 HIS A N 1
ATOM 1403 C CA . HIS A 1 178 ? -6.289 -21.234 -24.328 1 92.12 178 HIS A CA 1
ATOM 1404 C C . HIS A 1 178 ? -6.066 -19.906 -23.609 1 92.12 178 HIS A C 1
ATOM 1406 O O . HIS A 1 178 ? -6.168 -19.828 -22.391 1 92.12 178 HIS A O 1
ATOM 1412 N N . VAL A 1 179 ? -5.891 -18.875 -24.406 1 90.56 179 VAL A N 1
ATOM 1413 C CA . VAL A 1 179 ? -5.613 -17.547 -23.891 1 90.56 179 VAL A CA 1
ATOM 1414 C C . VAL A 1 179 ? -6.836 -17.016 -23.141 1 90.56 179 VAL A C 1
ATOM 1416 O O . VAL A 1 179 ? -6.707 -16.281 -22.172 1 90.56 179 VAL A O 1
ATOM 1419 N N . SER A 1 180 ? -7.973 -17.5 -23.531 1 89.06 180 SER A N 1
ATOM 1420 C CA . SER A 1 180 ? -9.219 -17.062 -22.922 1 89.06 180 SER A CA 1
ATOM 1421 C C . SER A 1 180 ? -9.312 -17.531 -21.469 1 89.06 180 SER A C 1
ATOM 1423 O O . SER A 1 180 ? -10.164 -17.047 -20.719 1 89.06 180 SER A O 1
ATOM 1425 N N . ASN A 1 181 ? -8.414 -18.422 -21.047 1 91.5 181 ASN A N 1
ATOM 1426 C CA . ASN A 1 181 ? -8.375 -18.938 -19.688 1 91.5 181 ASN A CA 1
ATOM 1427 C C . ASN A 1 181 ? -7.523 -18.047 -18.781 1 91.5 181 ASN A C 1
ATOM 1429 O O . ASN A 1 181 ? -7.289 -18.375 -17.609 1 91.5 181 ASN A O 1
ATOM 1433 N N . VAL A 1 182 ? -7.082 -16.922 -19.281 1 93.25 182 VAL A N 1
ATOM 1434 C CA . VAL A 1 182 ? -6.391 -15.891 -18.516 1 93.25 182 VAL A CA 1
ATOM 1435 C C . VAL A 1 182 ? -7.359 -14.766 -18.172 1 93.25 182 VAL A C 1
ATOM 1437 O O . VAL A 1 182 ? -7.875 -14.086 -19.062 1 93.25 182 VAL A O 1
ATOM 1440 N N . ILE A 1 183 ? -7.57 -14.617 -16.859 1 93.38 183 ILE A N 1
ATOM 1441 C CA . ILE A 1 183 ? -8.492 -13.586 -16.406 1 93.38 183 ILE A CA 1
ATOM 1442 C C . ILE A 1 183 ? -7.707 -12.391 -15.867 1 93.38 183 ILE A C 1
ATOM 1444 O O . ILE A 1 183 ? -6.785 -12.555 -15.062 1 93.38 183 ILE A O 1
ATOM 1448 N N . PHE A 1 184 ? -8.109 -11.258 -16.359 1 92.75 184 PHE A N 1
ATOM 1449 C CA . PHE A 1 184 ? -7.496 -10.023 -15.883 1 92.75 184 PHE A CA 1
ATOM 1450 C C . PHE A 1 184 ? -8.359 -9.367 -14.812 1 92.75 184 PHE A C 1
ATOM 1452 O O . PHE A 1 184 ? -9.586 -9.336 -14.93 1 92.75 184 PHE A O 1
ATOM 1459 N N . VAL A 1 185 ? -7.672 -8.914 -13.797 1 93.12 185 VAL A N 1
ATOM 1460 C CA . VAL A 1 185 ? -8.383 -8.188 -12.75 1 93.12 185 VAL A CA 1
ATOM 1461 C C . VAL A 1 185 ? -7.594 -6.941 -12.359 1 93.12 185 VAL A C 1
ATOM 1463 O O . VAL A 1 185 ? -6.363 -6.922 -12.461 1 93.12 185 VAL A O 1
ATOM 1466 N N . GLN A 1 186 ? -8.289 -5.914 -12.086 1 92.38 186 GLN A N 1
ATOM 1467 C CA . GLN A 1 186 ? -7.695 -4.68 -11.586 1 92.38 186 GLN A CA 1
ATOM 1468 C C . GLN A 1 186 ? -8.062 -4.441 -10.125 1 92.38 186 GLN A C 1
ATOM 1470 O O . GLN A 1 186 ? -9.203 -4.684 -9.719 1 92.38 186 GLN A O 1
ATOM 1475 N N . ASP A 1 187 ? -7.105 -4.031 -9.367 1 94.25 187 ASP A N 1
ATOM 1476 C CA . ASP A 1 187 ? -7.406 -3.633 -7.996 1 94.25 187 ASP A CA 1
ATOM 1477 C C . ASP A 1 187 ? -7.844 -2.174 -7.93 1 94.25 187 ASP A C 1
ATOM 1479 O O . ASP A 1 187 ? -7.012 -1.273 -7.801 1 94.25 187 ASP A O 1
ATOM 1483 N N . GLU A 1 188 ? -9.086 -1.947 -7.879 1 93.31 188 GLU A N 1
ATOM 1484 C CA . GLU A 1 188 ? -9.625 -0.592 -7.828 1 93.31 188 GLU A CA 1
ATOM 1485 C C . GLU A 1 188 ? -9.508 0 -6.426 1 93.31 188 GLU A C 1
ATOM 1487 O O . GLU A 1 188 ? -9.648 1.212 -6.246 1 93.31 188 GLU A O 1
ATOM 1492 N N . THR A 1 189 ? -9.367 -0.864 -5.457 1 95.31 189 THR A N 1
ATOM 1493 C CA . THR A 1 189 ? -9.25 -0.411 -4.078 1 95.31 189 THR A CA 1
ATOM 1494 C C . THR A 1 189 ? -7.879 0.203 -3.82 1 95.31 189 THR A C 1
ATOM 1496 O O . THR A 1 189 ? -7.773 1.255 -3.188 1 95.31 189 THR A O 1
ATOM 1499 N N . PHE A 1 190 ? -6.887 -0.413 -4.352 1 93.81 190 PHE A N 1
ATOM 1500 C CA . PHE A 1 190 ? -5.512 -0.007 -4.105 1 93.81 190 PHE A CA 1
ATOM 1501 C C . PHE A 1 190 ? -4.719 0.045 -5.406 1 93.81 190 PHE A C 1
ATOM 1503 O O . PHE A 1 190 ? -3.693 -0.628 -5.543 1 93.81 190 PHE A O 1
ATOM 1510 N N . PRO A 1 191 ? -5.062 0.893 -6.301 1 90.69 191 PRO A N 1
ATOM 1511 C CA . PRO A 1 191 ? -4.246 1.045 -7.508 1 90.69 191 PRO A CA 1
ATOM 1512 C C . PRO A 1 191 ? -2.854 1.593 -7.215 1 90.69 191 PRO A C 1
ATOM 1514 O O . PRO A 1 191 ? -2.721 2.629 -6.555 1 90.69 191 PRO A O 1
ATOM 1517 N N . ASN A 1 192 ? -1.8 0.858 -7.641 1 88.81 192 ASN A N 1
ATOM 1518 C CA . ASN A 1 192 ? -0.448 1.327 -7.355 1 88.81 192 ASN A CA 1
ATOM 1519 C C . ASN A 1 192 ? 0.569 0.73 -8.328 1 88.81 192 ASN A C 1
ATOM 1521 O O . ASN A 1 192 ? 0.221 -0.112 -9.156 1 88.81 192 ASN A O 1
ATOM 1525 N N . SER A 1 193 ? 1.797 1.228 -8.25 1 89.81 193 SER A N 1
ATOM 1526 C CA . SER A 1 193 ? 2.916 0.701 -9.023 1 89.81 193 SER A CA 1
ATOM 1527 C C . SER A 1 193 ? 4.062 0.268 -8.117 1 89.81 193 SER A C 1
ATOM 1529 O O . SER A 1 193 ? 5.234 0.437 -8.461 1 89.81 193 SER A O 1
ATOM 1531 N N . LEU A 1 194 ? 3.701 -0.136 -6.973 1 93.69 194 LEU A N 1
ATOM 1532 C CA . LEU A 1 194 ? 4.684 -0.662 -6.031 1 93.69 194 LEU A CA 1
ATOM 1533 C C . LEU A 1 194 ? 5.398 -1.877 -6.613 1 93.69 194 LEU A C 1
ATOM 1535 O O . LEU A 1 194 ? 4.77 -2.727 -7.25 1 93.69 194 LEU A O 1
ATOM 1539 N N . SER A 1 195 ? 6.711 -1.956 -6.465 1 94.44 195 SER A N 1
ATOM 1540 C CA . SER A 1 195 ? 7.504 -3.084 -6.941 1 94.44 195 SER A CA 1
ATOM 1541 C C . SER A 1 195 ? 8.711 -3.328 -6.047 1 94.44 195 SER A C 1
ATOM 1543 O O . SER A 1 195 ? 9.141 -2.434 -5.316 1 94.44 195 SER A O 1
ATOM 1545 N N . SER A 1 196 ? 9.164 -4.508 -6.184 1 96.69 196 SER A N 1
ATOM 1546 C CA . SER A 1 196 ? 10.383 -4.832 -5.449 1 96.69 196 SER A CA 1
ATOM 1547 C C . SER A 1 196 ? 11.555 -3.963 -5.902 1 96.69 196 SER A C 1
ATOM 1549 O O . SER A 1 196 ? 12.398 -3.582 -5.094 1 96.69 196 SER A O 1
ATOM 1551 N N . THR A 1 197 ? 11.641 -3.656 -7.172 1 96.19 197 THR A N 1
ATOM 1552 C CA . THR A 1 197 ? 12.688 -2.799 -7.711 1 96.19 197 THR A CA 1
ATOM 1553 C C . THR A 1 197 ? 12.656 -1.425 -7.051 1 96.19 197 THR A C 1
ATOM 1555 O O . THR A 1 197 ? 13.695 -0.903 -6.645 1 96.19 197 THR A O 1
ATOM 1558 N N . ARG A 1 198 ? 11.508 -0.867 -6.871 1 96.81 198 ARG A N 1
ATOM 1559 C CA . ARG A 1 198 ? 11.367 0.43 -6.219 1 96.81 198 ARG A CA 1
ATOM 1560 C C . ARG A 1 198 ? 11.836 0.365 -4.766 1 96.81 198 ARG A C 1
ATOM 1562 O O . ARG A 1 198 ? 12.461 1.302 -4.27 1 96.81 198 ARG A O 1
ATOM 1569 N N . LEU A 1 199 ? 11.492 -0.75 -4.098 1 98.19 199 LEU A N 1
ATOM 1570 C CA . LEU A 1 199 ? 11.914 -0.9 -2.711 1 98.19 199 LEU A CA 1
ATOM 1571 C C . LEU A 1 199 ? 13.438 -0.983 -2.611 1 98.19 199 LEU A C 1
ATOM 1573 O O . LEU A 1 199 ? 14.047 -0.331 -1.76 1 98.19 199 LEU A O 1
ATOM 1577 N N . ARG A 1 200 ? 14.039 -1.778 -3.484 1 98.25 200 ARG A N 1
ATOM 1578 C CA . ARG A 1 200 ? 15.492 -1.887 -3.463 1 98.25 200 ARG A CA 1
ATOM 1579 C C . ARG A 1 200 ? 16.141 -0.539 -3.75 1 98.25 200 ARG A C 1
ATOM 1581 O O . ARG A 1 200 ? 17.125 -0.166 -3.1 1 98.25 200 ARG A O 1
ATOM 1588 N N . ASN A 1 201 ? 15.625 0.198 -4.703 1 97.75 201 ASN A N 1
ATOM 1589 C CA . ASN A 1 201 ? 16.141 1.53 -5.004 1 97.75 201 ASN A CA 1
ATOM 1590 C C . ASN A 1 201 ? 16.016 2.465 -3.803 1 97.75 201 ASN A C 1
ATOM 1592 O O . ASN A 1 201 ? 16.938 3.232 -3.512 1 97.75 201 ASN A O 1
ATOM 1596 N N . ALA A 1 202 ? 14.875 2.426 -3.162 1 98.31 202 ALA A N 1
ATOM 1597 C CA . ALA A 1 202 ? 14.656 3.248 -1.974 1 98.31 202 ALA A CA 1
ATOM 1598 C C . ALA A 1 202 ? 15.695 2.932 -0.896 1 98.31 202 ALA A C 1
ATOM 1600 O O . ALA A 1 202 ? 16.281 3.842 -0.305 1 98.31 202 ALA A O 1
ATOM 1601 N N . ILE A 1 203 ? 15.906 1.672 -0.666 1 98.12 203 ILE A N 1
ATOM 1602 C CA . ILE A 1 203 ? 16.859 1.228 0.349 1 98.12 203 ILE A CA 1
ATOM 1603 C C . ILE A 1 203 ? 18.25 1.741 0.01 1 98.12 203 ILE A C 1
ATOM 1605 O O . ILE A 1 203 ? 18.953 2.277 0.875 1 98.12 203 ILE A O 1
ATOM 1609 N N . ARG A 1 204 ? 18.609 1.626 -1.261 1 97.38 204 ARG A N 1
ATOM 1610 C CA . ARG A 1 204 ? 19.922 2.066 -1.712 1 97.38 204 ARG A CA 1
ATOM 1611 C C . ARG A 1 204 ? 20.094 3.57 -1.521 1 97.38 204 ARG A C 1
ATOM 1613 O O . ARG A 1 204 ? 21.203 4.047 -1.251 1 97.38 204 ARG A O 1
ATOM 1620 N N . ASN A 1 205 ? 19.047 4.254 -1.622 1 97.06 205 ASN A N 1
ATOM 1621 C CA . ASN A 1 205 ? 19.094 5.711 -1.521 1 97.06 205 ASN A CA 1
ATOM 1622 C C . ASN A 1 205 ? 18.812 6.184 -0.097 1 97.06 205 ASN A C 1
ATOM 1624 O O . ASN A 1 205 ? 18.641 7.379 0.14 1 97.06 205 ASN A O 1
ATOM 1628 N N . GLY A 1 206 ? 18.641 5.289 0.806 1 97 206 GLY A N 1
ATOM 1629 C CA . GLY A 1 206 ? 18.438 5.629 2.207 1 97 206 GLY A CA 1
ATOM 1630 C C . GLY A 1 206 ? 17.031 6.098 2.52 1 97 206 GLY A C 1
ATOM 1631 O O . GLY A 1 206 ? 16.812 6.812 3.5 1 97 206 GLY A O 1
ATOM 1632 N N . LEU A 1 207 ? 16.109 5.727 1.674 1 97.75 207 LEU A N 1
ATOM 1633 C CA . LEU A 1 207 ? 14.719 6.125 1.867 1 97.75 207 LEU A CA 1
ATOM 1634 C C . LEU A 1 207 ? 13.953 5.059 2.643 1 97.75 207 LEU A C 1
ATOM 1636 O O . LEU A 1 207 ? 14.281 3.873 2.568 1 97.75 207 LEU A O 1
ATOM 1640 N N . SER A 1 208 ? 13.016 5.52 3.383 1 97.94 208 SER A N 1
ATOM 1641 C CA . SER A 1 208 ? 12.164 4.609 4.145 1 97.94 208 SER A CA 1
ATOM 1642 C C . SER A 1 208 ? 11.32 3.74 3.221 1 97.94 208 SER A C 1
ATOM 1644 O O . SER A 1 208 ? 10.766 4.227 2.234 1 97.94 208 SER A O 1
ATOM 1646 N N . ILE A 1 209 ? 11.203 2.439 3.572 1 98.38 209 ILE A N 1
ATOM 1647 C CA . ILE A 1 209 ? 10.297 1.553 2.852 1 98.38 209 ILE A CA 1
ATOM 1648 C C . ILE A 1 209 ? 9.164 1.107 3.775 1 98.38 209 ILE A C 1
ATOM 1650 O O . ILE A 1 209 ? 8.477 0.123 3.496 1 98.38 209 ILE A O 1
ATOM 1654 N N . ARG A 1 210 ? 9.023 1.81 4.887 1 98.06 210 ARG A N 1
ATOM 1655 C CA . ARG A 1 210 ? 7.898 1.5 5.77 1 98.06 210 ARG A CA 1
ATOM 1656 C C . ARG A 1 210 ? 6.57 1.669 5.043 1 98.06 210 ARG A C 1
ATOM 1658 O O . ARG A 1 210 ? 6.41 2.59 4.238 1 98.06 210 ARG A O 1
ATOM 1665 N N . TYR A 1 211 ? 5.652 0.762 5.312 1 97.56 211 TYR A N 1
ATOM 1666 C CA . TYR A 1 211 ? 4.289 0.718 4.797 1 97.56 211 TYR A CA 1
ATOM 1667 C C . TYR A 1 211 ? 4.273 0.309 3.328 1 97.56 211 TYR A C 1
ATOM 1669 O O . TYR A 1 211 ? 3.242 0.416 2.658 1 97.56 211 TYR A O 1
ATOM 1677 N N . CYS A 1 212 ? 5.441 -0.11 2.777 1 98 212 CYS A N 1
ATOM 1678 C CA . CYS A 1 212 ? 5.473 -0.695 1.442 1 98 212 CYS A CA 1
ATOM 1679 C C . CYS A 1 212 ? 5.352 -2.213 1.509 1 98 212 CYS A C 1
ATOM 1681 O O . CYS A 1 212 ? 5.062 -2.861 0.502 1 98 212 CYS A O 1
ATOM 1683 N N . SER A 1 213 ? 5.633 -2.709 2.615 1 98 213 SER A N 1
ATOM 1684 C CA . SER A 1 213 ? 5.488 -4.102 3.025 1 98 213 SER A CA 1
ATOM 1685 C C . SER A 1 213 ? 5.188 -4.211 4.516 1 98 213 SER A C 1
ATOM 1687 O O . SER A 1 213 ? 5.086 -3.199 5.211 1 98 213 SER A O 1
ATOM 1689 N N . VAL A 1 214 ? 4.93 -5.43 4.977 1 97.94 214 VAL A N 1
ATOM 1690 C CA . VAL A 1 214 ? 4.645 -5.613 6.395 1 97.94 214 VAL A CA 1
ATOM 1691 C C . VAL A 1 214 ? 5.867 -5.223 7.223 1 97.94 214 VAL A C 1
ATOM 1693 O O . VAL A 1 214 ? 7 -5.297 6.742 1 97.94 214 VAL A O 1
ATOM 1696 N N . ASP A 1 215 ? 5.637 -4.82 8.469 1 97.31 215 ASP A N 1
ATOM 1697 C CA . ASP A 1 215 ? 6.699 -4.355 9.359 1 97.31 215 ASP A CA 1
ATOM 1698 C C . ASP A 1 215 ? 7.777 -5.422 9.531 1 97.31 215 ASP A C 1
ATOM 1700 O O . ASP A 1 215 ? 8.961 -5.105 9.617 1 97.31 215 ASP A O 1
ATOM 1704 N N . GLU A 1 216 ? 7.332 -6.656 9.586 1 98.25 216 GLU A N 1
ATOM 1705 C CA . GLU A 1 216 ? 8.266 -7.754 9.82 1 98.25 216 GLU A CA 1
ATOM 1706 C C . GLU A 1 216 ? 9.297 -7.852 8.695 1 98.25 216 GLU A C 1
ATOM 1708 O O . GLU A 1 216 ? 10.469 -8.133 8.945 1 98.25 216 GLU A O 1
ATOM 1713 N N . VAL A 1 217 ? 8.852 -7.629 7.508 1 98.81 217 VAL A N 1
ATOM 1714 C CA . VAL A 1 217 ? 9.758 -7.664 6.363 1 98.81 217 VAL A CA 1
ATOM 1715 C C . VAL A 1 217 ? 10.672 -6.441 6.391 1 98.81 217 VAL A C 1
ATOM 1717 O O . VAL A 1 217 ? 11.883 -6.559 6.172 1 98.81 217 VAL A O 1
ATOM 1720 N N . VAL A 1 218 ? 10.133 -5.273 6.664 1 98.56 218 VAL A N 1
ATOM 1721 C CA . VAL A 1 218 ? 10.898 -4.035 6.734 1 98.56 218 VAL A CA 1
ATOM 1722 C C . VAL A 1 218 ? 12.008 -4.172 7.773 1 98.56 218 VAL A C 1
ATOM 1724 O O . VAL A 1 218 ? 13.156 -3.816 7.508 1 98.56 218 VAL A O 1
ATOM 1727 N N . GLU A 1 219 ? 11.68 -4.676 8.93 1 98.19 219 GLU A N 1
ATOM 1728 C CA . GLU A 1 219 ? 12.641 -4.863 10.008 1 98.19 219 GLU A CA 1
ATOM 1729 C C . GLU A 1 219 ? 13.703 -5.891 9.633 1 98.19 219 GLU A C 1
ATOM 1731 O O . GLU A 1 219 ? 14.875 -5.734 9.969 1 98.19 219 GLU A O 1
ATOM 1736 N N . TYR A 1 220 ? 13.266 -6.992 8.984 1 98.88 220 TYR A N 1
ATOM 1737 C CA . TYR A 1 220 ? 14.195 -8.023 8.523 1 98.88 220 TYR A CA 1
ATOM 1738 C C . TYR A 1 220 ? 15.242 -7.438 7.582 1 98.88 220 TYR A C 1
ATOM 1740 O O . TYR A 1 220 ? 16.438 -7.715 7.719 1 98.88 220 TYR A O 1
ATOM 1748 N N . VAL A 1 221 ? 14.789 -6.625 6.629 1 98.69 221 VAL A N 1
ATOM 1749 C CA . VAL A 1 221 ? 15.664 -5.984 5.652 1 98.69 221 VAL A CA 1
ATOM 1750 C C . VAL A 1 221 ? 16.688 -5.109 6.375 1 98.69 221 VAL A C 1
ATOM 1752 O O . VAL A 1 221 ? 17.875 -5.121 6.035 1 98.69 221 VAL A O 1
ATOM 1755 N N . LYS A 1 222 ? 16.203 -4.387 7.34 1 98 222 LYS A N 1
ATOM 1756 C CA . LYS A 1 222 ? 17.078 -3.523 8.125 1 98 222 LYS A CA 1
ATOM 1757 C C . LYS A 1 222 ? 18.062 -4.348 8.945 1 98 222 LYS A C 1
ATOM 1759 O O . LYS A 1 222 ? 19.266 -4.066 8.938 1 98 222 LYS A O 1
ATOM 1764 N N . GLU A 1 223 ? 17.531 -5.34 9.609 1 98.25 223 GLU A N 1
ATOM 1765 C CA . GLU A 1 223 ? 18.312 -6.18 10.508 1 98.25 223 GLU A CA 1
ATOM 1766 C C . GLU A 1 223 ? 19.469 -6.852 9.766 1 98.25 223 GLU A C 1
ATOM 1768 O O . GLU A 1 223 ? 20.594 -6.934 10.281 1 98.25 223 GLU A O 1
ATOM 1773 N N . PHE A 1 224 ? 19.234 -7.297 8.562 1 98.38 224 PHE A N 1
ATOM 1774 C CA . PHE A 1 224 ? 20.25 -8.062 7.832 1 98.38 224 PHE A CA 1
ATOM 1775 C C . PHE A 1 224 ? 20.938 -7.195 6.785 1 98.38 224 PHE A C 1
ATOM 1777 O O . PHE A 1 224 ? 21.688 -7.699 5.957 1 98.38 224 PHE A O 1
ATOM 1784 N N . SER A 1 225 ? 20.672 -5.887 6.777 1 97.75 225 SER A N 1
ATOM 1785 C CA . SER A 1 225 ? 21.281 -4.922 5.867 1 97.75 225 SER A CA 1
ATOM 1786 C C . SER A 1 225 ? 21.172 -5.383 4.418 1 97.75 225 SER A C 1
ATOM 1788 O O . SER A 1 225 ? 22.156 -5.383 3.682 1 97.75 225 SER A O 1
ATOM 1790 N N . LEU A 1 226 ? 19.984 -5.801 4.109 1 98.12 226 LEU A N 1
ATOM 1791 C CA . LEU A 1 226 ? 19.766 -6.293 2.754 1 98.12 226 LEU A CA 1
ATOM 1792 C C . LEU A 1 226 ? 19.609 -5.133 1.775 1 98.12 226 LEU A C 1
ATOM 1794 O O . LEU A 1 226 ? 19.062 -4.086 2.131 1 98.12 226 LEU A O 1
ATOM 1798 N N . TYR A 1 227 ? 20.078 -5.293 0.518 1 97.06 227 TYR A N 1
ATOM 1799 C CA . TYR A 1 227 ? 19.891 -4.422 -0.637 1 97.06 227 TYR A CA 1
ATOM 1800 C C . TYR A 1 227 ? 20.672 -3.121 -0.466 1 97.06 227 TYR A C 1
ATOM 1802 O O . TYR A 1 227 ? 20.328 -2.102 -1.07 1 97.06 227 TYR A O 1
ATOM 1810 N N . LYS A 1 228 ? 21.594 -3.051 0.502 1 90.12 228 LYS A N 1
ATOM 1811 C CA . LYS A 1 228 ? 22.391 -1.847 0.716 1 90.12 228 LYS A CA 1
ATOM 1812 C C . LYS A 1 228 ? 23.562 -1.781 -0.263 1 90.12 228 LYS A C 1
ATOM 1814 O O . LYS A 1 228 ? 24.078 -2.816 -0.701 1 90.12 228 LYS A O 1
ATOM 1819 N N . MET B 1 1 ? 12.5 27.484 -4.242 1 40.25 1 MET B N 1
ATOM 1820 C CA . MET B 1 1 ? 13.523 27.875 -3.279 1 40.25 1 MET B CA 1
ATOM 1821 C C . MET B 1 1 ? 13.281 27.203 -1.93 1 40.25 1 MET B C 1
ATOM 1823 O O . MET B 1 1 ? 12.141 27.078 -1.488 1 40.25 1 MET B O 1
ATOM 1827 N N . ILE B 1 2 ? 14.203 26.25 -1.499 1 51.31 2 ILE B N 1
ATOM 1828 C CA . ILE B 1 2 ? 14.273 25.609 -0.19 1 51.31 2 ILE B CA 1
ATOM 1829 C C . ILE B 1 2 ? 14.039 26.641 0.904 1 51.31 2 ILE B C 1
ATOM 1831 O O . ILE B 1 2 ? 14.719 27.672 0.943 1 51.31 2 ILE B O 1
ATOM 1835 N N . PRO B 1 3 ? 12.812 26.547 1.604 1 58.72 3 PRO B N 1
ATOM 1836 C CA . PRO B 1 3 ? 12.766 27.547 2.674 1 58.72 3 PRO B CA 1
ATOM 1837 C C . PRO B 1 3 ? 13.992 27.5 3.574 1 58.72 3 PRO B C 1
ATOM 1839 O O . PRO B 1 3 ? 14.281 26.469 4.188 1 58.72 3 PRO B O 1
ATOM 1842 N N . THR B 1 4 ? 14.945 28.344 3.355 1 62.53 4 THR B N 1
ATOM 1843 C CA . THR B 1 4 ? 16.203 28.469 4.102 1 62.53 4 THR B CA 1
ATOM 1844 C C . THR B 1 4 ? 15.945 28.312 5.598 1 62.53 4 THR B C 1
ATOM 1846 O O . THR B 1 4 ? 16.844 27.906 6.344 1 62.53 4 THR B O 1
ATOM 1849 N N . ARG B 1 5 ? 14.703 28.453 5.875 1 72.31 5 ARG B N 1
ATOM 1850 C CA . ARG B 1 5 ? 14.391 28.484 7.301 1 72.31 5 ARG B CA 1
ATOM 1851 C C . ARG B 1 5 ? 14.391 27.078 7.891 1 72.31 5 ARG B C 1
ATOM 1853 O O . ARG B 1 5 ? 14.5 26.906 9.102 1 72.31 5 ARG B O 1
ATOM 1860 N N . TRP B 1 6 ? 14.398 26.031 7.102 1 81.31 6 TRP B N 1
ATOM 1861 C CA . TRP B 1 6 ? 14.289 24.688 7.645 1 81.31 6 TRP B CA 1
ATOM 1862 C C . TRP B 1 6 ? 15.664 24.031 7.754 1 81.31 6 TRP B C 1
ATOM 1864 O O . TRP B 1 6 ? 15.805 22.984 8.383 1 81.31 6 TRP B O 1
ATOM 1874 N N . ASN B 1 7 ? 16.594 24.719 7.125 1 85.19 7 ASN B N 1
ATOM 1875 C CA . ASN B 1 7 ? 17.891 24.047 7.066 1 85.19 7 ASN B CA 1
ATOM 1876 C C . ASN B 1 7 ? 18.469 23.812 8.461 1 85.19 7 ASN B C 1
ATOM 1878 O O . ASN B 1 7 ? 18.688 24.766 9.211 1 85.19 7 ASN B O 1
ATOM 1882 N N . GLY B 1 8 ? 18.562 22.547 8.805 1 89.94 8 GLY B N 1
ATOM 1883 C CA . GLY B 1 8 ? 19.172 22.172 10.07 1 89.94 8 GLY B CA 1
ATOM 1884 C C . GLY B 1 8 ? 18.219 22.281 11.25 1 89.94 8 GLY B C 1
ATOM 1885 O O . GLY B 1 8 ? 18.625 22.125 12.398 1 89.94 8 GLY B O 1
ATOM 1886 N N . ALA B 1 9 ? 16.953 22.5 10.953 1 93.25 9 ALA B N 1
ATOM 1887 C CA . ALA B 1 9 ? 16 22.766 12.023 1 93.25 9 ALA B CA 1
ATOM 1888 C C . ALA B 1 9 ? 15.477 21.453 12.625 1 93.25 9 ALA B C 1
ATOM 1890 O O . ALA B 1 9 ? 15.508 20.406 11.977 1 93.25 9 ALA B O 1
ATOM 1891 N N . LYS B 1 10 ? 15.203 21.641 13.914 1 97.25 10 LYS B N 1
ATOM 1892 C CA . LYS B 1 10 ? 14.359 20.625 14.523 1 97.25 10 LYS B CA 1
ATOM 1893 C C . LYS B 1 10 ? 12.906 20.766 14.086 1 97.25 10 LYS B C 1
ATOM 1895 O O . LYS B 1 10 ? 12.312 21.844 14.242 1 97.25 10 LYS B O 1
ATOM 1900 N N . VAL B 1 11 ? 12.266 19.609 13.531 1 97.81 11 VAL B N 1
ATOM 1901 C CA . VAL B 1 11 ? 10.992 19.75 12.828 1 97.81 11 VAL B CA 1
ATOM 1902 C C . VAL B 1 11 ? 10 18.719 13.336 1 97.81 11 VAL B C 1
ATOM 1904 O O . VAL B 1 11 ? 10.383 17.594 13.656 1 97.81 11 VAL B O 1
ATOM 1907 N N . ALA B 1 12 ? 8.766 19.141 13.453 1 98.56 12 ALA B N 1
ATOM 1908 C CA . ALA B 1 12 ? 7.633 18.234 13.602 1 98.56 12 ALA B CA 1
ATOM 1909 C C . ALA B 1 12 ? 6.656 18.391 12.438 1 98.56 12 ALA B C 1
ATOM 1911 O O . ALA B 1 12 ? 6.578 19.453 11.82 1 98.56 12 ALA B O 1
ATOM 1912 N N . LEU B 1 13 ? 5.965 17.297 12.102 1 98.81 13 LEU B N 1
ATOM 1913 C CA . LEU B 1 13 ? 4.988 17.281 11.023 1 98.81 13 LEU B CA 1
ATOM 1914 C C . LEU B 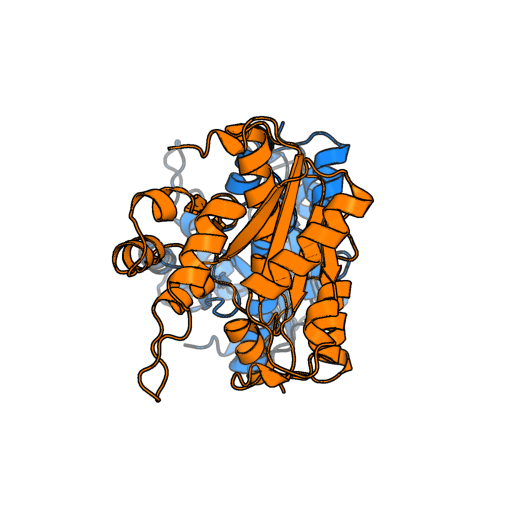1 13 ? 3.578 17.078 11.562 1 98.81 13 LEU B C 1
ATOM 1916 O O . LEU B 1 13 ? 3.365 16.281 12.477 1 98.81 13 LEU B O 1
ATOM 1920 N N . LEU B 1 14 ? 2.654 17.844 11.078 1 98.88 14 LEU B N 1
ATOM 1921 C CA . LEU B 1 14 ? 1.248 17.703 11.445 1 98.88 14 LEU B CA 1
ATOM 1922 C C . LEU B 1 14 ? 0.389 17.453 10.211 1 98.88 14 LEU B C 1
ATOM 1924 O O . LEU B 1 14 ? 0.46 18.188 9.234 1 98.88 14 LEU B O 1
ATOM 1928 N N . ALA B 1 15 ? -0.338 16.391 10.273 1 98.81 15 ALA B N 1
ATOM 1929 C CA . ALA B 1 15 ? -1.32 16.094 9.227 1 98.81 15 ALA B CA 1
ATOM 1930 C C . ALA B 1 15 ? -2.742 16.172 9.781 1 98.81 15 ALA B C 1
ATOM 1932 O O . ALA B 1 15 ? -3.113 15.398 10.664 1 98.81 15 ALA B O 1
ATOM 1933 N N . CYS B 1 16 ? -3.486 17.078 9.266 1 98 16 CYS B N 1
ATOM 1934 C CA . CYS B 1 16 ? -4.91 17.172 9.57 1 98 16 CYS B CA 1
ATOM 1935 C C . CYS B 1 16 ? -5.746 16.484 8.5 1 98 16 CYS B C 1
ATOM 1937 O O . CYS B 1 16 ? -5.348 16.438 7.332 1 98 16 CYS B O 1
ATOM 1939 N N . GLY B 1 17 ? -6.824 15.906 8.891 1 96.12 17 GLY B N 1
ATOM 1940 C CA . GLY B 1 17 ? -7.699 15.266 7.922 1 96.12 17 GLY B CA 1
ATOM 1941 C C . GLY B 1 17 ? -8.789 14.43 8.562 1 96.12 17 GLY B C 1
ATOM 1942 O O . GLY B 1 17 ? -8.875 14.336 9.789 1 96.12 17 GLY B O 1
ATOM 1943 N N . SER B 1 18 ? -9.672 13.883 7.695 1 96.38 18 SER B N 1
ATOM 1944 C CA . SER B 1 18 ? -10.773 13.062 8.188 1 96.38 18 SER B CA 1
ATOM 1945 C C . SER B 1 18 ? -10.289 11.695 8.648 1 96.38 18 SER B C 1
ATOM 1947 O O . SER B 1 18 ? -10.781 11.156 9.641 1 96.38 18 SER B O 1
ATOM 1949 N N . PHE B 1 19 ? -9.359 11.047 7.863 1 97.75 19 PHE B N 1
ATOM 1950 C CA . PHE B 1 19 ? -8.859 9.711 8.18 1 97.75 19 PHE B CA 1
ATOM 1951 C C . PHE B 1 19 ? -10.008 8.734 8.375 1 97.75 19 PHE B C 1
ATOM 1953 O O . PHE B 1 19 ? -10.062 8.039 9.391 1 97.75 19 PHE B O 1
ATOM 1960 N N . ASN B 1 20 ? -10.844 8.633 7.297 1 97.75 20 ASN B N 1
ATOM 1961 C CA . ASN B 1 20 ? -12.125 7.953 7.398 1 97.75 20 ASN B CA 1
ATOM 1962 C C . ASN B 1 20 ? -12.219 6.781 6.426 1 97.75 20 ASN B C 1
ATOM 1964 O O . ASN B 1 20 ? -13.148 6.715 5.617 1 97.75 20 ASN B O 1
ATOM 1968 N N . PRO B 1 21 ? -11.367 5.809 6.539 1 98.5 21 PRO B N 1
ATOM 1969 C CA . PRO B 1 21 ? -10.383 5.504 7.578 1 98.5 21 PRO B CA 1
ATOM 1970 C C . PRO B 1 21 ? -8.961 5.883 7.172 1 98.5 21 PRO B C 1
ATOM 1972 O O . PRO B 1 21 ? -8.727 6.309 6.039 1 98.5 21 PRO B O 1
ATOM 1975 N N . PRO B 1 22 ? -8.016 5.797 8.133 1 98.69 22 PRO B N 1
ATOM 1976 C CA . PRO B 1 22 ? -6.609 5.98 7.75 1 98.69 22 PRO B CA 1
ATOM 1977 C C . PRO B 1 22 ? -6.109 4.879 6.816 1 98.69 22 PRO B C 1
ATOM 1979 O O . PRO B 1 22 ? -6.496 3.717 6.965 1 98.69 22 PRO B O 1
ATOM 1982 N N . THR B 1 23 ? -5.293 5.211 5.844 1 97.88 23 THR B N 1
ATOM 1983 C CA . THR B 1 23 ? -4.719 4.305 4.855 1 97.88 23 THR B CA 1
ATOM 1984 C C . THR B 1 23 ? -3.193 4.387 4.867 1 97.88 23 THR B C 1
ATOM 1986 O O . THR B 1 23 ? -2.619 5.254 5.527 1 97.88 23 THR B O 1
ATOM 1989 N N . PHE B 1 24 ? -2.588 3.533 4.109 1 97.31 24 PHE B N 1
ATOM 1990 C CA . PHE B 1 24 ? -1.133 3.568 4.012 1 97.31 24 PHE B CA 1
ATOM 1991 C C . PHE B 1 24 ? -0.666 4.84 3.318 1 97.31 24 PHE B C 1
ATOM 1993 O O . PHE B 1 24 ? 0.465 5.289 3.523 1 97.31 24 PHE B O 1
ATOM 2000 N N . MET B 1 25 ? -1.54 5.426 2.498 1 95.31 25 MET B N 1
ATOM 2001 C CA . MET B 1 25 ? -1.161 6.691 1.881 1 95.31 25 MET B CA 1
ATOM 2002 C C . MET B 1 25 ? -0.904 7.758 2.941 1 95.31 25 MET B C 1
ATOM 2004 O O . MET B 1 25 ? 0.078 8.5 2.859 1 95.31 25 MET B O 1
ATOM 2008 N N . HIS B 1 26 ? -1.737 7.777 3.957 1 97.38 26 HIS B N 1
ATOM 2009 C CA . HIS B 1 26 ? -1.581 8.742 5.043 1 97.38 26 HIS B CA 1
ATOM 2010 C C . HIS B 1 26 ? -0.282 8.508 5.805 1 97.38 26 HIS B C 1
ATOM 2012 O O . HIS B 1 26 ? 0.398 9.461 6.191 1 97.38 26 HIS B O 1
ATOM 2018 N N . LEU B 1 27 ? 0.031 7.309 5.977 1 98.06 27 LEU B N 1
ATOM 2019 C CA . LEU B 1 27 ? 1.22 6.965 6.75 1 98.06 27 LEU B CA 1
ATOM 2020 C C . LEU B 1 27 ? 2.484 7.191 5.93 1 98.06 27 LEU B C 1
ATOM 2022 O O . LEU B 1 27 ? 3.484 7.691 6.445 1 98.06 27 LEU B O 1
ATOM 2026 N N . ARG B 1 28 ? 2.393 6.832 4.637 1 97.06 28 ARG B N 1
ATOM 2027 C CA . ARG B 1 28 ? 3.529 7.004 3.738 1 97.06 28 ARG B CA 1
ATOM 2028 C C . ARG B 1 28 ? 3.895 8.477 3.596 1 97.06 28 ARG B C 1
ATOM 2030 O O . ARG B 1 28 ? 5.07 8.82 3.443 1 97.06 28 ARG B O 1
ATOM 2037 N N . MET B 1 29 ? 2.93 9.312 3.701 1 97.06 29 MET B N 1
ATOM 2038 C CA . MET B 1 29 ? 3.172 10.75 3.592 1 97.06 29 MET B CA 1
ATOM 2039 C C . MET B 1 29 ? 4.184 11.211 4.637 1 97.06 29 MET B C 1
ATOM 2041 O O . MET B 1 29 ? 5.07 12.008 4.336 1 97.06 29 MET B O 1
ATOM 2045 N N . PHE B 1 30 ? 4.078 10.695 5.82 1 98.5 30 PHE B N 1
ATOM 2046 C CA . PHE B 1 30 ? 4.996 11.047 6.898 1 98.5 30 PHE B CA 1
ATOM 2047 C C . PHE B 1 30 ? 6.406 10.555 6.594 1 98.5 30 PHE B C 1
ATOM 2049 O O . PHE B 1 30 ? 7.375 11.305 6.73 1 98.5 30 PHE B O 1
ATOM 2056 N N . GLU B 1 31 ? 6.484 9.328 6.148 1 98.19 31 GLU B N 1
ATOM 2057 C CA . GLU B 1 31 ? 7.793 8.75 5.863 1 98.19 31 GLU B CA 1
ATOM 2058 C C . GLU B 1 31 ? 8.508 9.516 4.75 1 98.19 31 GLU B C 1
ATOM 2060 O O . GLU B 1 31 ? 9.688 9.828 4.867 1 98.19 31 GLU B O 1
ATOM 2065 N N . ARG B 1 32 ? 7.777 9.82 3.711 1 97.25 32 ARG B N 1
ATOM 2066 C CA . ARG B 1 32 ? 8.375 10.5 2.566 1 97.25 32 ARG B CA 1
ATOM 2067 C C . ARG B 1 32 ? 8.789 11.922 2.932 1 97.25 32 ARG B C 1
ATOM 2069 O O . ARG B 1 32 ? 9.836 12.406 2.494 1 97.25 32 ARG B O 1
ATOM 2076 N N . ALA B 1 33 ? 7.926 12.594 3.652 1 97.81 33 ALA B N 1
ATOM 2077 C CA . ALA B 1 33 ? 8.258 13.938 4.102 1 97.81 33 ALA B CA 1
ATOM 2078 C C . ALA B 1 33 ? 9.5 13.938 4.984 1 97.81 33 ALA B C 1
ATOM 2080 O O . ALA B 1 33 ? 10.375 14.797 4.844 1 97.81 33 ALA B O 1
ATOM 2081 N N . ARG B 1 34 ? 9.57 13.008 5.891 1 98.19 34 ARG B N 1
ATOM 2082 C CA . ARG B 1 34 ? 10.734 12.906 6.77 1 98.19 34 ARG B CA 1
ATOM 2083 C C . ARG B 1 34 ? 12.008 12.68 5.965 1 98.19 34 ARG B C 1
ATOM 2085 O O . ARG B 1 34 ? 13.031 13.32 6.215 1 98.19 34 ARG B O 1
ATOM 2092 N N . ASP B 1 35 ? 11.938 11.789 4.992 1 97.75 35 ASP B N 1
ATOM 2093 C CA . ASP B 1 35 ? 13.086 11.547 4.129 1 97.75 35 ASP B CA 1
ATOM 2094 C C . ASP B 1 35 ? 13.539 12.836 3.447 1 97.75 35 ASP B C 1
ATOM 2096 O O . ASP B 1 35 ? 14.734 13.156 3.445 1 97.75 35 ASP B O 1
ATOM 2100 N N . LEU B 1 36 ? 12.586 13.523 2.846 1 96.12 36 LEU B N 1
ATOM 2101 C CA . LEU B 1 36 ? 12.875 14.773 2.158 1 96.12 36 LEU B CA 1
ATOM 2102 C C . LEU B 1 36 ? 13.547 15.766 3.098 1 96.12 36 LEU B C 1
ATOM 2104 O O . LEU B 1 36 ? 14.609 16.312 2.775 1 96.12 36 LEU B O 1
ATOM 2108 N N . LEU B 1 37 ? 13 15.984 4.262 1 96.81 37 LEU B N 1
ATOM 2109 C CA . LEU B 1 37 ? 13.445 17 5.211 1 96.81 37 LEU B CA 1
ATOM 2110 C C . LEU B 1 37 ? 14.82 16.656 5.766 1 96.81 37 LEU B C 1
ATOM 2112 O O . LEU B 1 37 ? 15.672 17.531 5.918 1 96.81 37 LEU B O 1
ATOM 2116 N N . GLN B 1 38 ? 15.016 15.391 5.992 1 96.88 38 GLN B N 1
ATOM 2117 C CA . GLN B 1 38 ? 16.281 14.977 6.582 1 96.88 38 GLN B CA 1
ATOM 2118 C C . GLN B 1 38 ? 17.391 14.922 5.531 1 96.88 38 GLN B C 1
ATOM 2120 O O . GLN B 1 38 ? 18.531 15.32 5.797 1 96.88 38 GLN B O 1
ATOM 2125 N N . GLN B 1 39 ? 17.078 14.531 4.363 1 95.38 39 GLN B N 1
ATOM 2126 C CA . GLN B 1 39 ? 18.109 14.344 3.354 1 95.38 39 GLN B CA 1
ATOM 2127 C C . GLN B 1 39 ? 18.406 15.656 2.617 1 95.38 39 GLN B C 1
ATOM 2129 O O . GLN B 1 39 ? 19.562 15.984 2.359 1 95.38 39 GLN B O 1
ATOM 2134 N N . GLU B 1 40 ? 17.375 16.344 2.299 1 93.19 40 GLU B N 1
ATOM 2135 C CA . GLU B 1 40 ? 17.547 17.5 1.431 1 93.19 40 GLU B CA 1
ATOM 2136 C C . GLU B 1 40 ? 17.656 18.797 2.242 1 93.19 40 GLU B C 1
ATOM 2138 O O . GLU B 1 40 ? 18.344 19.734 1.838 1 93.19 40 GLU B O 1
ATOM 2143 N N . TYR B 1 41 ? 17.062 18.797 3.42 1 93.06 41 TYR B N 1
ATOM 2144 C CA . TYR B 1 41 ? 17.047 20.031 4.199 1 93.06 41 TYR B CA 1
ATOM 2145 C C . TYR B 1 41 ? 17.828 19.875 5.492 1 93.06 41 TYR B C 1
ATOM 2147 O O . TYR B 1 41 ? 17.891 20.797 6.305 1 93.06 41 TYR B O 1
ATOM 2155 N N . LYS B 1 42 ? 18.328 18.719 5.684 1 95.19 42 LYS B N 1
ATOM 2156 C CA . LYS B 1 42 ? 19.188 18.406 6.824 1 95.19 42 LYS B CA 1
ATOM 2157 C C . LYS B 1 42 ? 18.469 18.703 8.141 1 95.19 42 LYS B C 1
ATOM 2159 O O . LYS B 1 42 ? 19.094 19.141 9.109 1 95.19 42 LYS B O 1
ATOM 2164 N N . CYS B 1 43 ? 17.188 18.531 8.07 1 96.44 43 CYS B N 1
ATOM 2165 C CA . CYS B 1 43 ? 16.375 18.672 9.273 1 96.44 43 CYS B CA 1
ATOM 2166 C C . CYS B 1 43 ? 16.469 17.438 10.148 1 96.44 43 CYS B C 1
ATOM 2168 O O . CYS B 1 43 ? 16.922 16.375 9.688 1 96.44 43 CYS B O 1
ATOM 2170 N N . THR B 1 44 ? 16.188 17.688 11.375 1 97.31 44 THR B N 1
ATOM 2171 C CA . THR B 1 44 ? 15.906 16.578 12.273 1 97.31 44 THR B CA 1
ATOM 2172 C C . THR B 1 44 ? 14.414 16.484 12.578 1 97.31 44 THR B C 1
ATOM 2174 O O . THR B 1 44 ? 13.867 17.312 13.305 1 97.31 44 THR B O 1
ATOM 2177 N N . VAL B 1 45 ? 13.789 15.492 12.016 1 98.19 45 VAL B N 1
ATOM 2178 C CA . VAL B 1 45 ? 12.359 15.305 12.258 1 98.19 45 VAL B CA 1
ATOM 2179 C C . VAL B 1 45 ? 12.156 14.523 13.555 1 98.19 45 VAL B C 1
ATOM 2181 O O . VAL B 1 45 ? 12.555 13.367 13.664 1 98.19 45 VAL B O 1
ATOM 2184 N N . VAL B 1 46 ? 11.438 15.156 14.492 1 98.19 46 VAL B N 1
ATOM 2185 C CA . VAL B 1 46 ? 11.414 14.562 15.82 1 98.19 46 VAL B CA 1
ATOM 2186 C C . VAL B 1 46 ? 10.031 14 16.125 1 98.19 46 VAL B C 1
ATOM 2188 O O . VAL B 1 46 ? 9.867 13.18 17.031 1 98.19 46 VAL B O 1
ATOM 2191 N N . GLU B 1 47 ? 9.016 14.453 15.32 1 98.38 47 GLU B N 1
ATOM 2192 C CA . GLU B 1 47 ? 7.664 14.016 15.648 1 98.38 47 GLU B CA 1
ATOM 2193 C C . GLU B 1 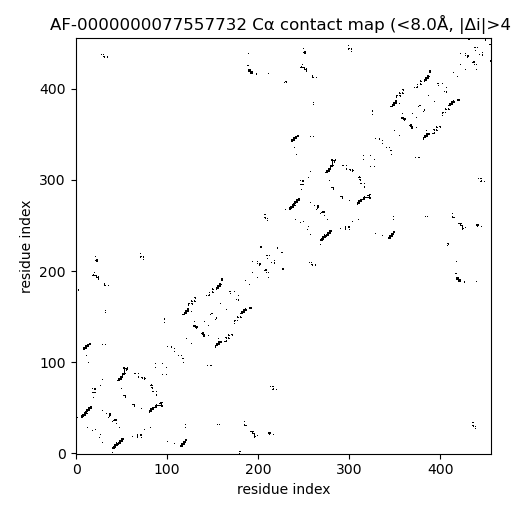47 ? 6.715 14.211 14.469 1 98.38 47 GLU B C 1
ATOM 2195 O O . GLU B 1 47 ? 6.859 15.172 13.703 1 98.38 47 GLU B O 1
ATOM 2200 N N . GLY B 1 48 ? 5.871 13.25 14.242 1 98.81 48 GLY B N 1
ATOM 2201 C CA . GLY B 1 48 ? 4.711 13.359 13.375 1 98.81 48 GLY B CA 1
ATOM 2202 C C . GLY B 1 48 ? 3.393 13.242 14.125 1 98.81 48 GLY B C 1
ATOM 2203 O O . GLY B 1 48 ? 3.271 12.445 15.055 1 98.81 48 GLY B O 1
ATOM 2204 N N . ILE B 1 49 ? 2.418 14.039 13.742 1 98.94 49 ILE B N 1
ATOM 2205 C CA . ILE B 1 49 ? 1.128 14.055 14.43 1 98.94 49 ILE B CA 1
ATOM 2206 C C . ILE B 1 49 ? 0.001 13.906 13.406 1 98.94 49 ILE B C 1
ATOM 2208 O O . ILE B 1 49 ? -0.063 14.648 12.43 1 98.94 49 ILE B O 1
ATOM 2212 N N . ILE B 1 50 ? -0.822 12.914 13.648 1 98.88 50 ILE B N 1
ATOM 2213 C CA . ILE B 1 50 ? -2.084 12.789 12.922 1 98.88 50 ILE B CA 1
ATOM 2214 C C . ILE B 1 50 ? -3.213 13.406 13.75 1 98.88 50 ILE B C 1
ATOM 2216 O O . ILE B 1 50 ? -3.424 13.031 14.906 1 98.88 50 ILE B O 1
ATOM 2220 N N . SER B 1 51 ? -3.877 14.367 13.242 1 98.75 51 SER B N 1
ATOM 2221 C CA . SER B 1 51 ? -4.961 15.07 13.922 1 98.75 51 SER B CA 1
ATOM 2222 C C . SER B 1 51 ? -6.277 14.922 13.164 1 98.75 51 SER B C 1
ATOM 2224 O O . SER B 1 51 ? -6.598 15.742 12.305 1 98.75 51 SER B O 1
ATOM 2226 N N . PRO B 1 52 ? -7.109 13.922 13.539 1 98.25 52 PRO B N 1
ATOM 2227 C CA . PRO B 1 52 ? -8.414 13.812 12.883 1 98.25 52 PRO B CA 1
ATOM 2228 C C . PRO B 1 52 ? -9.336 14.992 13.188 1 98.25 52 PRO B C 1
ATOM 2230 O O . PRO B 1 52 ? -9.344 15.484 14.32 1 98.25 52 PRO B O 1
ATOM 2233 N N . VAL B 1 53 ? -10.062 15.367 12.219 1 96.88 53 VAL B N 1
ATOM 2234 C CA . VAL B 1 53 ? -10.969 16.5 12.359 1 96.88 53 VAL B CA 1
ATOM 2235 C C . VAL B 1 53 ? -12.125 16.141 13.281 1 96.88 53 VAL B C 1
ATOM 2237 O O . VAL B 1 53 ? -12.453 14.953 13.438 1 96.88 53 VAL B O 1
ATOM 2240 N N . GLY B 1 54 ? -12.695 17.172 13.82 1 95.56 54 GLY B N 1
ATOM 2241 C CA . GLY B 1 54 ? -13.828 16.969 14.711 1 95.56 54 GLY B CA 1
ATOM 2242 C C . GLY B 1 54 ? -15.109 16.625 13.977 1 95.56 54 GLY B C 1
ATOM 2243 O O . GLY B 1 54 ? -15.172 16.734 12.75 1 95.56 54 GLY B O 1
ATOM 2244 N N . ASP B 1 55 ? -16.125 16.281 14.719 1 94.38 55 ASP B N 1
ATOM 2245 C CA . ASP B 1 55 ? -17.391 15.789 14.172 1 94.38 55 ASP B CA 1
ATOM 2246 C C . ASP B 1 55 ? -18.172 16.922 13.508 1 94.38 55 ASP B C 1
ATOM 2248 O O . ASP B 1 55 ? -19.094 16.656 12.719 1 94.38 55 ASP B O 1
ATOM 2252 N N . ARG B 1 56 ? -17.891 18.094 13.766 1 90.5 56 ARG B N 1
ATOM 2253 C CA . ARG B 1 56 ? -18.656 19.219 13.258 1 90.5 56 ARG B CA 1
ATOM 2254 C C . ARG B 1 56 ? -18.141 19.672 11.898 1 90.5 56 ARG B C 1
ATOM 2256 O O . ARG B 1 56 ? -18.594 20.688 11.352 1 90.5 56 ARG B O 1
ATOM 2263 N N . TYR B 1 57 ? -17.094 19.094 11.391 1 85.94 57 TYR B N 1
ATOM 2264 C CA . TYR B 1 57 ? -16.578 19.375 10.055 1 85.94 57 TYR B CA 1
ATOM 2265 C C . TYR B 1 57 ? -17.656 19.172 9 1 85.94 57 TYR B C 1
ATOM 2267 O O . TYR B 1 57 ? -17.703 19.875 7.996 1 85.94 57 TYR B O 1
ATOM 2275 N N . GLY B 1 58 ? -18.703 18.375 9.172 1 77.81 58 GLY B N 1
ATOM 2276 C CA . GLY B 1 58 ? -19.891 18.219 8.352 1 77.81 58 GLY B CA 1
ATOM 2277 C C . GLY B 1 58 ? -19.625 17.531 7.027 1 77.81 58 GLY B C 1
ATOM 2278 O O . GLY B 1 58 ? -20.328 17.766 6.043 1 77.81 58 GLY B O 1
ATOM 2279 N N . LYS B 1 59 ? -18.672 16.766 6.785 1 80.38 59 LYS B N 1
ATOM 2280 C CA . LYS B 1 59 ? -18.422 16 5.562 1 80.38 59 LYS B CA 1
ATOM 2281 C C . LYS B 1 59 ? -19.375 14.812 5.449 1 80.38 59 LYS B C 1
ATOM 2283 O O . LYS B 1 59 ? -19.688 14.172 6.453 1 80.38 59 LYS B O 1
ATOM 2288 N N . SER B 1 60 ? -19.703 14.562 4.199 1 82.06 60 SER B N 1
ATOM 2289 C CA . SER B 1 60 ? -20.594 13.438 3.951 1 82.06 60 SER B CA 1
ATOM 2290 C C . SER B 1 60 ? -19.922 12.109 4.309 1 82.06 60 SER B C 1
ATOM 2292 O O . SER B 1 60 ? -18.719 11.938 4.09 1 82.06 60 SER B O 1
ATOM 2294 N N . GLU B 1 61 ? -20.547 11.203 4.977 1 87.75 61 GLU B N 1
ATOM 2295 C CA . GLU B 1 61 ? -20.141 9.828 5.258 1 87.75 61 GLU B CA 1
ATOM 2296 C C . GLU B 1 61 ? -19.141 9.781 6.406 1 87.75 61 GLU B C 1
ATOM 2298 O O . GLU B 1 61 ? -18.5 8.75 6.629 1 87.75 61 GLU B O 1
ATOM 2303 N N . LEU B 1 62 ? -19 10.953 6.961 1 93.44 62 LEU B N 1
ATOM 2304 C CA . LEU B 1 62 ? -18.078 10.992 8.094 1 93.44 62 LEU B CA 1
ATOM 2305 C C . LEU B 1 62 ? -18.656 10.234 9.289 1 93.44 62 LEU B C 1
ATOM 2307 O O . LEU B 1 62 ? -19.734 10.57 9.773 1 93.44 62 LEU B O 1
ATOM 2311 N N . ILE B 1 63 ? -17.953 9.227 9.711 1 96.94 63 ILE B N 1
ATOM 2312 C CA . ILE B 1 63 ? -18.375 8.531 10.93 1 96.94 63 ILE B CA 1
ATOM 2313 C C . ILE B 1 63 ? -17.859 9.297 12.156 1 96.94 63 ILE B C 1
ATOM 2315 O O . ILE B 1 63 ? -17.156 10.297 12.023 1 96.94 63 ILE B O 1
ATOM 2319 N N . SER B 1 64 ? -18.141 8.867 13.336 1 96.75 64 SER B N 1
ATOM 2320 C CA . SER B 1 64 ? -17.797 9.586 14.562 1 96.75 64 SER B CA 1
ATOM 2321 C C . SER B 1 64 ? -16.297 9.75 14.703 1 96.75 64 SER B C 1
ATOM 2323 O O . SER B 1 64 ? -15.531 8.844 14.359 1 96.75 64 SER B O 1
ATOM 2325 N N . SER B 1 65 ? -15.922 10.906 15.281 1 97 65 SER B N 1
ATOM 2326 C CA . SER B 1 65 ? -14.5 11.18 15.492 1 97 65 SER B CA 1
ATOM 2327 C C . SER B 1 65 ? -13.891 10.188 16.469 1 97 65 SER B C 1
ATOM 2329 O O . SER B 1 65 ? -12.695 9.891 16.406 1 97 65 SER B O 1
ATOM 2331 N N . SER B 1 66 ? -14.711 9.633 17.312 1 97.94 66 SER B N 1
ATOM 2332 C CA . SER B 1 66 ? -14.195 8.633 18.234 1 97.94 66 SER B CA 1
ATOM 2333 C C . SER B 1 66 ? -13.656 7.414 17.5 1 97.94 66 SER B C 1
ATOM 2335 O O . SER B 1 66 ? -12.57 6.926 17.812 1 97.94 66 SER B O 1
ATOM 2337 N N . HIS B 1 67 ? -14.422 6.922 16.5 1 98.56 67 HIS B N 1
ATOM 2338 C CA . HIS B 1 67 ? -13.961 5.809 15.68 1 98.56 67 HIS B CA 1
ATOM 2339 C C . HIS B 1 67 ? -12.719 6.188 14.883 1 98.56 67 HIS B C 1
ATOM 2341 O O . HIS B 1 67 ? -11.766 5.406 14.805 1 98.56 67 HIS B O 1
ATOM 2347 N N . ARG B 1 68 ? -12.742 7.387 14.352 1 98.56 68 ARG B N 1
ATOM 2348 C CA . ARG B 1 68 ? -11.641 7.816 13.492 1 98.56 68 ARG B CA 1
ATOM 2349 C C . ARG B 1 68 ? -10.359 8.016 14.297 1 98.56 68 ARG B C 1
ATOM 2351 O O . ARG B 1 68 ? -9.281 7.613 13.859 1 98.56 68 ARG B O 1
ATOM 2358 N N . LEU B 1 69 ? -10.477 8.578 15.461 1 98.75 69 LEU B N 1
ATOM 2359 C CA . LEU B 1 69 ? -9.312 8.742 16.328 1 98.75 69 LEU B CA 1
ATOM 2360 C C . LEU B 1 69 ? -8.742 7.391 16.734 1 98.75 69 LEU B C 1
ATOM 2362 O O . LEU B 1 69 ? -7.527 7.188 16.703 1 98.75 69 LEU B O 1
ATOM 2366 N N . ARG B 1 70 ? -9.617 6.516 17.125 1 98.88 70 ARG B N 1
ATOM 2367 C CA . ARG B 1 70 ? -9.164 5.188 17.531 1 98.88 70 ARG B CA 1
ATOM 2368 C C . ARG B 1 70 ? -8.438 4.492 16.391 1 98.88 70 ARG B C 1
ATOM 2370 O O . ARG B 1 70 ? -7.379 3.889 16.594 1 98.88 70 ARG B O 1
ATOM 2377 N N . MET B 1 71 ? -8.961 4.574 15.195 1 98.94 71 MET B N 1
ATOM 2378 C CA . MET B 1 71 ? -8.305 3.965 14.039 1 98.94 71 MET B CA 1
ATOM 2379 C C . MET B 1 71 ? -6.957 4.621 13.773 1 98.94 71 MET B C 1
ATOM 2381 O O . MET B 1 71 ? -5.992 3.945 13.414 1 98.94 71 MET B O 1
ATOM 2385 N N . CYS B 1 72 ? -6.875 5.934 13.953 1 98.94 72 CYS B N 1
ATOM 2386 C CA . CYS B 1 72 ? -5.598 6.621 13.781 1 98.94 72 CYS B CA 1
ATOM 2387 C C . CYS B 1 72 ? -4.582 6.141 14.812 1 98.94 72 CYS B C 1
ATOM 2389 O O . CYS B 1 72 ? -3.412 5.938 14.484 1 98.94 72 CYS B O 1
ATOM 2391 N N . GLU B 1 73 ? -5.043 5.965 16.031 1 98.88 73 GLU B N 1
ATOM 2392 C CA . GLU B 1 73 ? -4.168 5.449 17.078 1 98.88 73 GLU B CA 1
ATOM 2393 C C . GLU B 1 73 ? -3.643 4.062 16.734 1 98.88 73 GLU B C 1
ATOM 2395 O O . GLU B 1 73 ? -2.455 3.779 16.906 1 98.88 73 GLU B O 1
ATOM 2400 N N . LEU B 1 74 ? -4.539 3.27 16.234 1 98.81 74 LEU B N 1
ATOM 2401 C CA . LEU B 1 74 ? -4.156 1.926 15.812 1 98.81 74 LEU B CA 1
ATOM 2402 C C . LEU B 1 74 ? -3.172 1.98 14.648 1 98.81 74 LEU B C 1
ATOM 2404 O O . LEU B 1 74 ? -2.207 1.215 14.609 1 98.81 74 LEU B O 1
ATOM 2408 N N . ALA B 1 75 ? -3.367 2.891 13.727 1 98.75 75 ALA B N 1
ATOM 2409 C CA . ALA B 1 75 ? -2.574 3 12.508 1 98.75 75 ALA B CA 1
ATOM 2410 C C . ALA B 1 75 ? -1.12 3.34 12.828 1 98.75 75 ALA B C 1
ATOM 2412 O O . ALA B 1 75 ? -0.208 2.934 12.102 1 98.75 75 ALA B O 1
ATOM 2413 N N . VAL B 1 76 ? -0.893 4.066 13.953 1 98.62 76 VAL B N 1
ATOM 2414 C CA . VAL B 1 76 ? 0.453 4.57 14.203 1 98.62 76 VAL B CA 1
ATOM 2415 C C . VAL B 1 76 ? 1.066 3.836 15.398 1 98.62 76 VAL B C 1
ATOM 2417 O O . VAL B 1 76 ? 2.111 4.238 15.914 1 98.62 76 VAL B O 1
ATOM 2420 N N . ARG B 1 77 ? 0.432 2.814 15.812 1 97.62 77 ARG B N 1
ATOM 2421 C CA . ARG B 1 77 ? 0.836 2.119 17.031 1 97.62 77 ARG B CA 1
ATOM 2422 C C . ARG B 1 77 ? 2.268 1.604 16.922 1 97.62 77 ARG B C 1
ATOM 2424 O O . ARG B 1 77 ? 3.014 1.611 17.891 1 97.62 77 ARG B O 1
ATOM 2431 N N . SER B 1 78 ? 2.674 1.224 15.727 1 96.62 78 SER B N 1
ATOM 2432 C CA . SER B 1 78 ? 3.992 0.624 15.555 1 96.62 78 SER B CA 1
ATOM 2433 C C . SER B 1 78 ? 5.043 1.681 15.234 1 96.62 78 SER B C 1
ATOM 2435 O O . SER B 1 78 ? 6.227 1.366 15.102 1 96.62 78 SER B O 1
ATOM 2437 N N . SER B 1 79 ? 4.66 2.873 15.094 1 97.56 79 SER B N 1
ATOM 2438 C CA . SER B 1 79 ? 5.609 3.936 14.781 1 97.56 79 SER B CA 1
ATOM 2439 C C . SER B 1 79 ? 6.266 4.488 16.047 1 97.56 79 SER B C 1
ATOM 2441 O O . SER B 1 79 ? 5.605 4.641 17.078 1 97.56 79 SER B O 1
ATOM 2443 N N . GLU B 1 80 ? 7.512 4.832 15.898 1 97 80 GLU B N 1
ATOM 2444 C CA . GLU B 1 80 ? 8.242 5.402 17.031 1 97 80 GLU B CA 1
ATOM 2445 C C . GLU B 1 80 ? 8.188 6.93 17 1 97 80 GLU B C 1
ATOM 2447 O O . GLU B 1 80 ? 8.602 7.582 17.969 1 97 80 GLU B O 1
ATOM 2452 N N . TRP B 1 81 ? 7.684 7.512 15.938 1 98.44 81 TRP B N 1
ATOM 2453 C CA . TRP B 1 81 ? 7.812 8.961 15.859 1 98.44 81 TRP B CA 1
ATOM 2454 C C . TRP B 1 81 ? 6.504 9.602 15.414 1 98.44 81 TRP B C 1
ATOM 2456 O O . TRP B 1 81 ? 6.367 10.828 15.43 1 98.44 81 TRP B O 1
ATOM 2466 N N . ILE B 1 82 ? 5.508 8.812 15.023 1 98.81 82 ILE B N 1
ATOM 2467 C CA . ILE B 1 82 ? 4.199 9.336 14.648 1 98.81 82 ILE B CA 1
ATOM 2468 C C . ILE B 1 82 ? 3.18 8.992 15.734 1 98.81 82 ILE B C 1
ATOM 2470 O O . ILE B 1 82 ? 3.145 7.859 16.234 1 98.81 82 ILE B O 1
ATOM 2474 N N . ARG B 1 83 ? 2.361 9.914 16.141 1 98.62 83 ARG B N 1
ATOM 2475 C CA . ARG B 1 83 ? 1.277 9.68 17.094 1 98.62 83 ARG B CA 1
ATOM 2476 C C . ARG B 1 83 ? -0.029 10.281 16.594 1 98.62 83 ARG B C 1
ATOM 2478 O O . ARG B 1 83 ? -0.018 11.203 15.766 1 98.62 83 ARG B O 1
ATOM 2485 N N . ALA B 1 84 ? -1.107 9.766 17.062 1 98.81 84 ALA B N 1
ATOM 2486 C CA . ALA B 1 84 ? -2.418 10.375 16.859 1 98.81 84 ALA B CA 1
ATOM 2487 C C . ALA B 1 84 ? -2.783 11.289 18.031 1 98.81 84 ALA B C 1
ATOM 2489 O O . ALA B 1 84 ? -2.438 11.008 19.172 1 98.81 84 ALA B O 1
ATOM 2490 N N . ASP B 1 85 ? -3.4 12.391 17.719 1 98.81 85 ASP B N 1
ATOM 2491 C CA . ASP B 1 85 ? -3.785 13.352 18.734 1 98.81 85 ASP B CA 1
ATOM 2492 C C . ASP B 1 85 ? -5.266 13.711 18.625 1 98.81 85 ASP B C 1
ATOM 2494 O O . ASP B 1 85 ? -5.742 14.07 17.547 1 98.81 85 ASP B O 1
ATOM 2498 N N . GLY B 1 86 ? -5.98 13.703 19.703 1 98.5 86 GLY B N 1
ATOM 2499 C CA . GLY B 1 86 ? -7.426 13.852 19.672 1 98.5 86 GLY B CA 1
ATOM 2500 C C . GLY B 1 86 ? -7.883 15.258 20.016 1 98.5 86 GLY B C 1
ATOM 2501 O O . GLY B 1 86 ? -9.078 15.508 20.156 1 98.5 86 GLY B O 1
ATOM 2502 N N . TRP B 1 87 ? -6.941 16.203 20.172 1 98.69 87 TRP B N 1
ATOM 2503 C CA . TRP B 1 87 ? -7.328 17.547 20.578 1 98.69 87 TRP B CA 1
ATOM 2504 C C . TRP B 1 87 ? -8.375 18.125 19.641 1 98.69 87 TRP B C 1
ATOM 2506 O O . TRP B 1 87 ? -9.398 18.656 20.078 1 98.69 87 TRP B O 1
ATOM 2516 N N . GLU B 1 88 ? -8.133 18 18.312 1 98 88 GLU B N 1
ATOM 2517 C CA . GLU B 1 88 ? -9.07 18.547 17.344 1 98 88 GLU B CA 1
ATOM 2518 C C . GLU B 1 88 ? -10.438 17.891 17.469 1 98 88 GLU B C 1
ATOM 2520 O O . GLU B 1 88 ? -11.469 18.578 17.453 1 98 88 GLU B O 1
ATOM 2525 N N . CYS B 1 89 ? -10.461 16.625 17.641 1 95.44 89 CYS B N 1
ATOM 2526 C CA . CYS B 1 89 ? -11.695 15.844 17.781 1 95.44 89 CYS B CA 1
ATOM 2527 C C . CYS B 1 89 ? -12.469 16.266 19.016 1 95.44 89 CYS B C 1
ATOM 2529 O O . CYS B 1 89 ? -13.695 16.125 19.062 1 95.44 89 CYS B O 1
ATOM 2531 N N . SER B 1 90 ? -11.781 16.719 19.906 1 96.12 90 SER B N 1
ATOM 2532 C CA . SER B 1 90 ? -12.398 17.016 21.203 1 96.12 90 SER B CA 1
ATOM 2533 C C . SER B 1 90 ? -13.055 18.391 21.203 1 96.12 90 SER B C 1
ATOM 2535 O O . SER B 1 90 ? -13.758 18.734 22.156 1 96.12 90 SER B O 1
ATOM 2537 N N . GLN B 1 91 ? -12.797 19.172 20.172 1 95.94 91 GLN B N 1
ATOM 2538 C CA . GLN B 1 91 ? -13.375 20.5 20.125 1 95.94 91 GLN B CA 1
ATOM 2539 C C . GLN B 1 91 ? -14.875 20.453 19.859 1 95.94 91 GLN B C 1
ATOM 2541 O O . GLN B 1 91 ? -15.359 19.547 19.156 1 95.94 91 GLN B O 1
ATOM 2546 N N . THR B 1 92 ? -15.664 21.406 20.328 1 92.88 92 THR B N 1
ATOM 2547 C CA . THR B 1 92 ? -17.125 21.422 20.234 1 92.88 92 THR B CA 1
ATOM 2548 C C . THR B 1 92 ? -17.578 22.078 18.938 1 92.88 92 THR B C 1
ATOM 2550 O O . THR B 1 92 ? -18.75 21.984 18.562 1 92.88 92 THR B O 1
ATOM 2553 N N . SER B 1 93 ? -16.734 22.766 18.297 1 92.94 93 SER B N 1
ATOM 2554 C CA . SER B 1 93 ? -16.984 23.375 17 1 92.94 93 SER B CA 1
ATOM 2555 C C . SER B 1 93 ? -15.914 23.016 15.992 1 92.94 93 SER B C 1
ATOM 2557 O O . SER B 1 93 ? -14.844 22.531 16.359 1 92.94 93 SER B O 1
ATOM 2559 N N . TRP B 1 94 ? -16.281 23.172 14.789 1 92.31 94 TRP B N 1
ATOM 2560 C CA . TRP B 1 94 ? -15.273 22.953 13.766 1 92.31 94 TRP B CA 1
ATOM 2561 C C . TRP B 1 94 ? -14.078 23.875 13.977 1 92.31 94 TRP B C 1
ATOM 2563 O O . TRP B 1 94 ? -14.242 25.062 14.273 1 92.31 94 TRP B O 1
ATOM 2573 N N . THR B 1 95 ? -12.883 23.312 13.867 1 94.69 95 THR B N 1
ATOM 2574 C CA . THR B 1 95 ? -11.641 24.031 14.133 1 94.69 95 THR B CA 1
ATOM 2575 C C . THR B 1 95 ? -10.867 24.266 12.836 1 94.69 95 THR B C 1
ATOM 2577 O O . THR B 1 95 ? -10.586 23.328 12.094 1 94.69 95 THR B O 1
ATOM 2580 N N . ARG B 1 96 ? -10.555 25.5 12.57 1 94.56 96 ARG B N 1
ATOM 2581 C CA . ARG B 1 96 ? -9.727 25.812 11.406 1 94.56 96 ARG B CA 1
ATOM 2582 C C . ARG B 1 96 ? -8.32 25.266 11.578 1 94.56 96 ARG B C 1
ATOM 2584 O O . ARG B 1 96 ? -7.777 25.266 12.688 1 94.56 96 ARG B O 1
ATOM 2591 N N . THR B 1 97 ? -7.699 24.875 10.477 1 97.31 97 THR B N 1
ATOM 2592 C CA . THR B 1 97 ? -6.375 24.266 10.492 1 97.31 97 THR B CA 1
ATOM 2593 C C . THR B 1 97 ? -5.363 25.188 11.164 1 97.31 97 THR B C 1
ATOM 2595 O O . THR B 1 97 ? -4.465 24.734 11.867 1 97.31 97 THR B O 1
ATOM 2598 N N . ARG B 1 98 ? -5.457 26.516 10.961 1 97.31 98 ARG B N 1
ATOM 2599 C CA . ARG B 1 98 ? -4.551 27.469 11.602 1 97.31 98 ARG B CA 1
ATOM 2600 C C . ARG B 1 98 ? -4.574 27.312 13.117 1 97.31 98 ARG B C 1
ATOM 2602 O O . ARG B 1 98 ? -3.523 27.328 13.758 1 97.31 98 ARG B O 1
ATOM 2609 N N . VAL B 1 99 ? -5.75 27.156 13.648 1 97.44 99 VAL B N 1
ATOM 2610 C CA . VAL B 1 99 ? -5.918 27.016 15.094 1 97.44 99 VAL B CA 1
ATOM 2611 C C . VAL B 1 99 ? -5.316 25.703 15.57 1 97.44 99 VAL B C 1
ATOM 2613 O O . VAL B 1 99 ? -4.68 25.641 16.625 1 97.44 99 VAL B O 1
ATOM 2616 N N . VAL B 1 100 ? -5.512 24.641 14.828 1 98.56 100 VAL B N 1
ATOM 2617 C CA . VAL B 1 100 ? -4.938 23.328 15.156 1 98.56 100 VAL B CA 1
ATOM 2618 C C . VAL B 1 100 ? -3.412 23.422 15.172 1 98.56 100 VAL B C 1
ATOM 2620 O O . VAL B 1 100 ? -2.764 22.922 16.094 1 98.56 100 VAL B O 1
ATOM 2623 N N . LEU B 1 101 ? -2.883 24.094 14.195 1 98.69 101 LEU B N 1
ATOM 2624 C CA . LEU B 1 101 ? -1.441 24.297 14.117 1 98.69 101 LEU B CA 1
ATOM 2625 C C . LEU B 1 101 ? -0.937 25.078 15.32 1 98.69 101 LEU B C 1
ATOM 2627 O O . LEU B 1 101 ? 0.08 24.719 15.922 1 98.69 101 LEU B O 1
ATOM 2631 N N . GLU B 1 102 ? -1.619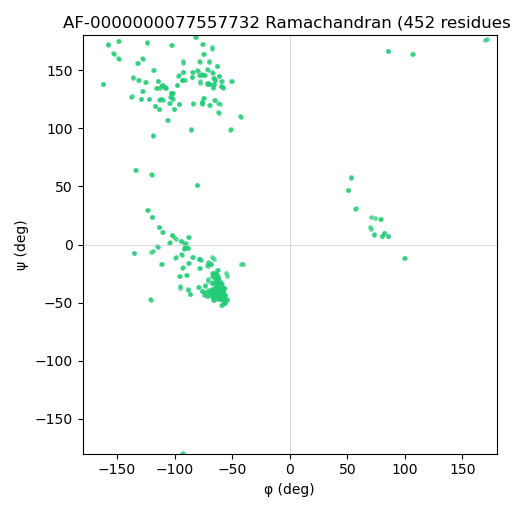 26.141 15.68 1 98.44 102 GLU B N 1
ATOM 2632 C CA . GLU B 1 102 ? -1.228 26.969 16.812 1 98.44 102 GLU B CA 1
ATOM 2633 C C . GLU B 1 102 ? -1.214 26.141 18.109 1 98.44 102 GLU B C 1
ATOM 2635 O O . GLU B 1 102 ? -0.277 26.25 18.906 1 98.44 102 GLU B O 1
ATOM 2640 N N . HIS B 1 103 ? -2.213 25.359 18.281 1 98.62 103 HIS B N 1
ATOM 2641 C CA . HIS B 1 103 ? -2.285 24.484 19.453 1 98.62 103 HIS B CA 1
ATOM 2642 C C . HIS B 1 103 ? -1.09 23.547 19.516 1 98.62 103 HIS B C 1
ATOM 2644 O O . HIS B 1 103 ? -0.391 23.484 20.531 1 98.62 103 HIS B O 1
ATOM 2650 N N . HIS B 1 104 ? -0.842 22.844 18.438 1 98.75 104 HIS B N 1
ATOM 2651 C CA . HIS B 1 104 ? 0.206 21.828 18.453 1 98.75 104 HIS B CA 1
ATOM 2652 C C . HIS B 1 104 ? 1.59 22.469 18.5 1 98.75 104 HIS B C 1
ATOM 2654 O O . HIS B 1 104 ? 2.52 21.891 19.078 1 98.75 104 HIS B O 1
ATOM 2660 N N . ARG B 1 105 ? 1.734 23.688 17.922 1 98.31 105 ARG B N 1
ATOM 2661 C CA . ARG B 1 105 ? 2.994 24.406 18.078 1 98.31 105 ARG B CA 1
ATOM 2662 C C . ARG B 1 105 ? 3.305 24.641 19.547 1 98.31 105 ARG B C 1
ATOM 2664 O O . ARG B 1 105 ? 4.434 24.422 20 1 98.31 105 ARG B O 1
ATOM 2671 N N . SER B 1 106 ? 2.309 25.109 20.234 1 98.44 106 SER B N 1
ATOM 2672 C CA . SER B 1 106 ? 2.486 25.359 21.656 1 98.44 106 SER B CA 1
ATOM 2673 C C . SER B 1 106 ? 2.873 24.094 22.406 1 98.44 106 SER B C 1
ATOM 2675 O O . SER B 1 106 ? 3.787 24.109 23.234 1 98.44 106 SER B O 1
ATOM 2677 N N . VAL B 1 107 ? 2.207 23.016 22.141 1 98.38 107 VAL B N 1
ATOM 2678 C CA . VAL B 1 107 ? 2.473 21.734 22.781 1 98.38 107 VAL B CA 1
ATOM 2679 C C . VAL B 1 107 ? 3.895 21.281 22.453 1 98.38 107 VAL B C 1
ATOM 2681 O O . VAL B 1 107 ? 4.633 20.844 23.344 1 98.38 107 VAL B O 1
ATOM 2684 N N . LEU B 1 108 ? 4.309 21.422 21.25 1 98.31 108 LEU B N 1
ATOM 2685 C CA . LEU B 1 108 ? 5.613 20.969 20.797 1 98.31 108 LEU B CA 1
ATOM 2686 C C . LEU B 1 108 ? 6.73 21.828 21.375 1 98.31 108 LEU B C 1
ATOM 2688 O O . LEU B 1 108 ? 7.797 21.312 21.719 1 98.31 108 LEU B O 1
ATOM 2692 N N . GLN B 1 109 ? 6.453 23.156 21.438 1 98.06 109 GLN B N 1
ATOM 2693 C CA . GLN B 1 109 ? 7.449 24.062 22.016 1 98.06 109 GLN B CA 1
ATOM 2694 C C . GLN B 1 109 ? 7.715 23.734 23.484 1 98.06 109 GLN B C 1
ATOM 2696 O O . GLN B 1 109 ? 8.852 23.812 23.938 1 98.06 109 GLN B O 1
ATOM 2701 N N . ALA B 1 110 ? 6.672 23.344 24.188 1 98.12 110 ALA B N 1
ATOM 2702 C CA . ALA B 1 110 ? 6.824 22.938 25.578 1 98.12 110 ALA B CA 1
ATOM 2703 C C . ALA B 1 110 ? 7.625 21.641 25.688 1 98.12 110 ALA B C 1
ATOM 2705 O O . ALA B 1 110 ? 8.406 21.453 26.625 1 98.12 110 ALA B O 1
ATOM 2706 N N . LYS B 1 111 ? 7.512 20.766 24.75 1 97.62 111 LYS B N 1
ATOM 2707 C CA . LYS B 1 111 ? 8.102 19.438 24.781 1 97.62 111 LYS B CA 1
ATOM 2708 C C . LYS B 1 111 ? 9.523 19.453 24.219 1 97.62 111 LYS B C 1
ATOM 2710 O O . LYS B 1 111 ? 10.406 18.766 24.719 1 97.62 111 LYS B O 1
ATOM 2715 N N . HIS B 1 112 ? 9.742 20.234 23.141 1 96.81 112 HIS B N 1
ATOM 2716 C CA . HIS B 1 112 ? 10.984 20.109 22.375 1 96.81 112 HIS B CA 1
ATOM 2717 C C . HIS B 1 112 ? 11.766 21.422 22.391 1 96.81 112 HIS B C 1
ATOM 2719 O O . HIS B 1 112 ? 12.883 21.484 21.859 1 96.81 112 HIS B O 1
ATOM 2725 N N . GLY B 1 113 ? 11.227 22.469 22.938 1 96 113 GLY B N 1
ATOM 2726 C CA . GLY B 1 113 ? 11.867 23.766 22.922 1 96 113 GLY B CA 1
ATOM 2727 C C . GLY B 1 113 ? 11.227 24.734 21.953 1 96 113 GLY B C 1
ATOM 2728 O O . GLY B 1 113 ? 10.531 24.328 21.016 1 96 113 GLY B O 1
ATOM 2729 N N . THR B 1 114 ? 11.461 26.031 22.031 1 95.38 114 THR B N 1
ATOM 2730 C CA . THR B 1 114 ? 10.781 27.094 21.297 1 95.38 114 THR B CA 1
ATOM 2731 C C . THR B 1 114 ? 11.297 27.172 19.859 1 95.38 114 THR B C 1
ATOM 2733 O O . THR B 1 114 ? 10.664 27.797 19 1 95.38 114 THR B O 1
ATOM 2736 N N . ASP B 1 115 ? 12.406 26.484 19.609 1 94.06 115 ASP B N 1
ATOM 2737 C CA . ASP B 1 115 ? 13.008 26.609 18.281 1 94.06 115 ASP B CA 1
ATOM 2738 C C . ASP B 1 115 ? 12.477 25.531 17.328 1 94.06 115 ASP B C 1
ATOM 2740 O O . ASP B 1 115 ? 12.828 25.516 16.156 1 94.06 115 ASP B O 1
ATOM 2744 N N . ILE B 1 116 ? 11.57 24.703 17.812 1 96.44 116 ILE B N 1
ATOM 2745 C CA . ILE B 1 116 ? 11.023 23.641 16.969 1 96.44 116 ILE B CA 1
ATOM 2746 C C . ILE B 1 116 ? 10.133 24.25 15.891 1 96.44 116 ILE B C 1
ATOM 2748 O O . ILE B 1 116 ? 9.375 25.188 16.156 1 96.44 116 ILE B O 1
ATOM 2752 N N . GLN B 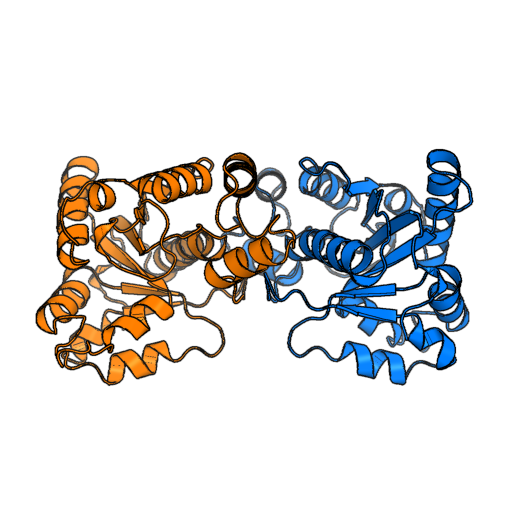1 117 ? 10.266 23.719 14.695 1 96.25 117 GLN B N 1
ATOM 2753 C CA . GLN B 1 117 ? 9.414 24.125 13.578 1 96.25 117 GLN B CA 1
ATOM 2754 C C . GLN B 1 117 ? 8.312 23.109 13.32 1 96.25 117 GLN B C 1
ATOM 2756 O O . GLN B 1 117 ? 8.57 21.906 13.305 1 96.25 117 GLN B O 1
ATOM 2761 N N . LEU B 1 118 ? 7.137 23.625 13.234 1 98.12 118 LEU B N 1
ATOM 2762 C CA . LEU B 1 118 ? 6 22.797 12.867 1 98.12 118 LEU B CA 1
ATOM 2763 C C . LEU B 1 118 ? 5.617 23 11.406 1 98.12 118 LEU B C 1
ATOM 2765 O O . LEU B 1 118 ? 5.453 24.141 10.961 1 98.12 118 LEU B O 1
ATOM 2769 N N . ILE B 1 119 ? 5.559 21.922 10.648 1 98.19 119 ILE B N 1
ATOM 2770 C CA . ILE B 1 119 ? 5.227 21.969 9.227 1 98.19 119 ILE B CA 1
ATOM 2771 C C . ILE B 1 119 ? 3.914 21.234 8.977 1 98.19 119 ILE B C 1
ATOM 2773 O O . ILE B 1 119 ? 3.691 20.141 9.523 1 98.19 119 ILE B O 1
ATOM 2777 N N . LEU B 1 120 ? 3.035 21.844 8.188 1 98.62 120 LEU B N 1
ATOM 2778 C CA . LEU B 1 120 ? 1.807 21.172 7.766 1 98.62 120 LEU B CA 1
ATOM 2779 C C . LEU B 1 120 ? 2.094 20.141 6.676 1 98.62 120 LEU B C 1
ATOM 2781 O O . LEU B 1 120 ? 2.713 20.469 5.66 1 98.62 120 LEU B O 1
ATOM 2785 N N . LEU B 1 121 ? 1.728 18.938 6.973 1 98.56 121 LEU B N 1
ATOM 2786 C CA . LEU B 1 121 ? 1.851 17.828 6.02 1 98.56 121 LEU B CA 1
ATOM 2787 C C . LEU B 1 121 ? 0.492 17.469 5.426 1 98.56 121 LEU B C 1
ATOM 2789 O O . LEU B 1 121 ? -0.465 17.219 6.164 1 98.56 121 LEU B O 1
ATOM 2793 N N . CYS B 1 122 ? 0.409 17.438 4.09 1 97.38 122 CYS B N 1
ATOM 2794 C CA . CYS B 1 122 ? -0.899 17.172 3.504 1 97.38 122 CYS B CA 1
ATOM 2795 C C . CYS B 1 122 ? -0.758 16.516 2.133 1 97.38 122 CYS B C 1
ATOM 2797 O O . CYS B 1 122 ? 0.35 16.391 1.607 1 97.38 122 CYS B O 1
ATOM 2799 N N . GLY B 1 123 ? -1.824 15.938 1.658 1 94.56 123 GLY B N 1
ATOM 2800 C CA . GLY B 1 123 ? -1.906 15.445 0.292 1 94.56 123 GLY B CA 1
ATOM 2801 C C . GLY B 1 123 ? -2.494 16.469 -0.672 1 94.56 123 GLY B C 1
ATOM 2802 O O . GLY B 1 123 ? -2.842 17.578 -0.275 1 94.56 123 GLY B O 1
ATOM 2803 N N . GLU B 1 124 ? -2.604 16.094 -1.868 1 90.69 124 GLU B N 1
ATOM 2804 C CA . GLU B 1 124 ? -3.076 16.984 -2.918 1 90.69 124 GLU B CA 1
ATOM 2805 C C . GLU B 1 124 ? -4.531 17.391 -2.691 1 90.69 124 GLU B C 1
ATOM 2807 O O . GLU B 1 124 ? -4.922 18.531 -2.969 1 90.69 124 GLU B O 1
ATOM 2812 N N . ASP B 1 125 ? -5.254 16.438 -2.219 1 88.5 125 ASP B N 1
ATOM 2813 C CA . ASP B 1 125 ? -6.66 16.734 -1.969 1 88.5 125 ASP B CA 1
ATOM 2814 C C . ASP B 1 125 ? -6.816 17.859 -0.952 1 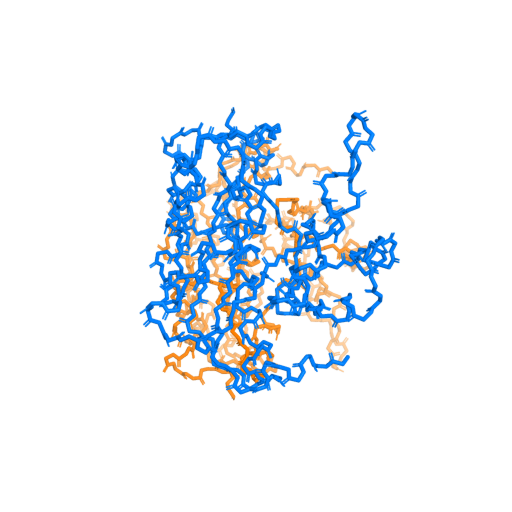88.5 125 ASP B C 1
ATOM 2816 O O . ASP B 1 125 ? -7.754 18.656 -1.039 1 88.5 125 ASP B O 1
ATOM 2820 N N . PHE B 1 126 ? -6.02 17.891 -0.034 1 92.38 126 PHE B N 1
ATOM 2821 C CA . PHE B 1 126 ? -6.02 18.938 0.976 1 92.38 126 PHE B CA 1
ATOM 2822 C C . PHE B 1 126 ? -5.676 20.281 0.355 1 92.38 126 PHE B C 1
ATOM 2824 O O . PHE B 1 126 ? -6.363 21.281 0.592 1 92.38 126 PHE B O 1
ATOM 2831 N N . VAL B 1 127 ? -4.723 20.328 -0.522 1 92.62 127 VAL B N 1
ATOM 2832 C CA . VAL B 1 127 ? -4.316 21.547 -1.203 1 92.62 127 VAL B CA 1
ATOM 2833 C C . VAL B 1 127 ? -5.438 22.016 -2.125 1 92.62 127 VAL B C 1
ATOM 2835 O O . VAL B 1 127 ? -5.734 23.219 -2.188 1 92.62 127 VAL B O 1
ATOM 2838 N N . ASP B 1 128 ? -6.055 21.125 -2.748 1 91.06 128 ASP B N 1
ATOM 2839 C CA . ASP B 1 128 ? -7.145 21.484 -3.652 1 91.06 128 ASP B CA 1
ATOM 2840 C C . ASP B 1 128 ? -8.289 22.156 -2.896 1 91.06 128 ASP B C 1
ATOM 2842 O O . ASP B 1 128 ? -9.008 22.984 -3.459 1 91.06 128 ASP B O 1
ATOM 2846 N N . SER B 1 129 ? -8.43 21.812 -1.655 1 92.06 129 SER B N 1
ATOM 2847 C CA . SER B 1 129 ? -9.5 22.406 -0.862 1 92.06 129 SER B CA 1
ATOM 2848 C C . SER B 1 129 ? -9.242 23.891 -0.62 1 92.06 129 SER B C 1
ATOM 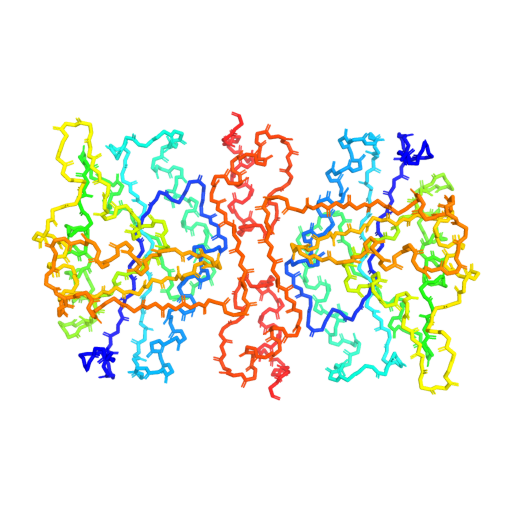2850 O O . SER B 1 129 ? -10.156 24.625 -0.257 1 92.06 129 SER B O 1
ATOM 2852 N N . PHE B 1 130 ? -8.008 24.359 -0.818 1 94.19 130 PHE B N 1
ATOM 2853 C CA . PHE B 1 130 ? -7.664 25.75 -0.592 1 94.19 130 PHE B CA 1
ATOM 2854 C C . PHE B 1 130 ? -8.445 26.656 -1.533 1 94.19 130 PHE B C 1
ATOM 2856 O O . PHE B 1 130 ? -8.641 27.844 -1.245 1 94.19 130 PHE B O 1
ATOM 2863 N N . ALA B 1 131 ? -8.914 26.125 -2.604 1 92.38 131 ALA B N 1
ATOM 2864 C CA . ALA B 1 131 ? -9.562 26.938 -3.631 1 92.38 131 ALA B CA 1
ATOM 2865 C C . ALA B 1 131 ? -11.078 26.766 -3.598 1 92.38 131 ALA B C 1
ATOM 2867 O O . ALA B 1 131 ? -11.789 27.328 -4.422 1 92.38 131 ALA B O 1
ATOM 2868 N N . VAL B 1 132 ? -11.516 25.984 -2.682 1 91.62 132 VAL B N 1
ATOM 2869 C CA . VAL B 1 132 ? -12.938 25.672 -2.639 1 91.62 132 VAL B CA 1
ATOM 2870 C C . VAL B 1 132 ? -13.727 26.906 -2.186 1 91.62 132 VAL B C 1
ATOM 2872 O O . VAL B 1 132 ? -13.344 27.578 -1.227 1 91.62 132 VAL B O 1
ATOM 2875 N N . VAL B 1 133 ? -14.867 27.156 -2.807 1 92 133 VAL B N 1
ATOM 2876 C CA . VAL B 1 133 ? -15.82 28.219 -2.455 1 92 133 VAL B CA 1
ATOM 2877 C C . VAL B 1 133 ? -17.109 27.594 -1.942 1 92 133 VAL B C 1
ATOM 2879 O O . VAL B 1 133 ? -17.672 26.703 -2.584 1 92 133 VAL B O 1
ATOM 2882 N N . LEU B 1 134 ? -17.5 27.969 -0.809 1 88.5 134 LEU B N 1
ATOM 2883 C CA . LEU B 1 134 ? -18.719 27.453 -0.194 1 88.5 134 LEU B CA 1
ATOM 2884 C C . LEU B 1 134 ? -19.953 27.906 -0.955 1 88.5 134 LEU B C 1
ATOM 2886 O O . LEU B 1 134 ? -19.875 28.828 -1.781 1 88.5 134 LEU B O 1
ATOM 2890 N N . ALA B 1 135 ? -21.016 27.266 -0.583 1 87.94 135 ALA B N 1
ATOM 2891 C CA . ALA B 1 135 ? -22.281 27.625 -1.222 1 87.94 135 ALA B CA 1
ATOM 2892 C C . ALA B 1 135 ? -22.656 29.078 -0.914 1 87.94 135 ALA B C 1
ATOM 2894 O O . ALA B 1 135 ? -23.297 29.75 -1.729 1 87.94 135 ALA B O 1
ATOM 2895 N N . SER B 1 136 ? -22.312 29.562 0.097 1 89.75 136 SER B N 1
ATOM 2896 C CA . SER B 1 136 ? -22.578 30.922 0.543 1 89.75 136 SER B CA 1
ATOM 2897 C C . SER B 1 136 ? -21.797 31.938 -0.282 1 89.75 136 SER B C 1
ATOM 2899 O O . SER B 1 136 ? -22.078 33.125 -0.214 1 89.75 136 SER B O 1
ATOM 2901 N N . GLY B 1 137 ? -20.781 31.438 -1.01 1 90.25 137 GLY B N 1
ATOM 2902 C CA . GLY B 1 137 ? -19.922 32.312 -1.783 1 90.25 137 GLY B CA 1
ATOM 2903 C C . GLY B 1 137 ? -18.609 32.625 -1.098 1 90.25 137 GLY B C 1
ATOM 2904 O O . GLY B 1 137 ? -17.703 33.188 -1.708 1 90.25 137 GLY B O 1
ATOM 2905 N N . GLU B 1 138 ? -18.625 32.25 0.099 1 90.44 138 GLU B N 1
ATOM 2906 C CA . GLU B 1 138 ? -17.391 32.469 0.852 1 90.44 138 GLU B CA 1
ATOM 2907 C C . GLU B 1 138 ? -16.359 31.391 0.549 1 90.44 138 GLU B C 1
ATOM 2909 O O . GLU B 1 138 ? -16.703 30.25 0.232 1 90.44 138 GLU B O 1
ATOM 2914 N N . ASN B 1 139 ? -15.055 31.844 0.65 1 91.44 139 ASN B N 1
ATOM 2915 C CA . ASN B 1 139 ? -13.984 30.875 0.515 1 91.44 139 ASN B CA 1
ATOM 2916 C C . ASN B 1 139 ? -13.898 29.953 1.735 1 91.44 139 ASN B C 1
ATOM 2918 O O . ASN B 1 139 ? -14.047 30.422 2.869 1 91.44 139 ASN B O 1
ATOM 2922 N N . LEU B 1 140 ? -13.688 28.688 1.469 1 91.25 140 LEU B N 1
ATOM 2923 C CA . LEU B 1 140 ? -13.492 27.75 2.57 1 91.25 140 LEU B CA 1
ATOM 2924 C C . LEU B 1 140 ? -12.312 28.172 3.436 1 91.25 140 LEU B C 1
ATOM 2926 O O . LEU B 1 140 ? -12.383 28.109 4.664 1 91.25 140 LEU B O 1
ATOM 2930 N N . TRP B 1 141 ? -11.281 28.609 2.762 1 95 141 TRP B N 1
ATOM 2931 C CA . TRP B 1 141 ? -10.086 29.094 3.447 1 95 141 TRP B CA 1
ATOM 2932 C C . TRP B 1 141 ? -9.961 30.609 3.33 1 95 141 TRP B C 1
ATOM 2934 O O . TRP B 1 141 ? -10.078 31.172 2.236 1 95 141 TRP B O 1
ATOM 2944 N N . LYS B 1 142 ? -9.641 31.203 4.438 1 94.06 142 LYS B N 1
ATOM 2945 C CA . LYS B 1 142 ? -9.305 32.625 4.383 1 94.06 142 LYS B CA 1
ATOM 2946 C C . LYS B 1 142 ? -7.887 32.844 3.857 1 94.06 142 LYS B C 1
ATOM 2948 O O . LYS B 1 142 ? -6.961 32.125 4.246 1 94.06 142 LYS B O 1
ATOM 2953 N N . SER B 1 143 ? -7.793 33.844 3.039 1 94 143 SER B N 1
ATOM 2954 C CA . SER B 1 143 ? -6.48 34.156 2.477 1 94 143 SER B CA 1
ATOM 2955 C C . SER B 1 143 ? -5.465 34.469 3.572 1 94 143 SER B C 1
ATOM 2957 O O . SER B 1 143 ? -4.297 34.094 3.465 1 94 143 SER B O 1
ATOM 2959 N N . GLU B 1 144 ? -5.902 35.156 4.555 1 95.06 144 GLU B N 1
ATOM 2960 C CA . GLU B 1 144 ? -5.012 35.5 5.66 1 95.06 144 GLU B CA 1
ATOM 2961 C C . GLU B 1 144 ? -4.547 34.219 6.398 1 95.06 144 GLU B C 1
ATOM 2963 O O . GLU B 1 144 ? -3.4 34.156 6.852 1 95.06 144 GLU B O 1
ATOM 2968 N N . ASP B 1 145 ? -5.414 33.25 6.512 1 96.19 145 ASP B N 1
ATOM 2969 C CA . ASP B 1 145 ? -5.055 31.984 7.145 1 96.19 145 ASP B CA 1
ATOM 2970 C C . ASP B 1 145 ? -4.02 31.219 6.312 1 96.19 145 ASP B C 1
ATOM 2972 O O . ASP B 1 145 ? -3.035 30.719 6.848 1 96.19 145 ASP B O 1
ATOM 2976 N N . LEU B 1 146 ? -4.316 31.219 5.055 1 97 146 LEU B N 1
ATOM 2977 C CA . LEU B 1 146 ? -3.385 30.547 4.16 1 97 146 LEU B CA 1
ATOM 2978 C C . LEU B 1 146 ? -2.014 31.203 4.195 1 97 146 LEU B C 1
ATOM 2980 O O . LEU B 1 146 ? -0.993 30.531 4.324 1 97 146 LEU B O 1
ATOM 2984 N N . SER B 1 147 ? -2.02 32.531 4.113 1 96.19 147 SER B N 1
ATOM 2985 C CA . SER B 1 147 ? -0.763 33.25 4.188 1 96.19 147 SER B CA 1
ATOM 2986 C C . SER B 1 147 ? -0.024 32.969 5.488 1 96.19 147 SER B C 1
ATOM 2988 O O . SER B 1 147 ? 1.188 32.75 5.484 1 96.19 147 SER B O 1
ATOM 2990 N N . HIS B 1 148 ? -0.774 32.938 6.52 1 96.75 148 HIS B N 1
ATOM 2991 C CA . HIS B 1 148 ? -0.188 32.688 7.824 1 96.75 148 HIS B CA 1
ATOM 2992 C C . HIS B 1 148 ? 0.405 31.266 7.875 1 96.75 148 HIS B C 1
ATOM 2994 O O . HIS B 1 148 ? 1.533 31.078 8.336 1 96.75 148 HIS B O 1
ATOM 3000 N N . ILE B 1 149 ? -0.264 30.312 7.391 1 97.5 149 ILE B N 1
ATOM 3001 C CA . ILE B 1 149 ? 0.18 28.922 7.402 1 97.5 149 ILE B CA 1
ATOM 3002 C C . ILE B 1 149 ? 1.434 28.766 6.543 1 97.5 149 ILE B C 1
ATOM 3004 O O . ILE B 1 149 ? 2.424 28.172 6.977 1 97.5 149 ILE B O 1
ATOM 3008 N N . PHE B 1 150 ? 1.401 29.375 5.391 1 96.25 150 PHE B N 1
ATOM 3009 C CA . PHE B 1 150 ? 2.518 29.25 4.465 1 96.25 150 PHE B CA 1
ATOM 3010 C C . PHE B 1 150 ? 3.775 29.891 5.035 1 96.25 150 PHE B C 1
ATOM 3012 O O . PHE B 1 150 ? 4.879 29.375 4.859 1 96.25 150 PHE B O 1
ATOM 3019 N N . THR B 1 151 ? 3.643 30.922 5.77 1 95.12 151 THR B N 1
ATOM 3020 C CA . THR B 1 151 ? 4.805 31.703 6.184 1 95.12 151 THR B CA 1
ATOM 3021 C C . THR B 1 151 ? 5.289 31.266 7.562 1 95.12 151 THR B C 1
ATOM 3023 O O . THR B 1 151 ? 6.492 31.188 7.805 1 95.12 151 THR B O 1
ATOM 3026 N N . GLN B 1 152 ? 4.395 30.922 8.406 1 95 152 GLN B N 1
ATOM 3027 C CA . GLN B 1 152 ? 4.785 30.625 9.781 1 95 152 GLN B CA 1
ATOM 3028 C C . GLN B 1 152 ? 5.121 29.141 9.945 1 95 152 GLN B C 1
ATOM 3030 O O . GLN B 1 152 ? 5.926 28.781 10.805 1 95 152 GLN B O 1
ATOM 3035 N N . TYR B 1 153 ? 4.555 28.328 9.133 1 96.81 153 TYR B N 1
ATOM 3036 C CA . TYR B 1 153 ? 4.707 26.891 9.32 1 96.81 153 TYR B CA 1
ATOM 3037 C C . TYR B 1 153 ? 5.34 26.25 8.102 1 96.81 153 TYR B C 1
ATOM 3039 O O . TYR B 1 153 ? 6.32 25.5 8.219 1 96.81 153 TYR B O 1
ATOM 3047 N N . GLY B 1 154 ? 4.777 26.625 6.961 1 95.88 154 GLY B N 1
ATOM 3048 C CA . GLY B 1 154 ? 5.133 25.922 5.734 1 95.88 154 GLY B CA 1
ATOM 3049 C C . GLY B 1 154 ? 4.309 24.672 5.496 1 95.88 154 GLY B C 1
ATOM 3050 O O . GLY B 1 154 ? 3.568 24.234 6.379 1 95.88 154 GLY B O 1
ATOM 3051 N N . VAL B 1 155 ? 4.438 24.188 4.219 1 97.06 155 VAL B N 1
ATOM 3052 C CA . VAL B 1 155 ? 3.621 23.047 3.818 1 97.06 155 VAL B CA 1
ATOM 3053 C C . VAL B 1 155 ? 4.469 22.062 3.016 1 97.06 155 VAL B C 1
ATOM 3055 O O . VAL B 1 155 ? 5.246 22.469 2.148 1 97.06 155 VAL B O 1
ATOM 3058 N N . VAL B 1 156 ? 4.43 20.828 3.449 1 96.94 156 VAL B N 1
ATOM 3059 C CA . VAL B 1 156 ? 4.891 19.734 2.592 1 96.94 156 VAL B CA 1
ATOM 3060 C C . VAL B 1 156 ? 3.689 18.969 2.037 1 96.94 156 VAL B C 1
ATOM 3062 O O . VAL B 1 156 ? 2.861 18.469 2.799 1 96.94 156 VAL B O 1
ATOM 3065 N N . CYS B 1 157 ? 3.609 18.922 0.745 1 96.44 157 CYS B N 1
ATOM 3066 C CA . CYS B 1 157 ? 2.473 18.297 0.077 1 96.44 157 CYS B CA 1
ATOM 3067 C C . CYS B 1 157 ? 2.918 17.094 -0.733 1 96.44 157 CYS B C 1
ATOM 3069 O O . CYS B 1 157 ? 3.764 17.203 -1.62 1 96.44 157 CYS B O 1
ATOM 3071 N N . LEU B 1 158 ? 2.371 15.969 -0.34 1 94.94 158 LEU B N 1
ATOM 3072 C CA . LEU B 1 158 ? 2.598 14.781 -1.154 1 94.94 158 LEU B CA 1
ATOM 3073 C C . LEU B 1 158 ? 1.741 14.812 -2.414 1 94.94 158 LEU B C 1
ATOM 3075 O O . LEU B 1 158 ? 0.511 14.828 -2.334 1 94.94 158 LEU B O 1
ATOM 3079 N N . GLN B 1 159 ? 2.406 14.742 -3.498 1 89.38 159 GLN B N 1
ATOM 3080 C CA . GLN B 1 159 ? 1.721 14.828 -4.781 1 89.38 159 GLN B CA 1
ATOM 3081 C C . GLN B 1 159 ? 1.317 13.453 -5.289 1 89.38 159 GLN B C 1
ATOM 3083 O O . GLN B 1 159 ? 2.055 12.477 -5.109 1 89.38 159 GLN B O 1
ATOM 3088 N N . ARG B 1 160 ? 0.153 13.43 -5.867 1 79.25 160 ARG B N 1
ATOM 3089 C CA . ARG B 1 160 ? -0.296 12.219 -6.555 1 79.25 160 ARG B CA 1
ATOM 3090 C C . ARG B 1 160 ? 0.066 12.273 -8.039 1 79.25 160 ARG B C 1
ATOM 3092 O O . ARG B 1 160 ? 0.313 13.344 -8.586 1 79.25 160 ARG B O 1
ATOM 3099 N N . VAL B 1 161 ? 0.145 11.078 -8.547 1 71.5 161 VAL B N 1
ATOM 3100 C CA . VAL B 1 161 ? 0.407 11.023 -9.984 1 71.5 161 VAL B CA 1
ATOM 3101 C C . VAL B 1 161 ? -0.72 11.719 -10.742 1 71.5 161 VAL B C 1
ATOM 3103 O O . VAL B 1 161 ? -1.896 11.398 -10.555 1 71.5 161 VAL B O 1
ATOM 3106 N N . GLY B 1 162 ? -0.313 12.75 -11.508 1 69.5 162 GLY B N 1
ATOM 3107 C CA . GLY B 1 162 ? -1.278 13.445 -12.344 1 69.5 162 GLY B CA 1
ATOM 3108 C C . GLY B 1 162 ? -2.023 14.539 -11.609 1 69.5 162 GLY B C 1
ATOM 3109 O O . GLY B 1 162 ? -2.982 15.109 -12.141 1 69.5 162 GLY B O 1
ATOM 3110 N N . GLY B 1 163 ? -1.649 14.828 -10.43 1 73.81 163 GLY B N 1
ATOM 3111 C CA . GLY B 1 163 ? -2.385 15.812 -9.648 1 73.81 163 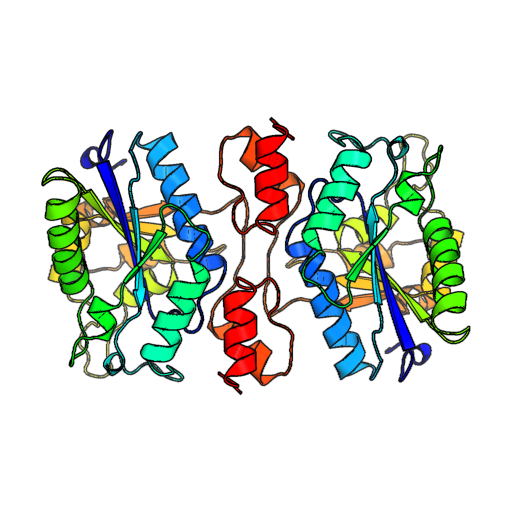GLY B CA 1
ATOM 3112 C C . GLY B 1 163 ? -2.137 17.234 -10.102 1 73.81 163 GLY B C 1
ATOM 3113 O O . GLY B 1 163 ? -1.224 17.5 -10.891 1 73.81 163 GLY B O 1
ATOM 3114 N N . ASP B 1 164 ? -2.988 18.203 -9.695 1 83 164 ASP B N 1
ATOM 3115 C CA . ASP B 1 164 ? -2.975 19.594 -10.133 1 83 164 ASP B CA 1
ATOM 3116 C C . ASP B 1 164 ? -2.754 20.547 -8.961 1 83 164 ASP B C 1
ATOM 3118 O O . ASP B 1 164 ? -3.137 21.719 -9.016 1 83 164 ASP B O 1
ATOM 3122 N N . ALA B 1 165 ? -2.16 20.062 -7.91 1 86.56 165 ALA B N 1
ATOM 3123 C CA . ALA B 1 165 ? -2.039 20.859 -6.691 1 86.56 165 ALA B CA 1
ATOM 3124 C C . ALA B 1 165 ? -1.248 22.141 -6.953 1 86.56 165 ALA B C 1
ATOM 3126 O O . ALA B 1 165 ? -1.562 23.203 -6.398 1 86.56 165 ALA B O 1
ATOM 3127 N N . ARG B 1 166 ? -0.289 22.156 -7.824 1 86.12 166 ARG B N 1
ATOM 3128 C CA . ARG B 1 166 ? 0.509 23.328 -8.156 1 86.12 166 ARG B CA 1
ATOM 3129 C C . ARG B 1 166 ? -0.346 24.406 -8.82 1 86.12 166 ARG B C 1
ATOM 3131 O O . ARG B 1 166 ? -0.211 25.594 -8.516 1 86.12 166 ARG B O 1
ATOM 3138 N N . LYS B 1 167 ? -1.178 23.953 -9.695 1 89.56 167 LYS B N 1
ATOM 3139 C CA . LYS B 1 167 ? -2.09 24.875 -10.367 1 89.56 167 LYS B CA 1
ATOM 3140 C C . LYS B 1 167 ? -3.039 25.531 -9.367 1 89.56 167 LYS B C 1
ATOM 3142 O O . LYS B 1 167 ? -3.344 26.719 -9.477 1 89.56 167 LYS B O 1
ATOM 3147 N N . THR B 1 168 ? -3.504 24.703 -8.461 1 91.69 168 THR B N 1
ATOM 3148 C CA . THR B 1 168 ? -4.375 25.219 -7.414 1 91.69 168 THR B CA 1
ATOM 3149 C C . THR B 1 168 ? -3.686 26.344 -6.637 1 91.69 168 THR B C 1
ATOM 3151 O O . THR B 1 168 ? -4.281 27.391 -6.387 1 91.69 168 THR B O 1
ATOM 3154 N N . LEU B 1 169 ? -2.498 26.188 -6.316 1 92.12 169 LEU B N 1
ATOM 3155 C CA . LEU B 1 169 ? -1.75 27.156 -5.523 1 92.12 169 LEU B CA 1
ATOM 3156 C C . LEU B 1 169 ? -1.564 28.469 -6.297 1 92.12 169 LEU B C 1
ATOM 3158 O O . LEU B 1 169 ? -1.646 29.547 -5.719 1 92.12 169 LEU B O 1
ATOM 3162 N N . GLU B 1 170 ? -1.336 28.344 -7.543 1 90.5 170 GLU B N 1
ATOM 3163 C CA . GLU B 1 170 ? -1.106 29.516 -8.391 1 90.5 170 GLU B CA 1
ATOM 3164 C C . GLU B 1 170 ? -2.344 30.406 -8.453 1 90.5 170 GLU B C 1
ATOM 3166 O O . GLU B 1 170 ? -2.234 31.609 -8.641 1 90.5 170 GLU B O 1
ATOM 3171 N N . GLY B 1 171 ? -3.488 29.844 -8.266 1 90.69 171 GLY B N 1
ATOM 3172 C CA . GLY B 1 171 ? -4.73 30.578 -8.383 1 90.69 171 GLY B CA 1
ATOM 3173 C C . GLY B 1 171 ? -5.184 31.188 -7.062 1 90.69 171 GLY B C 1
ATOM 3174 O O . GLY B 1 171 ? -6.184 31.906 -7.016 1 90.69 171 GLY B O 1
ATOM 3175 N N . LEU B 1 172 ? -4.477 30.969 -6.023 1 93.31 172 LEU B N 1
ATOM 3176 C CA . LEU B 1 172 ? -4.883 31.453 -4.711 1 93.31 172 LEU B CA 1
ATOM 3177 C C . LEU B 1 172 ? -4.617 32.969 -4.582 1 93.31 172 LEU B C 1
ATOM 3179 O O . LEU B 1 172 ? -3.662 33.469 -5.168 1 93.31 172 LEU B O 1
ATOM 3183 N N . ALA B 1 173 ? -5.434 33.625 -3.873 1 91.56 173 ALA B N 1
ATOM 3184 C CA . ALA B 1 173 ? -5.246 35.031 -3.562 1 91.56 173 ALA B CA 1
ATOM 3185 C C . ALA B 1 173 ? -4.258 35.219 -2.414 1 91.56 173 ALA B C 1
ATOM 3187 O O . ALA B 1 173 ? -4.574 35.875 -1.415 1 91.56 173 ALA B O 1
ATOM 3188 N N . VAL B 1 174 ? -3.16 34.656 -2.469 1 94.62 174 VAL B N 1
ATOM 3189 C CA . VAL B 1 174 ? -2.045 34.75 -1.53 1 94.62 174 VAL B CA 1
ATOM 3190 C C . VAL B 1 174 ? -0.777 35.156 -2.266 1 94.62 174 VAL B C 1
ATOM 3192 O O . VAL B 1 174 ? -0.577 34.812 -3.43 1 94.62 174 VAL B O 1
ATOM 3195 N N . PRO B 1 175 ? 0.083 36.062 -1.66 1 94.5 175 PRO B N 1
ATOM 3196 C CA . PRO B 1 175 ? 1.327 36.469 -2.314 1 94.5 175 PRO B CA 1
ATOM 3197 C C . PRO B 1 175 ? 2.158 35.281 -2.799 1 94.5 175 PRO B C 1
ATOM 3199 O O . PRO B 1 175 ? 2.258 34.25 -2.104 1 94.5 175 PRO B O 1
ATOM 3202 N N . LYS B 1 176 ? 2.736 35.438 -3.928 1 92.31 176 LYS B N 1
ATOM 3203 C CA . LYS B 1 176 ? 3.52 34.375 -4.551 1 92.31 176 LYS B CA 1
ATOM 3204 C C . LYS B 1 176 ? 4.68 33.938 -3.654 1 92.31 176 LYS B C 1
ATOM 3206 O O . LYS B 1 176 ? 5.051 32.781 -3.625 1 92.31 176 LYS B O 1
ATOM 3211 N N . GLU B 1 177 ? 5.195 34.844 -2.969 1 91.81 177 GLU B N 1
ATOM 3212 C CA . GLU B 1 177 ? 6.312 34.562 -2.072 1 91.81 177 GLU B CA 1
ATOM 3213 C C . GLU B 1 177 ? 5.895 33.594 -0.961 1 91.81 177 GLU B C 1
ATOM 3215 O O . GLU B 1 177 ? 6.703 32.812 -0.492 1 91.81 177 GLU B O 1
ATOM 3220 N N . HIS B 1 178 ? 4.656 33.688 -0.567 1 92.12 178 HIS B N 1
ATOM 3221 C CA . HIS B 1 178 ? 4.145 32.781 0.457 1 92.12 178 HIS B CA 1
ATOM 3222 C C . HIS B 1 178 ? 3.939 31.359 -0.101 1 92.12 178 HIS B C 1
ATOM 3224 O O . HIS B 1 178 ? 4.242 30.375 0.569 1 92.12 178 HIS B O 1
ATOM 3230 N N . VAL B 1 179 ? 3.543 31.312 -1.324 1 90.75 179 VAL B N 1
ATOM 3231 C CA . VAL B 1 179 ? 3.256 30.062 -1.994 1 90.75 179 VAL B CA 1
ATOM 3232 C C . VAL B 1 179 ? 4.543 29.25 -2.158 1 90.75 179 VAL B C 1
ATOM 3234 O O . VAL B 1 179 ? 4.523 28.016 -2.115 1 90.75 179 VAL B O 1
ATOM 3237 N N . SER B 1 180 ? 5.625 29.953 -2.24 1 89.25 180 SER B N 1
ATOM 3238 C CA . SER B 1 180 ? 6.926 29.312 -2.414 1 89.25 180 SER B CA 1
ATOM 3239 C C . SER B 1 180 ? 7.305 28.484 -1.184 1 89.25 180 SER B C 1
ATOM 3241 O O . SER B 1 180 ? 8.227 27.672 -1.234 1 89.25 180 SER B O 1
ATOM 3243 N N . ASN B 1 181 ? 6.566 28.656 -0.072 1 91.5 181 ASN B N 1
ATOM 3244 C CA . ASN B 1 181 ? 6.809 27.906 1.16 1 91.5 181 ASN B CA 1
ATOM 3245 C C . ASN B 1 181 ? 6.059 26.578 1.172 1 91.5 181 ASN B C 1
ATOM 3247 O O . ASN B 1 181 ? 6.059 25.875 2.18 1 91.5 181 ASN B O 1
ATOM 3251 N N . VAL B 1 182 ? 5.441 26.234 0.08 1 93.19 182 VAL B N 1
ATOM 3252 C CA . VAL B 1 182 ? 4.812 24.938 -0.124 1 93.19 182 VAL B CA 1
ATOM 3253 C C . VAL B 1 182 ? 5.727 24.031 -0.96 1 93.19 182 VAL B C 1
ATOM 3255 O O . VAL B 1 182 ? 6.02 24.344 -2.117 1 93.19 182 VAL B O 1
ATOM 3258 N N . ILE B 1 183 ? 6.141 22.938 -0.312 1 93.38 183 ILE B N 1
ATOM 3259 C CA . ILE B 1 183 ? 7.039 22.016 -0.991 1 93.38 183 ILE B CA 1
ATOM 3260 C C . ILE B 1 183 ? 6.258 20.781 -1.451 1 93.38 183 ILE B C 1
ATOM 3262 O O . ILE B 1 183 ? 5.508 20.188 -0.674 1 93.38 183 ILE B O 1
ATOM 3266 N N . PHE B 1 184 ? 6.473 20.484 -2.695 1 92.75 184 PHE B N 1
ATOM 3267 C CA . PHE B 1 184 ? 5.848 19.297 -3.25 1 92.75 184 PHE B CA 1
ATOM 3268 C C . PHE B 1 184 ? 6.824 18.125 -3.258 1 92.75 184 PHE B C 1
ATOM 3270 O O . PHE B 1 184 ? 8.008 18.297 -3.566 1 92.75 184 PHE B O 1
ATOM 3277 N N . VAL B 1 185 ? 6.297 17 -2.871 1 93.06 185 VAL B N 1
ATOM 3278 C CA . VAL B 1 185 ? 7.117 15.797 -2.92 1 93.06 185 VAL B CA 1
ATOM 3279 C C . VAL B 1 185 ? 6.305 14.641 -3.508 1 93.06 185 VAL B C 1
ATOM 3281 O O . VAL B 1 185 ? 5.078 14.602 -3.373 1 93.06 185 VAL B O 1
ATOM 3284 N N . GLN B 1 186 ? 6.965 13.844 -4.242 1 92.31 186 GLN B N 1
ATOM 3285 C CA . GLN B 1 186 ? 6.367 12.633 -4.789 1 92.31 186 GLN B CA 1
ATOM 3286 C C . GLN B 1 186 ? 6.961 11.383 -4.141 1 92.31 186 GLN B C 1
ATOM 3288 O O . GLN B 1 186 ? 8.172 11.32 -3.904 1 92.31 186 GLN B O 1
ATOM 3293 N N . ASP B 1 187 ? 6.109 10.461 -3.834 1 94.12 187 ASP B N 1
ATOM 3294 C CA . ASP B 1 187 ? 6.609 9.18 -3.355 1 94.12 187 ASP B CA 1
ATOM 3295 C C . ASP B 1 187 ? 6.93 8.242 -4.52 1 94.12 187 ASP B C 1
ATOM 3297 O O . ASP B 1 187 ? 6.059 7.512 -4.992 1 94.12 187 ASP B O 1
ATOM 3301 N N . GLU B 1 188 ? 8.156 8.156 -4.871 1 93.31 188 GLU B N 1
ATOM 3302 C CA . GLU B 1 188 ? 8.578 7.309 -5.984 1 93.31 188 GLU B CA 1
ATOM 3303 C C . GLU B 1 188 ? 8.656 5.84 -5.566 1 93.31 188 GLU B C 1
ATOM 3305 O O . GLU B 1 188 ? 8.719 4.949 -6.418 1 93.31 188 GLU B O 1
ATOM 3310 N N . THR B 1 189 ? 8.75 5.629 -4.289 1 95.25 189 THR B N 1
ATOM 3311 C CA . THR B 1 189 ? 8.836 4.266 -3.777 1 95.25 189 THR B CA 1
ATOM 3312 C C . THR B 1 189 ? 7.48 3.57 -3.855 1 95.25 189 THR B C 1
ATOM 3314 O O . THR B 1 189 ? 7.398 2.41 -4.262 1 95.25 189 THR B O 1
ATOM 3317 N N . PHE B 1 190 ? 6.465 4.281 -3.531 1 93.75 190 PHE B N 1
ATOM 3318 C CA . PHE B 1 190 ? 5.121 3.719 -3.459 1 93.75 190 PHE B CA 1
ATOM 3319 C C . PHE B 1 190 ? 4.117 4.625 -4.16 1 93.75 190 PHE B C 1
ATOM 3321 O O . PHE B 1 190 ? 3.143 5.07 -3.549 1 93.75 190 PHE B O 1
ATOM 3328 N N . PRO B 1 191 ? 4.238 4.805 -5.414 1 90.56 191 PRO B N 1
ATOM 3329 C CA . PRO B 1 191 ? 3.215 5.57 -6.133 1 90.56 191 PRO B CA 1
ATOM 3330 C C . PRO B 1 191 ? 1.853 4.879 -6.133 1 90.56 191 PRO B C 1
ATOM 3332 O O . PRO B 1 191 ? 1.75 3.709 -6.508 1 90.56 191 PRO B O 1
ATOM 3335 N N . ASN B 1 192 ? 0.799 5.594 -5.648 1 88.81 192 ASN B N 1
ATOM 3336 C CA . ASN B 1 192 ? -0.518 4.969 -5.602 1 88.81 192 ASN B CA 1
ATOM 3337 C C . ASN B 1 192 ? -1.633 6.008 -5.555 1 88.81 192 ASN B C 1
ATOM 3339 O O . ASN B 1 192 ? -1.364 7.211 -5.484 1 88.81 192 ASN B O 1
ATOM 3343 N N . SER B 1 193 ? -2.863 5.539 -5.664 1 89.75 193 SER B N 1
ATOM 3344 C CA . SER B 1 193 ? -4.051 6.379 -5.535 1 89.75 193 SER B CA 1
ATOM 3345 C C . SER B 1 193 ? -4.98 5.855 -4.445 1 89.75 193 SER B C 1
ATOM 3347 O O . SER B 1 193 ? -6.203 5.91 -4.59 1 89.75 193 SER B O 1
ATOM 3349 N N . LEU B 1 194 ? -4.395 5.258 -3.504 1 93.69 194 LEU B N 1
ATOM 3350 C CA . LEU B 1 194 ? -5.152 4.777 -2.355 1 93.69 194 LEU B CA 1
ATOM 3351 C C . LEU B 1 194 ? -5.855 5.93 -1.646 1 93.69 194 LEU B C 1
ATOM 3353 O O . LEU B 1 194 ? -5.277 7.008 -1.486 1 93.69 194 LEU B O 1
ATOM 3357 N N . SER B 1 195 ? -7.105 5.754 -1.257 1 94.38 195 SER B N 1
ATOM 3358 C CA . SER B 1 195 ? -7.871 6.766 -0.541 1 94.38 195 SER B CA 1
ATOM 3359 C C . SER B 1 195 ? -8.883 6.129 0.404 1 94.38 195 SER B C 1
ATOM 3361 O O . SER B 1 195 ? -9.25 4.961 0.234 1 94.38 195 SER B O 1
ATOM 3363 N N . SER B 1 196 ? -9.258 6.938 1.296 1 96.69 196 SER B N 1
ATOM 3364 C CA . SER B 1 196 ? -10.297 6.473 2.207 1 96.69 196 SER B CA 1
ATOM 3365 C C . SER B 1 196 ? -11.594 6.18 1.46 1 96.69 196 SER B C 1
ATOM 3367 O O . SER B 1 196 ? -12.32 5.246 1.809 1 96.69 196 SER B O 1
ATOM 3369 N N . THR B 1 197 ? -11.922 6.961 0.47 1 96.19 197 THR B N 1
ATOM 3370 C CA . THR B 1 197 ? -13.117 6.754 -0.34 1 96.19 197 THR B CA 1
ATOM 3371 C C . THR B 1 197 ? -13.094 5.379 -1.004 1 96.19 197 THR B C 1
ATOM 3373 O O . THR B 1 197 ? -14.086 4.652 -0.978 1 96.19 197 THR B O 1
ATOM 3376 N N . ARG B 1 198 ? -11.977 4.984 -1.53 1 96.81 198 ARG B N 1
ATOM 3377 C CA . ARG B 1 198 ? -11.836 3.676 -2.158 1 96.81 198 ARG B CA 1
ATOM 3378 C C . ARG B 1 198 ? -12.039 2.557 -1.143 1 96.81 198 ARG B C 1
ATOM 3380 O O . ARG B 1 198 ? -12.648 1.532 -1.454 1 96.81 198 ARG B O 1
ATOM 3387 N N . LEU B 1 199 ? -11.492 2.764 0.071 1 98.19 199 LEU B N 1
ATOM 3388 C CA . LEU B 1 199 ? -11.656 1.75 1.106 1 98.19 199 LEU B CA 1
ATOM 3389 C C . LEU B 1 199 ? -13.125 1.6 1.493 1 98.19 199 LEU B C 1
ATOM 3391 O O . LEU B 1 199 ? -13.625 0.48 1.618 1 98.19 199 LEU B O 1
ATOM 3395 N N . ARG B 1 200 ? -13.797 2.723 1.681 1 98.19 200 ARG B N 1
ATOM 3396 C CA . ARG B 1 200 ? -15.211 2.652 2.029 1 98.19 200 ARG B CA 1
ATOM 3397 C C . ARG B 1 200 ? -16.016 1.972 0.924 1 98.19 200 ARG B C 1
ATOM 3399 O O . ARG B 1 200 ? -16.891 1.152 1.201 1 98.19 200 ARG B O 1
ATOM 3406 N N . ASN B 1 201 ? -15.727 2.285 -0.316 1 97.75 201 ASN B N 1
ATOM 3407 C CA . ASN B 1 201 ? -16.391 1.637 -1.44 1 97.75 201 ASN B CA 1
ATOM 3408 C C . ASN B 1 201 ? -16.141 0.132 -1.449 1 97.75 201 ASN B C 1
ATOM 3410 O O . ASN B 1 201 ? -17.047 -0.654 -1.706 1 97.75 201 ASN B O 1
ATOM 3414 N N . ALA B 1 202 ? -14.906 -0.242 -1.231 1 98.31 202 ALA B N 1
ATOM 3415 C CA . ALA B 1 202 ? -14.555 -1.659 -1.177 1 98.31 202 ALA B CA 1
ATOM 3416 C C . ALA B 1 202 ? -15.359 -2.379 -0.096 1 98.31 202 ALA B C 1
ATOM 3418 O O . ALA B 1 202 ? -15.906 -3.459 -0.335 1 98.31 202 ALA B O 1
ATOM 3419 N N . ILE B 1 203 ? -15.422 -1.778 1.062 1 98.12 203 ILE B N 1
ATOM 3420 C CA . ILE B 1 203 ? -16.141 -2.361 2.189 1 98.12 203 ILE B CA 1
ATOM 3421 C C . ILE B 1 203 ? -17.609 -2.537 1.827 1 98.12 203 ILE B C 1
ATOM 3423 O O . ILE B 1 203 ? -18.188 -3.602 2.061 1 98.12 203 ILE B O 1
ATOM 3427 N N . ARG B 1 204 ? -18.172 -1.518 1.202 1 97.38 204 ARG B N 1
ATOM 3428 C CA . ARG B 1 204 ? -19.578 -1.558 0.812 1 97.38 204 ARG B CA 1
ATOM 3429 C C . ARG B 1 204 ? -19.828 -2.666 -0.206 1 97.38 204 ARG B C 1
ATOM 3431 O O . ARG B 1 204 ? -20.906 -3.27 -0.219 1 97.38 204 ARG B O 1
ATOM 3438 N N . ASN B 1 205 ? -18.875 -2.926 -0.984 1 97.06 205 ASN B N 1
ATOM 3439 C CA . ASN B 1 205 ? -19.031 -3.922 -2.039 1 97.06 205 ASN B CA 1
ATOM 3440 C C . ASN B 1 205 ? -18.547 -5.297 -1.587 1 97.06 205 ASN B C 1
ATOM 3442 O O . ASN B 1 205 ? -18.422 -6.215 -2.4 1 97.06 205 ASN B O 1
ATOM 3446 N N . GLY B 1 206 ? -18.141 -5.414 -0.372 1 97.06 206 GLY B N 1
ATOM 3447 C CA . GLY B 1 206 ? -17.75 -6.695 0.189 1 97.06 206 GLY B CA 1
ATOM 3448 C C . GLY B 1 206 ? -16.344 -7.117 -0.224 1 97.06 206 GLY B C 1
ATOM 3449 O O . GLY B 1 206 ? -16.016 -8.305 -0.216 1 97.06 206 GLY B O 1
ATOM 3450 N N . LEU B 1 207 ? -15.547 -6.156 -0.613 1 97.81 207 LEU B N 1
ATOM 3451 C CA . LEU B 1 207 ? -14.18 -6.441 -1.041 1 97.81 207 LEU B CA 1
ATOM 3452 C C . LEU B 1 207 ? -13.211 -6.309 0.125 1 97.81 207 LEU B C 1
ATOM 3454 O O . LEU B 1 207 ? -13.445 -5.535 1.053 1 97.81 207 LEU B O 1
ATOM 3458 N N . SER B 1 208 ? -12.203 -7.094 0.06 1 98 208 SER B N 1
ATOM 3459 C CA . SER B 1 208 ? -11.164 -7.039 1.081 1 98 208 SER B CA 1
ATOM 3460 C C . SER B 1 208 ? -10.414 -5.711 1.043 1 98 208 SER B C 1
ATOM 3462 O O . SER B 1 208 ? -10.078 -5.215 -0.034 1 98 208 SER B O 1
ATOM 3464 N N . ILE B 1 209 ? -10.141 -5.148 2.24 1 98.38 209 ILE B N 1
ATOM 3465 C CA . ILE B 1 209 ? -9.305 -3.957 2.326 1 98.38 209 ILE B CA 1
ATOM 3466 C C . ILE B 1 209 ? -7.996 -4.293 3.041 1 98.38 209 ILE B C 1
ATOM 3468 O O . ILE B 1 209 ? -7.293 -3.4 3.516 1 98.38 209 ILE B O 1
ATOM 3472 N N . ARG B 1 210 ? -7.719 -5.586 3.154 1 98.12 210 ARG B N 1
ATOM 3473 C CA . ARG B 1 210 ? -6.438 -5.973 3.74 1 98.12 210 ARG B CA 1
ATOM 3474 C C . ARG B 1 210 ? -5.273 -5.406 2.936 1 98.12 210 ARG B C 1
ATOM 3476 O O . ARG B 1 210 ? -5.332 -5.352 1.704 1 98.12 210 ARG B O 1
ATOM 3483 N N . TYR B 1 211 ? -4.258 -4.965 3.635 1 97.62 211 TYR B N 1
ATOM 3484 C CA . TYR B 1 211 ? -3.004 -4.426 3.117 1 97.62 211 TYR B CA 1
ATOM 3485 C C . TYR B 1 211 ? -3.211 -3.037 2.527 1 97.62 211 TYR B C 1
ATOM 3487 O O . TYR B 1 211 ? -2.334 -2.512 1.838 1 97.62 211 TYR B O 1
ATOM 3495 N N . CYS B 1 212 ? -4.414 -2.445 2.732 1 98 212 CYS B N 1
ATOM 3496 C CA . CYS B 1 212 ? -4.633 -1.049 2.371 1 98 212 CYS B CA 1
ATOM 3497 C C . CYS B 1 212 ? -4.375 -0.131 3.561 1 98 212 CYS B C 1
ATOM 3499 O O . CYS B 1 212 ? -4.219 1.079 3.395 1 98 212 CYS B O 1
ATOM 3501 N N . SER B 1 213 ? -4.414 -0.696 4.68 1 98.06 213 SER B N 1
ATOM 3502 C CA . SER B 1 213 ? -4.086 -0.121 5.98 1 98.06 213 SER B CA 1
ATOM 3503 C C . SER B 1 213 ? -3.518 -1.177 6.922 1 98.06 213 SER B C 1
ATOM 3505 O O . SER B 1 213 ? -3.379 -2.342 6.547 1 98.06 213 SER B O 1
ATOM 3507 N N . VAL B 1 214 ? -3.09 -0.742 8.102 1 97.94 214 VAL B N 1
ATOM 3508 C CA . VAL B 1 214 ? -2.549 -1.697 9.062 1 97.94 214 VAL B CA 1
ATOM 3509 C C . VAL B 1 214 ? -3.635 -2.689 9.477 1 97.94 214 VAL B C 1
ATOM 3511 O O . VAL B 1 214 ? -4.824 -2.371 9.43 1 97.94 214 VAL B O 1
ATOM 3514 N N . ASP B 1 215 ? -3.229 -3.887 9.875 1 97.31 215 ASP B N 1
ATOM 3515 C CA . ASP B 1 215 ? -4.152 -4.957 10.242 1 97.31 215 ASP B CA 1
ATOM 3516 C C . ASP B 1 215 ? -5.09 -4.512 11.359 1 97.31 215 ASP B C 1
ATOM 3518 O O . ASP B 1 215 ? -6.266 -4.879 11.375 1 97.31 215 ASP B O 1
ATOM 3522 N N . GLU B 1 216 ? -4.547 -3.74 12.273 1 98.25 216 GLU B N 1
ATOM 3523 C CA . GLU B 1 216 ? -5.332 -3.309 13.422 1 98.25 216 GLU B CA 1
ATOM 3524 C C . GLU B 1 216 ? -6.527 -2.463 12.992 1 98.25 216 GLU B C 1
ATOM 3526 O O . GLU B 1 216 ? -7.613 -2.578 13.562 1 98.25 216 GLU B O 1
ATOM 3531 N N . VAL B 1 217 ? -6.316 -1.641 12.016 1 98.81 217 VAL B N 1
ATOM 3532 C CA . VAL B 1 217 ? -7.402 -0.812 11.5 1 98.81 217 VAL B CA 1
ATOM 3533 C C . VAL B 1 217 ? -8.398 -1.682 10.734 1 98.81 217 VAL B C 1
ATOM 3535 O O . VAL B 1 217 ? -9.609 -1.54 10.898 1 98.81 217 VAL B O 1
ATOM 3538 N N . VAL B 1 218 ? -7.914 -2.586 9.906 1 98.56 218 VAL B N 1
ATOM 3539 C CA . VAL B 1 218 ? -8.758 -3.484 9.125 1 98.56 218 VAL B CA 1
ATOM 3540 C C . VAL B 1 218 ? -9.656 -4.293 10.055 1 98.56 218 VAL B C 1
ATOM 3542 O O . VAL B 1 218 ? -10.859 -4.41 9.82 1 98.56 218 VAL B O 1
ATOM 3545 N N . GLU B 1 219 ? -9.086 -4.836 11.102 1 98.19 219 GLU B N 1
ATOM 3546 C CA . GLU B 1 219 ? -9.828 -5.633 12.07 1 98.19 219 GLU B CA 1
ATOM 3547 C C . GLU B 1 219 ? -10.852 -4.781 12.82 1 98.19 219 GLU B C 1
ATOM 3549 O O . GLU B 1 219 ? -11.953 -5.242 13.109 1 98.19 219 GLU B O 1
ATOM 3554 N N . TYR B 1 220 ? -10.453 -3.555 13.195 1 98.88 220 TYR B N 1
ATOM 3555 C CA . TYR B 1 220 ? -11.352 -2.633 13.867 1 98.88 220 TYR B CA 1
ATOM 3556 C C . TYR B 1 220 ? -12.594 -2.361 13.023 1 98.88 220 TYR B C 1
ATOM 3558 O O . TYR B 1 220 ? -13.719 -2.387 13.531 1 98.88 220 TYR B O 1
ATOM 3566 N N . VAL B 1 221 ? -12.383 -2.1 11.734 1 98.75 221 VAL B N 1
ATOM 3567 C CA . VAL B 1 221 ? -13.469 -1.827 10.797 1 98.75 221 VAL B CA 1
ATOM 3568 C C . VAL B 1 221 ? -14.414 -3.021 10.742 1 98.75 221 VAL B C 1
ATOM 3570 O O . VAL B 1 221 ? -15.633 -2.852 10.758 1 98.75 221 VAL B O 1
ATOM 3573 N N . LYS B 1 222 ? -13.828 -4.176 10.68 1 98 222 LYS B N 1
ATOM 3574 C CA . LYS B 1 222 ? -14.625 -5.402 10.648 1 98 222 LYS B CA 1
ATOM 3575 C C . LYS B 1 222 ? -15.383 -5.602 11.961 1 98 222 LYS B C 1
ATOM 3577 O O . LYS B 1 222 ? -16.578 -5.871 11.945 1 98 222 LYS B O 1
ATOM 3582 N N . GLU B 1 223 ? -14.656 -5.438 13.039 1 98.25 223 GLU B N 1
ATOM 3583 C CA . GLU B 1 223 ? -15.203 -5.668 14.375 1 98.25 223 GLU B CA 1
ATOM 3584 C C . GLU B 1 223 ? -16.406 -4.77 14.641 1 98.25 223 GLU B C 1
ATOM 3586 O O . GLU B 1 223 ? -17.406 -5.215 15.219 1 98.25 223 GLU B O 1
ATOM 3591 N N . PHE B 1 224 ? -16.344 -3.541 14.211 1 98.44 224 PHE B N 1
ATOM 3592 C CA . PHE B 1 224 ? -17.406 -2.58 14.531 1 98.44 224 PHE B CA 1
ATOM 3593 C C . PHE B 1 224 ? -18.328 -2.379 13.336 1 98.44 224 PHE B C 1
ATOM 3595 O O . PHE B 1 224 ? -19.188 -1.485 13.352 1 98.44 224 PHE B O 1
ATOM 3602 N N . SER B 1 225 ? -18.188 -3.172 12.273 1 97.75 225 SER B N 1
ATOM 3603 C CA . SER B 1 225 ? -19.016 -3.127 11.07 1 97.75 225 SER B CA 1
ATOM 3604 C C . SER B 1 225 ? -19.125 -1.707 10.523 1 97.75 225 SER B C 1
ATOM 3606 O O . SER B 1 225 ? -20.219 -1.222 10.242 1 97.75 225 SER B O 1
ATOM 3608 N N . LEU B 1 226 ? -17.984 -1.102 10.461 1 98.12 226 LEU B N 1
ATOM 3609 C CA . LEU B 1 226 ? -17.969 0.272 9.977 1 98.12 226 LEU B CA 1
ATOM 3610 C C . LEU B 1 226 ? -18.078 0.31 8.453 1 98.12 226 LEU B C 1
ATOM 3612 O O . LEU B 1 226 ? -17.562 -0.577 7.77 1 98.12 226 LEU B O 1
ATOM 3616 N N . TYR B 1 227 ? -18.75 1.334 7.883 1 97.12 227 TYR B N 1
ATOM 3617 C CA . TYR B 1 227 ? -18.844 1.688 6.473 1 97.12 227 TYR B CA 1
ATOM 3618 C C . TYR B 1 227 ? -19.672 0.665 5.707 1 97.12 227 TYR B C 1
ATOM 3620 O O . TYR B 1 227 ? -19.5 0.503 4.496 1 97.12 227 TYR B O 1
ATOM 3628 N N . LYS B 1 228 ? -20.422 -0.188 6.402 1 90.19 228 LYS B N 1
ATOM 3629 C CA . LYS B 1 228 ? -21.266 -1.184 5.746 1 90.19 228 LYS B CA 1
ATOM 3630 C C . LYS B 1 228 ? -22.594 -0.571 5.289 1 90.19 228 LYS B C 1
ATOM 3632 O O . LYS B 1 228 ? -23.094 0.378 5.902 1 90.19 228 LYS B O 1
#
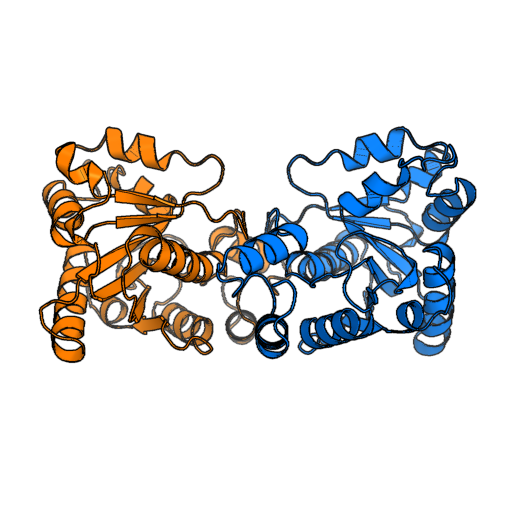
Foldseek 3Di:
DPPLLLAAAEEEEEEEEQCLPPFVVVVVLVVQVCCCSCPVRVYDYQAYEYEHAAPQVPDPQRDHVVLRQVNQQVQCVPPPHYHYDHPRRPDPHTDDPLVVQVVVLVVCCVVPNNRYAYEYEEELVVLLLQQDADPVRHRPDDQVSLLCRLPRHAYEYEYAVPGDSVVSLVPHPHDPVSSVSYHYDYDPPDHDDQDSVVVLVCLVVVHQCPPRGDPSSSVSCVVVVGSD/DPPLLLAAAAEEEEEEEACLPPFVVVVVLVVQVCCCSCPVRVYDYQAYEYEHAAPQVPDPQRDHVVLRQVNQQVQCVPPPHYHYDHPRRPDPHTDDPLRVQVVVLVVCCVVPNNRYAYEYEEELVVLLLQQDADPVRHRPDDQVSLLCRLPRHAYEYEYAVPGCSVVSLVPHPYDPVSSVSYHYDYDPPDHDDQDSVVVLVCLVVVHQCPPRGDPSSSVSCVVVVRSD

Sequence (456 aa):
MIPTRWNGAKVALLACGSFNPPTFMHLRMFERARDLLQQEYKCTVVEGIISPVGDRYGKSELISSSHRLRMCELAVRSSEWIRADGWECSQTSWTRTRVVLEHHRSVLQAKHGTDIQLILLCGEDFVDSFAVVLASGENLWKSEDLSHIFTQYGVVCLQRVGGDARKTLEGLAVPKEHVSNVIFVQDETFPNSLSSTRLRNAIRNGLSIRYCSVDEVVEYVKEFSLYKMIPTRWNGAKVALLACGSFNPPTFMHLRMFERARDLLQQEYKCTVVEGIISPVGDRYGKSELISSSHRLRMCELAVRSSEWIRADGWECSQTSWTRTRVVLEHHRSVLQAKHGTDIQLILLCGEDFVDSFAVVLASGENLWKSEDLSHIFTQYGVVCLQRVGGDARKTLEGLAVPKEHVSNVIFVQDETFPNSLSSTRLRNAIRNGLSIRYCSVDEVVEYVKEFSLYK

Nearest PDB structures (foldseek):
  1kqn-assembly1_F  TM=9.510E-01  e=6.485E-24  Homo sapiens
  1kku-assembly1_A  TM=9.363E-01  e=8.803E-24  Homo sapiens
  5z9r-assembly1_A  TM=9.174E-01  e=1.435E-23  Mus musculus
  1kqn-assembly1_A  TM=9.494E-01  e=7.477E-23  Homo sapiens
  5z9r-assembly1_B  TM=9.018E-01  e=1.795E-21  Mus musculus

=== Feature glossary ===
A reading guide for the features in this record.

Start from the sequence.

  · This is the polypeptide sequence — one letter per residue, N-terminus first. Length ranges from a few dozen residues for small domains to over a thousand for large multi-domain proteins.

Fold it, and you get atomic coordinates and the backbone conformation that goes with them.

  · Structure coordinates are given as an mmCIF _atom_site loop: one row per atom with element, residue name, chain id, sequence number, and x/y/z position in Å. Only the four main-chain atoms per residue are included here; side chains are omitted to keep the record compact.

  · Backbone dihedral angles. Every residue except chain termini has a φ (preceding-C → N → Cα → C) and a ψ (N → Cα → C → next-N). They are reported in degrees following the IUPAC sign convention. Secondary structure is essentially a statement about which (φ, ψ) basin each residue occupies.

  · The SS8 string is DSSP's per-residue secondary-structure call. α-helix (H) means an i→i+4 H-bond ladder; β-strand (E) means the residue participates in a β-sheet; 3₁₀ (G) and π (I) are tighter and wider helices; T/S are turns/bends; '-' is loop.

  · SS3 is a coarse helix/strand/coil call (letters a/b/c) made by the P-SEA algorithm from inter-Cα distances and dihedrals. It is less detailed than DSSP but needs only Cα positions.

Summarize the fold with a handful of shape descriptors and a per-residue structural alphabet.

  · Radius of gyration (Rg) is the root-mean-square distance of Cα atoms from their centroid — a single number for overall size and compactness. A globular domain of N residues has Rg ≈ 2.2·N^0.38 Å; an extended or disordered chain has a much larger Rg. The Cα contact count is the number of residue pairs whose Cα atoms are within 8 Å and are more than four positions apart in sequence — a standard proxy for tertiary packing density. The bounding box is the smallest axis-aligned box enclosing all Cα atoms.

  · The Foldseek 3Di string encodes local tertiary geometry as a 20-letter alphabet — one character per residue — derived from the relative positions of nearby Cα atoms. Unlike the amino-acid sequence, 3Di is a direct function of the 3D structure, so two proteins with the same fold have similar 3Di strings even at low sequence identity.

  · Solvent-accessible surface area (SASA) is the area in Å² traced out by the centre of a 1.4 Å probe sphere (a water molecule) rolled over the protein's van der Waals surface (Shrake–Rupley / Lee–Richards construction). Buried residues have near-zero SASA; fully exposed residues can exceed 200 Å². The total SASA scales roughly with the number of surface residues.

Ask how reliable the model is.

  · pLDDT (predicted Local Distance Difference Test) is AlphaFold's per-residue confidence score, ranging from 0 to 100. Values above 90 indicate high confidence (typically well-packed cores); 70–90 is confident; 50–70 low confidence; below 50 usually means the region is disordered or the prediction is unreliable there. AlphaFold stores pLDDT in the mmCIF B-factor column.

  · B-factor (Debye–Waller factor) reflects atomic displacement in the crystal lattice. It is an experimental observable (units Å²), not a prediction; low values mean the atom is pinned down, high values mean it moves or is heterogeneous across the crystal.

  · Predicted Aligned Error (PAE) is an AlphaFold confidence matrix: entry (i, j) is the expected error in the position of residue j, in ångströms, when the prediction is superimposed on the true structure at residue i. Low PAE within a block of residues means that block is internally rigid and well-predicted; high PAE between two blocks means their relative placement is uncertain even if each block individually is confident.

Place it in context: what it resembles, what it is annotated as, and how it looks.

  · Nearest PDB neighbors are the top structural matches found by Foldseek when searching this structure against the entire Protein Data Bank. Each hit reports a TM-score (0 to 1; >0.5 almost always implies the same fold) and an E-value. These are *structural* homologs — they may share no detectable sequence similarity.

  · Functional annotations link the protein to curated databases. InterPro entries identify conserved domains and families by matching the sequence against member-database signatures (Pfam, PROSITE, CDD, …). Gene Ontology (GO) terms describe molecular function, biological process, and cellular component in a controlled vocabulary. CATH places the structure in a hierarchical fold classification (Class/Architecture/Topology/Homologous-superfamily). The organism is the source species.

  · Three diagnostic plots accompany the record. The Cα contact map visualizes the tertiary structure as a 2D adjacency matrix (8 Å cutoff, sequence-local contacts suppressed). The Ramachandran plot shows the distribution of backbone (φ, ψ) torsions, with points in the α and β basins reflecting secondary structure content. The PAE plot shows AlphaFold's inter-residue confidence as a color matrix.

  · Six rendered views show the 3D structure from the faces of a cube — i.e. along ±x, ±y, ±z. Rendering representation is drawn randomly per protein from cartoon (secondary-structure ribbons), sticks (backbone bonds), or molecular surface; coloring is either N→C rainbow (blue at the N-terminus through red at the C-terminus) or one color per chain.